Protein AF-0000000080328344 (afdb_homodimer)

Nearest PDB structures (foldseek):
  4dpo-assembly1_B  TM=8.808E-01  e=1.472E-06  Methanosarcina mazei Go1
  1x7v-assembly3_C  TM=8.272E-01  e=5.523E-06  Pseudomonas aeruginosa
  4zos-assembly1_C  TM=8.736E-01  e=1.101E-05  Yersinia enterocolitica subsp. enterocolitica 8081
  4zos-assembly2_B  TM=8.538E-01  e=2.462E-05  Yersinia enterocolitica subsp. enterocolitica 8081
  3mcs-assembly1_A  TM=5.072E-01  e=1.749E-06  Fusobacterium nucleatum subsp. nucleatum ATCC 25586

Organism: NCBI:txid40318

Sequence (770 aa):
MTTTSERVSEPLTQSASRRVSQSVFDGSRLRVVLLVNVYDGAQQQFLEAYEHLCSQVASVPGHVSDQLCQSIENPSQWLITSEWESAPPFLAWVNSEEHVQMVRPLHSCVRDTRSLRFHIVRETKGVASAGSAARRLQSAPRIGDGKIRHALTFTVKPGSEPEVAKILANYAPPEARVDATTRLCRTSLFMHGNRVVRAIEVEGDLLAALRHVAVEPAVRAAEEALNPYLEQERDLNDPEVARVFFTRAAVPAVHHVTSGQECPEAERHALYYPARQGCGMRLARLLAQQDEAAADDPGSPVCGSTIFQRDDIVVRLIDVRGGLDADPVLSLGLPDPAQAAELTTLLDGAAVGADGAALKGGDLAHFLTLARMALITDRRSSPDAMTTTSERVSEPLTQSASRRVSQSVFDGSRLRVVLLVNVYDGAQQQFLEAYEHLCSQVASVPGHVSDQLCQSIENPSQWLITSEWESAPPFLAWVNSEEHVQMVRPLHSCVRDTRSLRFHIVRETKGVASAGSAARRLQSAPRIGDGKIRHALTFTVKPGSEPEVAKILANYAPPEARVDATTRLCRTSLFMHGNRVVRAIEVEGDLLAALRHVAVEPAVRAAEEALNPYLEQERDLNDPEVARVFFTRAAVPAVHHVTSGQECPEAERHALYYPARQGCGMRLARLLAQQDEAAADDPGSPVCGSTIFQRDDIVVRLIDVRGGLDADPVLSLGLPDPAQAAELTTLLDGAAVGADGAALKGGDLAHFLTLARMALITDRRSSPDA

Foldseek 3Di:
DDPPPPPPPDPPPPPQPPWAKDFQPPQFKKKKKKKFFWPVPCLVVLVVLCVVLVVVVCPQPFWDDWDKAADPVDRRMIMIMTMGRTDVSVQQQCLDPVVVVSCVSNVVTTDDMDMDMDGDQWDFDDPVPPDTDIDGPHDYDHDHDQKFKWKFKFFWAQPCVVVLLVLVQDFDDAAQDLDPFKGWFKWWWWAAGRMIMIMTIMHDDPVSVVVRLCPDPRSVVSVVSRQVTGPDHADCVDVVSVVVNCSNRIWGWRIKTFLPDDDPPWDKWKFKFQWDQPCQVVLLVLQRVLQVVLSPDPPAQWGMWIWTTHGRIIMIMTTGDPDCLPDLCRSSSPPDLVSLVVSLVTGDCVVLPPCSVCSVVVPSSVSCVSRTIGTSDMDGDDPVD/DDPPPPPPPDPPPPDQPPWAKDFQPPQFKKKKKKKFFWPVPCLVVLVVLCVVLVVVVCPQPFWDDWDKAADPVDRRMIMIMTMGRTDVSVQQQCLDPNVVVSCVSNVVTTDDMDMDMDGDQWDFDDPVPPDTDIDGPHDYDHDHDQKFKWKFKFFWAQPCVVVLLVLVQDFDDDAQDLDPFKGWFKWWWWDAGRMIMIMTIMHDDPVSVVVRLLPDPRSVVSVVSRQVTGPDHADCVDVVRVVVNCSNRIWGWRIKTFLPDDDPPWDKWKFKFQWDQPCQVVLQVLQRVLQVVLSPDPPAQWGMWIWTTHGRIIMIMTTGDPDCLPDLCRSSSNPDLVSLVVSLVTGDCVVLPPCSVCSVVVPSSVSCVSGTIGTSDMDGDDPVD

Solvent-accessible surface area (backbone atoms only — not comparable to full-atom values): 40072 Å² total; per-residue (Å²): 139,85,79,78,76,78,75,77,74,73,76,78,76,67,74,67,64,92,31,42,34,40,53,47,79,76,63,44,36,21,40,36,41,33,41,33,35,36,38,77,82,25,48,62,61,43,51,55,44,45,63,64,40,51,62,59,53,32,66,38,70,50,39,45,33,38,35,37,25,35,26,50,62,29,34,27,33,32,35,40,36,36,36,26,55,28,40,59,52,46,54,57,42,70,69,30,69,66,38,56,61,63,52,50,75,47,58,84,30,43,70,48,72,48,78,47,51,21,33,46,32,33,36,37,40,7,53,87,45,91,68,60,47,74,43,80,69,47,92,60,69,50,31,30,83,55,42,38,55,38,30,36,43,54,50,37,36,84,87,41,48,68,62,51,47,52,49,67,52,64,49,59,80,71,77,37,63,64,54,98,67,22,32,49,41,35,43,35,33,33,33,49,83,45,32,39,38,39,39,39,32,24,33,62,48,61,68,61,45,52,54,49,47,63,67,33,65,50,45,40,51,42,50,58,68,42,54,86,42,40,63,66,88,78,52,71,84,39,65,67,50,30,50,50,47,53,57,70,22,45,22,46,48,48,29,33,41,35,40,71,58,90,56,89,80,40,45,79,46,42,33,52,47,49,25,24,90,86,27,14,62,60,45,50,51,53,52,46,54,28,50,55,54,36,33,71,35,88,82,40,43,44,39,31,39,35,34,28,47,42,73,34,44,28,38,40,39,34,27,25,42,86,49,68,75,73,44,35,44,55,63,70,43,42,83,44,67,69,54,44,54,52,52,55,73,30,37,25,44,76,74,66,32,86,58,48,51,30,57,75,69,62,34,46,60,60,43,48,61,59,25,45,35,46,78,56,42,77,47,71,49,62,88,88,95,137,83,78,76,76,77,72,77,74,72,78,78,76,70,73,68,63,92,31,42,36,41,54,47,80,76,63,43,35,22,41,34,41,33,42,34,36,37,38,78,81,25,47,60,59,43,53,53,44,44,63,64,39,49,63,59,52,33,66,38,70,50,38,46,32,36,35,37,26,36,28,49,61,30,36,28,33,33,36,41,36,34,36,27,55,29,40,58,53,46,54,57,43,70,68,30,70,65,39,56,60,62,51,50,75,47,58,82,31,43,71,49,73,48,78,47,52,21,33,47,32,34,36,36,40,8,52,87,45,92,68,59,47,76,43,79,70,46,93,59,67,52,32,30,83,54,43,38,56,40,30,37,43,54,49,38,37,85,88,41,47,69,61,50,47,50,50,67,51,64,49,59,80,72,77,37,63,64,54,97,68,22,32,48,41,34,43,34,34,33,33,49,84,44,35,39,39,40,38,40,33,25,32,61,49,60,68,59,46,52,53,49,49,62,67,33,65,51,45,41,52,43,51,58,69,42,54,84,40,39,63,65,88,79,51,71,85,39,64,68,50,30,50,53,48,52,56,70,20,45,22,47,49,49,29,33,40,36,37,71,58,90,57,90,81,38,44,78,48,41,34,52,47,47,25,25,90,87,26,16,62,61,45,49,51,54,51,45,54,28,49,54,54,37,31,72,34,89,83,38,41,44,38,31,39,36,34,26,47,43,72,34,43,28,36,40,38,33,26,26,40,86,48,67,75,73,44,35,44,55,65,70,42,41,84,44,68,66,55,45,53,52,52,55,73,32,37,26,43,75,74,65,34,85,59,49,53,31,60,74,70,63,36,46,60,58,42,48,61,59,25,44,34,47,79,57,42,77,48,71,50,62,87,87,97

Secondary structure (DSSP, 8-state):
------------------SBEEES-S---EEEEEEEEEPTT-HHHHHHHHHHHHHHHHTSTTEEEEEEEEESS-TTEEEEEEEES-HHHHHHHHTSHHHHHHTGGGGGTEEEEEEEEEEEEEEEE-TTSSS--EEE--SSPPB--SEEEEEEEEEB-TT-HHHHHHHHHHSPPPPSB-SSS-EEEEEEEEEETTEEEEEEEEES-HHHHHHHHHH-HHHHHHHHHHGGGBSS---TTSHHHHHHHHHHHEEEEEEEEE-SS--TTPEEEEEEEEBPTT-HHHHHHHHHHHHHHHHH-TT-SEEEEEEEEETTEEEEEEEESS-TTS-HHHHHT--SHHHHHHHHHHB-TTTS-S-HHHHHTT-HHHHHHHHBPEEEEEEE--TT-/------------------SBEEES-S---EEEEEEEEEPTT-HHHHHHHHHHHHHHHHTSTTEEEEEEEEESS-TTEEEEEEEES-HHHHHHHHTSHHHHHHTGGGTTTEEEEEEEEEEEEEEEE-TTSSS--EEE--SSPPB--SEEEEEEEEEB-TT-HHHHHHHHHHSPPPPSB-SSS-EEEEEEEEEETTEEEEEEEEES-HHHHHHHHHH-HHHHHHHHHHGGGBSS---TTSHHHHHHHHHHHEEEEEEEEE-SS--TTPEEEEEEEEBPTT-HHHHHHHHHHHHHHHHH-TT--EEEEEEEEETTEEEEEEEESS-TTS-HHHHHT--SHHHHHHHHHHB-HHHH-S-HHHHHTT-HHHHHHHHBPEEEEEEE--TT-

Radius of gyration: 29.82 Å; Cα contacts (8 Å, |Δi|>4): 1583; chains: 2; bounding box: 63×92×80 Å

Structure (mmCIF, N/CA/C/O backbone):
data_AF-0000000080328344-model_v1
#
loop_
_entity.id
_entity.type
_entity.pdbx_description
1 polymer 'Protein in whiE locus'
#
loop_
_atom_site.group_PDB
_atom_site.id
_atom_site.type_symbol
_atom_site.label_atom_id
_atom_site.label_alt_id
_atom_site.label_comp_id
_atom_site.label_asym_id
_atom_site.label_entity_id
_atom_site.label_seq_id
_atom_site.pdbx_PDB_ins_code
_atom_site.Cartn_x
_atom_site.Cartn_y
_atom_site.Cartn_z
_atom_site.occupancy
_atom_site.B_iso_or_equiv
_atom_site.auth_seq_id
_atom_site.auth_comp_id
_atom_site.auth_asym_id
_atom_site.auth_atom_id
_atom_site.pdbx_PDB_model_num
ATOM 1 N N . MET A 1 1 ? -12.539 41 -37.094 1 23.27 1 MET A N 1
ATOM 2 C CA . MET A 1 1 ? -12.523 39.562 -36.844 1 23.27 1 MET A CA 1
ATOM 3 C C . MET A 1 1 ? -11.281 39.156 -36.094 1 23.27 1 MET A C 1
ATOM 5 O O . MET A 1 1 ? -10.211 38.969 -36.656 1 23.27 1 MET A O 1
ATOM 9 N N . THR A 1 2 ? -10.891 39.562 -34.844 1 24.58 2 THR A N 1
ATOM 10 C CA . THR A 1 2 ? -9.703 39.844 -34.031 1 24.58 2 THR A CA 1
ATOM 11 C C . THR A 1 2 ? -9.133 38.562 -33.438 1 24.58 2 THR A C 1
ATOM 13 O O . THR A 1 2 ? -9.828 37.844 -32.719 1 24.58 2 THR A O 1
ATOM 16 N N . THR A 1 3 ? -8.109 37.875 -34.125 1 26.06 3 THR A N 1
ATOM 17 C CA . THR A 1 3 ? -7.355 36.625 -33.938 1 26.06 3 THR A CA 1
ATOM 18 C C . THR A 1 3 ? -6.605 36.625 -32.625 1 26.06 3 THR A C 1
ATOM 20 O O . THR A 1 3 ? -5.605 37.344 -32.469 1 26.06 3 THR A O 1
ATOM 23 N N . THR A 1 4 ? -7.25 36.719 -31.484 1 30.2 4 THR A N 1
ATOM 24 C CA . THR A 1 4 ? -6.523 36.875 -30.219 1 30.2 4 THR A CA 1
ATOM 25 C C . THR A 1 4 ? -5.559 35.719 -30.016 1 30.2 4 THR A C 1
ATOM 27 O O . THR A 1 4 ? -5.977 34.562 -30 1 30.2 4 THR A O 1
ATOM 30 N N . SER A 1 5 ? -4.293 35.844 -30.406 1 27.5 5 SER A N 1
ATOM 31 C CA . SER A 1 5 ? -3.1 35.031 -30.359 1 27.5 5 SER A CA 1
ATOM 32 C C . SER A 1 5 ? -2.873 34.438 -28.969 1 27.5 5 SER A C 1
ATOM 34 O O . SER A 1 5 ? -2.742 35.188 -28 1 27.5 5 SER A O 1
ATOM 36 N N . GLU A 1 6 ? -3.486 33.375 -28.641 1 29.83 6 GLU A N 1
ATOM 37 C CA . GLU A 1 6 ? -3.41 32.75 -27.328 1 29.83 6 GLU A CA 1
ATOM 38 C C . GLU A 1 6 ? -1.964 32.438 -26.938 1 29.83 6 GLU A C 1
ATOM 40 O O . GLU A 1 6 ? -1.255 31.734 -27.641 1 29.83 6 GLU A O 1
ATOM 45 N N . ARG A 1 7 ? -1.229 33.375 -26.281 1 27.97 7 ARG A N 1
ATOM 46 C CA . ARG A 1 7 ? 0.139 33.375 -25.766 1 27.97 7 ARG A CA 1
ATOM 47 C C . ARG A 1 7 ? 0.466 32.062 -25.094 1 27.97 7 ARG A C 1
ATOM 49 O O . ARG A 1 7 ? -0.224 31.625 -24.156 1 27.97 7 ARG A O 1
ATOM 56 N N . VAL A 1 8 ? 1.104 31.234 -25.75 1 32.94 8 VAL A N 1
ATOM 57 C CA . VAL A 1 8 ? 1.818 30.031 -25.328 1 32.94 8 VAL A CA 1
ATOM 58 C C . VAL A 1 8 ? 2.654 30.328 -24.094 1 32.94 8 VAL A C 1
ATOM 60 O O . VAL A 1 8 ? 3.584 31.125 -24.141 1 32.94 8 VAL A O 1
ATOM 63 N N . SER A 1 9 ? 2.029 30.453 -22.906 1 28.53 9 SER A N 1
ATOM 64 C CA . SER A 1 9 ? 2.74 30.781 -21.688 1 28.53 9 SER A CA 1
ATOM 65 C C . SER A 1 9 ? 4.043 30 -21.562 1 28.53 9 SER A C 1
ATOM 67 O O . SER A 1 9 ? 4.105 28.828 -21.953 1 28.53 9 SER A O 1
ATOM 69 N N . GLU A 1 10 ? 5.176 30.641 -21.578 1 30.27 10 GLU A N 1
ATOM 70 C CA . GLU A 1 10 ? 6.551 30.203 -21.375 1 30.27 10 GLU A CA 1
ATOM 71 C C . GLU A 1 10 ? 6.641 29.172 -20.25 1 30.27 10 GLU A C 1
ATOM 73 O O . GLU A 1 10 ? 5.945 29.297 -19.234 1 30.27 10 GLU A O 1
ATOM 78 N N . PRO A 1 11 ? 7.016 27.938 -20.547 1 33.81 11 PRO A N 1
ATOM 79 C CA . PRO A 1 11 ? 7.184 26.891 -19.547 1 33.81 11 PRO A CA 1
ATOM 80 C C . PRO A 1 11 ? 7.973 27.359 -18.328 1 33.81 11 PRO A C 1
ATOM 82 O O . PRO A 1 11 ? 9.008 28.016 -18.469 1 33.81 11 PRO A O 1
ATOM 85 N N . LEU A 1 12 ? 7.418 27.969 -17.328 1 32.53 12 LEU A N 1
ATOM 86 C CA . LEU A 1 12 ? 8.141 28.359 -16.125 1 32.53 12 LEU A CA 1
ATOM 87 C C . LEU A 1 12 ? 9.234 27.328 -15.797 1 32.53 12 LEU A C 1
ATOM 89 O O . LEU A 1 12 ? 8.945 26.156 -15.562 1 32.53 12 LEU A O 1
ATOM 93 N N . THR A 1 13 ? 10.344 27.375 -16.422 1 34.62 13 THR A N 1
ATOM 94 C CA . THR A 1 13 ? 11.594 26.734 -16.031 1 34.62 13 THR A CA 1
ATOM 95 C C . THR A 1 13 ? 11.797 26.828 -14.516 1 34.62 13 THR A C 1
ATOM 97 O O . THR A 1 13 ? 12.234 27.875 -14.016 1 34.62 13 THR A O 1
ATOM 100 N N . GLN A 1 14 ? 10.875 26.609 -13.68 1 36.06 14 GLN A N 1
ATOM 101 C CA . GLN A 1 14 ? 11.164 26.641 -12.25 1 36.06 14 GLN A CA 1
ATOM 102 C C . GLN A 1 14 ? 12.414 25.844 -11.914 1 36.06 14 GLN A C 1
ATOM 104 O O . GLN A 1 14 ? 12.523 24.672 -12.312 1 36.06 14 GLN A O 1
ATOM 109 N N . SER A 1 15 ? 13.555 26.406 -11.75 1 37.94 15 SER A N 1
ATOM 110 C CA . SER A 1 15 ? 14.789 25.875 -11.18 1 37.94 15 SER A CA 1
ATOM 111 C C . SER A 1 15 ? 14.5 24.812 -10.133 1 37.94 15 SER A C 1
ATOM 113 O O . SER A 1 15 ? 13.68 25.016 -9.234 1 37.94 15 SER A O 1
ATOM 115 N N . ALA A 1 16 ? 14.617 23.562 -10.391 1 47.34 16 ALA A N 1
ATOM 116 C CA . ALA A 1 16 ? 14.406 22.406 -9.523 1 47.34 16 ALA A CA 1
ATOM 117 C C . ALA A 1 16 ? 15.031 22.641 -8.148 1 47.34 16 ALA A C 1
ATOM 119 O O . ALA A 1 16 ? 16.25 22.766 -8.031 1 47.34 16 ALA A O 1
ATOM 120 N N . SER A 1 17 ? 14.469 23.469 -7.312 1 54.62 17 SER A N 1
ATOM 121 C CA . SER A 1 17 ? 14.977 23.734 -5.969 1 54.62 17 SER A CA 1
ATOM 122 C C . SER A 1 17 ? 15.391 22.438 -5.273 1 54.62 17 SER A C 1
ATOM 124 O O . SER A 1 17 ? 14.75 21.406 -5.445 1 54.62 17 SER A O 1
ATOM 126 N N . ARG A 1 18 ? 16.641 22.312 -4.852 1 65 18 ARG A N 1
ATOM 127 C CA . ARG A 1 18 ? 17.344 21.234 -4.191 1 65 18 ARG A CA 1
ATOM 128 C C . ARG A 1 18 ? 16.953 21.125 -2.725 1 65 18 ARG A C 1
ATOM 130 O O . ARG A 1 18 ? 17.578 20.391 -1.956 1 65 18 ARG A O 1
ATOM 137 N N . ARG A 1 19 ? 15.812 21.875 -2.434 1 83.44 19 ARG A N 1
ATOM 138 C CA . ARG A 1 19 ? 15.508 21.828 -1.007 1 83.44 19 ARG A CA 1
ATOM 139 C C . ARG A 1 19 ? 14.336 20.906 -0.721 1 83.44 19 ARG A C 1
ATOM 141 O O . ARG A 1 19 ? 13.492 20.672 -1.593 1 83.44 19 ARG A O 1
ATOM 148 N N . VAL A 1 20 ? 14.328 20.469 0.487 1 83.94 20 VAL A N 1
ATOM 149 C CA . VAL A 1 20 ? 13.234 19.609 0.932 1 83.94 20 VAL A CA 1
ATOM 150 C C . VAL A 1 20 ? 11.938 20.422 0.985 1 83.94 20 VAL A C 1
ATOM 152 O O . VAL A 1 20 ? 11.906 21.516 1.541 1 83.94 20 VAL A O 1
ATOM 155 N N . SER A 1 21 ? 10.945 19.891 0.308 1 88.31 21 SER A N 1
ATOM 156 C CA . SER A 1 21 ? 9.672 20.594 0.307 1 88.31 21 SER A CA 1
ATOM 157 C C . SER A 1 21 ? 8.516 19.641 0.001 1 88.31 21 SER A C 1
ATOM 159 O O . SER A 1 21 ? 8.703 18.609 -0.633 1 88.31 21 SER A O 1
ATOM 161 N N . GLN A 1 22 ? 7.391 20.047 0.582 1 91 22 GLN A N 1
ATOM 162 C CA . GLN A 1 22 ? 6.098 19.422 0.31 1 91 22 GLN A CA 1
ATOM 163 C C . GLN A 1 22 ? 4.973 20.453 0.375 1 91 22 GLN A C 1
ATOM 165 O O . GLN A 1 22 ? 5.008 21.359 1.196 1 91 22 GLN A O 1
ATOM 170 N N . SER A 1 23 ? 4.059 20.328 -0.558 1 93.38 23 SER A N 1
ATOM 171 C CA . SER A 1 23 ? 2.936 21.25 -0.51 1 93.38 23 SER A CA 1
ATOM 172 C C . SER A 1 23 ? 1.72 20.688 -1.238 1 93.38 23 SER A C 1
ATOM 174 O O . SER A 1 23 ? 1.853 20.078 -2.303 1 93.38 23 SER A O 1
ATOM 176 N N . VAL A 1 24 ? 0.585 20.938 -0.645 1 94.81 24 VAL A N 1
ATOM 177 C CA . VAL A 1 24 ? -0.65 20.5 -1.282 1 94.81 24 VAL A CA 1
ATOM 178 C C . VAL A 1 24 ? -1.21 21.609 -2.158 1 94.81 24 VAL A C 1
ATOM 180 O O . VAL A 1 24 ? -2.227 21.438 -2.834 1 94.81 24 VAL A O 1
ATOM 183 N N . PHE A 1 25 ? -0.543 22.75 -2.207 1 93.81 25 PHE A N 1
ATOM 184 C CA . PHE A 1 25 ? -1.119 23.953 -2.793 1 93.81 25 PHE A CA 1
ATOM 185 C C . PHE A 1 25 ? -0.554 24.188 -4.188 1 93.81 25 PHE A C 1
ATOM 187 O O . PHE A 1 25 ? -0.635 25.312 -4.707 1 93.81 25 PHE A O 1
ATOM 194 N N . ASP A 1 26 ? -0.058 23.25 -4.84 1 88.12 26 ASP A N 1
ATOM 195 C CA . ASP A 1 26 ? 0.564 23.5 -6.133 1 88.12 26 ASP A CA 1
ATOM 196 C C . ASP A 1 26 ? -0.442 23.328 -7.27 1 88.12 26 ASP A C 1
ATOM 198 O O . ASP A 1 26 ? -0.081 23.422 -8.445 1 88.12 26 ASP A O 1
ATOM 202 N N . GLY A 1 27 ? -1.619 23.031 -6.961 1 89.5 27 GLY A N 1
ATOM 203 C CA . GLY A 1 27 ? -2.678 22.969 -7.957 1 89.5 27 GLY A CA 1
ATOM 204 C C . GLY A 1 27 ? -2.689 21.672 -8.734 1 89.5 27 GLY A C 1
ATOM 205 O O . GLY A 1 27 ? -3.551 21.453 -9.594 1 89.5 27 GLY A O 1
ATOM 206 N N . SER A 1 28 ? -1.896 20.766 -8.469 1 92.38 28 SER A N 1
ATOM 207 C CA . SER A 1 28 ? -1.806 19.5 -9.188 1 92.38 28 SER A CA 1
ATOM 208 C C . SER A 1 28 ? -3.02 18.609 -8.906 1 92.38 28 SER A C 1
ATOM 210 O O . SER A 1 28 ? -3.59 18.656 -7.812 1 92.38 28 SER A O 1
ATOM 212 N N . ARG A 1 29 ? -3.359 17.844 -9.93 1 96.25 29 ARG A N 1
ATOM 213 C CA . ARG A 1 29 ? -4.383 16.828 -9.703 1 96.25 29 ARG A CA 1
ATOM 214 C C . ARG A 1 29 ? -3.914 15.789 -8.688 1 96.25 29 ARG A C 1
ATOM 216 O O . ARG A 1 29 ? -2.715 15.547 -8.547 1 96.25 29 ARG A O 1
ATOM 223 N N . LEU A 1 30 ? -4.898 15.273 -8.008 1 97.56 30 LEU A N 1
ATOM 224 C CA . LEU A 1 30 ? -4.594 14.367 -6.906 1 97.56 30 LEU A CA 1
ATOM 225 C C . LEU A 1 30 ? -5.07 12.953 -7.219 1 97.56 30 LEU A C 1
ATOM 227 O O . LEU A 1 30 ? -6.199 12.758 -7.68 1 97.56 30 LEU A O 1
ATOM 231 N N . ARG A 1 31 ? -4.199 12.016 -7.07 1 98.12 31 ARG A N 1
ATOM 232 C CA . ARG A 1 31 ? -4.531 10.594 -7.098 1 98.12 31 ARG A CA 1
ATOM 233 C C . ARG A 1 31 ? -4.559 10.008 -5.688 1 98.12 31 ARG A C 1
ATOM 235 O O . ARG A 1 31 ? -3.553 10.039 -4.98 1 98.12 31 ARG A O 1
ATOM 242 N N . VAL A 1 32 ? -5.723 9.492 -5.32 1 98.12 32 VAL A N 1
ATOM 243 C CA . VAL A 1 32 ? -5.879 8.883 -4 1 98.12 32 VAL A CA 1
ATOM 244 C C . VAL A 1 32 ? -6.012 7.371 -4.141 1 98.12 32 VAL A C 1
ATOM 246 O O . VAL A 1 32 ? -6.777 6.883 -4.977 1 98.12 32 VAL A O 1
ATOM 249 N N . VAL A 1 33 ? -5.258 6.719 -3.357 1 97.69 33 VAL A N 1
ATOM 250 C CA . VAL A 1 33 ? -5.266 5.262 -3.295 1 97.69 33 VAL A CA 1
ATOM 251 C C . VAL A 1 33 ? -5.66 4.809 -1.892 1 97.69 33 VAL A C 1
ATOM 253 O O . VAL A 1 33 ? -4.965 5.109 -0.917 1 97.69 33 VAL A O 1
ATOM 256 N N . LEU A 1 34 ? -6.773 4.105 -1.843 1 97 34 LEU A N 1
ATOM 257 C CA . LEU A 1 34 ? -7.219 3.504 -0.592 1 97 34 LEU A CA 1
ATOM 258 C C . LEU A 1 34 ? -7.203 1.981 -0.685 1 97 34 LEU A C 1
ATOM 260 O O . LEU A 1 34 ? -8.023 1.389 -1.385 1 97 34 LEU A O 1
ATOM 264 N N . LEU A 1 35 ? -6.25 1.414 -0.002 1 96.25 35 LEU A N 1
ATOM 265 C CA . LEU A 1 35 ? -6.191 -0.04 0.105 1 96.25 35 LEU A CA 1
ATOM 266 C C . LEU A 1 35 ? -7.082 -0.539 1.238 1 96.25 35 LEU A C 1
ATOM 268 O O . LEU A 1 35 ? -7 -0.041 2.363 1 96.25 35 LEU A O 1
ATOM 272 N N . VAL A 1 36 ? -7.879 -1.526 0.904 1 95.69 36 VAL A N 1
ATOM 273 C CA . VAL A 1 36 ? -8.891 -1.977 1.857 1 95.69 36 VAL A CA 1
ATOM 274 C C . VAL A 1 36 ? -8.789 -3.49 2.035 1 95.69 36 VAL A C 1
ATOM 276 O O . VAL A 1 36 ? -8.805 -4.238 1.056 1 95.69 36 VAL A O 1
ATOM 279 N N . ASN A 1 37 ? -8.664 -3.914 3.24 1 93.5 37 ASN A N 1
ATOM 280 C CA . ASN A 1 37 ? -8.828 -5.324 3.568 1 93.5 37 ASN A CA 1
ATOM 281 C C . ASN A 1 37 ? -10.203 -5.609 4.16 1 93.5 37 ASN A C 1
ATOM 283 O O . ASN A 1 37 ? -10.562 -5.059 5.207 1 93.5 37 ASN A O 1
ATOM 287 N N . VAL A 1 38 ? -10.891 -6.418 3.496 1 94.25 38 VAL A N 1
ATOM 288 C CA . VAL A 1 38 ? -12.25 -6.762 3.895 1 94.25 38 VAL A CA 1
ATOM 289 C C . VAL A 1 38 ? -12.25 -8.086 4.656 1 94.25 38 VAL A C 1
ATOM 291 O O . VAL A 1 38 ? -11.422 -8.961 4.387 1 94.25 38 VAL A O 1
ATOM 294 N N . TYR A 1 39 ? -13.141 -8.141 5.699 1 90.5 39 TYR A N 1
ATOM 295 C CA . TYR A 1 39 ? -13.281 -9.414 6.406 1 90.5 39 TYR A CA 1
ATOM 296 C C . TYR A 1 39 ? -13.648 -10.531 5.445 1 90.5 39 TYR A C 1
ATOM 298 O O . TYR A 1 39 ? -14.414 -10.32 4.5 1 90.5 39 TYR A O 1
ATOM 306 N N . ASP A 1 40 ? -13.062 -11.672 5.816 1 83.25 40 ASP A N 1
ATOM 307 C CA . ASP A 1 40 ? -13.383 -12.812 4.969 1 83.25 40 ASP A CA 1
ATOM 308 C C . ASP A 1 40 ? -14.883 -13.07 4.93 1 83.25 40 ASP A C 1
ATOM 310 O O . ASP A 1 40 ? -15.547 -13.094 5.969 1 83.25 40 ASP A O 1
ATOM 314 N N . GLY A 1 41 ? -15.43 -13.18 3.74 1 85.12 41 GLY A N 1
ATOM 315 C CA . GLY A 1 41 ? -16.844 -13.445 3.578 1 85.12 41 GLY A CA 1
ATOM 316 C C . GLY A 1 41 ? -17.688 -12.188 3.475 1 85.12 41 GLY A C 1
ATOM 317 O O . GLY A 1 41 ? -18.891 -12.25 3.195 1 85.12 41 GLY A O 1
ATOM 318 N N . ALA A 1 42 ? -17.062 -11.047 3.65 1 90.62 42 ALA A N 1
ATOM 319 C CA . ALA A 1 42 ? -17.828 -9.805 3.686 1 90.62 42 ALA A CA 1
ATOM 320 C C . ALA A 1 42 ? -17.703 -9.039 2.371 1 90.62 42 ALA A C 1
ATOM 322 O O . ALA A 1 42 ? -18.031 -7.859 2.297 1 90.62 42 ALA A O 1
ATOM 323 N N . GLN A 1 43 ? -17.203 -9.719 1.347 1 89.56 43 GLN A N 1
ATOM 324 C CA . GLN A 1 43 ? -16.922 -9.039 0.086 1 89.56 43 GLN A CA 1
ATOM 325 C C . GLN A 1 43 ? -18.203 -8.484 -0.532 1 89.56 43 GLN A C 1
ATOM 327 O O . GLN A 1 43 ? -18.219 -7.359 -1.038 1 89.56 43 GLN A O 1
ATOM 332 N N . GLN A 1 44 ? -19.281 -9.242 -0.448 1 89.75 44 GLN A N 1
ATOM 333 C CA . GLN A 1 44 ? -20.547 -8.773 -1.003 1 89.75 44 GLN A CA 1
ATOM 334 C C . GLN A 1 44 ? -21.094 -7.586 -0.216 1 89.75 44 GLN A C 1
ATOM 336 O O . GLN A 1 44 ? -21.578 -6.613 -0.802 1 89.75 44 GLN A O 1
ATOM 341 N N . GLN A 1 45 ? -21.016 -7.695 1.03 1 92.44 45 GLN A N 1
ATOM 342 C CA . GLN A 1 45 ? -21.438 -6.594 1.894 1 92.44 45 GLN A CA 1
ATOM 343 C C . GLN A 1 45 ? -20.656 -5.324 1.585 1 92.44 45 GLN A C 1
ATOM 345 O O . GLN A 1 45 ? -21.219 -4.234 1.513 1 92.44 45 GLN A O 1
ATOM 350 N N . PHE A 1 46 ? -19.422 -5.488 1.403 1 95.25 46 PHE A N 1
ATOM 351 C CA . PHE A 1 46 ? -18.547 -4.359 1.093 1 95.25 46 PHE A CA 1
ATOM 352 C C . PHE A 1 46 ? -18.938 -3.725 -0.236 1 95.25 46 PHE A C 1
ATOM 354 O O . PHE A 1 46 ? -19.031 -2.498 -0.344 1 95.25 46 PHE A O 1
ATOM 361 N N . LEU A 1 47 ? -19.141 -4.578 -1.234 1 93.12 47 LEU A N 1
ATOM 362 C CA . LEU A 1 47 ? -19.531 -4.078 -2.551 1 93.12 47 LEU A CA 1
ATOM 363 C C . LEU A 1 47 ? -20.812 -3.273 -2.471 1 93.12 47 LEU A C 1
ATOM 365 O O . LEU A 1 47 ? -20.906 -2.182 -3.039 1 93.12 47 LEU A O 1
ATOM 369 N N . GLU A 1 48 ? -21.766 -3.684 -1.767 1 91.31 48 GLU A N 1
ATOM 370 C CA . GLU A 1 48 ? -23.047 -3.006 -1.621 1 91.31 48 GLU A CA 1
ATOM 371 C C . GLU A 1 48 ? -22.891 -1.677 -0.887 1 91.31 48 GLU A C 1
ATOM 373 O O . GLU A 1 48 ? -23.484 -0.67 -1.278 1 91.31 48 GLU A O 1
ATOM 378 N N . ALA A 1 49 ? -22.141 -1.761 0.159 1 91.88 49 ALA A N 1
ATOM 379 C CA . ALA A 1 49 ? -21.891 -0.53 0.903 1 91.88 49 ALA A CA 1
ATOM 380 C C . ALA A 1 49 ? -21.219 0.514 0.017 1 91.88 49 ALA A C 1
ATOM 382 O O . ALA A 1 49 ? -21.578 1.692 0.05 1 91.88 49 ALA A O 1
ATOM 383 N N . TYR A 1 50 ? -20.297 0.103 -0.766 1 92.94 50 TYR A N 1
ATOM 384 C CA . TYR A 1 50 ? -19.594 1.004 -1.67 1 92.94 50 TYR A CA 1
ATOM 385 C C . TYR A 1 50 ? -20.547 1.614 -2.688 1 92.94 50 TYR A C 1
ATOM 387 O O . TYR A 1 50 ? -20.469 2.805 -2.996 1 92.94 50 TYR A O 1
ATOM 395 N N . GLU A 1 51 ? -21.328 0.796 -3.232 1 89.5 51 GLU A N 1
ATOM 396 C CA . GLU A 1 51 ? -22.25 1.27 -4.258 1 89.5 51 GLU A CA 1
ATOM 397 C C . GLU A 1 51 ? -23.172 2.359 -3.711 1 89.5 51 GLU A C 1
ATOM 399 O O . GLU A 1 51 ? -23.531 3.295 -4.43 1 89.5 51 GLU A O 1
ATOM 404 N N . HIS A 1 52 ? -23.453 2.25 -2.492 1 86.5 52 HIS A N 1
ATOM 405 C CA . HIS A 1 52 ? -24.25 3.285 -1.851 1 86.5 52 HIS A CA 1
ATOM 406 C C . HIS A 1 52 ? -23.438 4.562 -1.649 1 86.5 52 HIS A C 1
ATOM 408 O O . HIS A 1 52 ? -23.969 5.668 -1.792 1 86.5 52 HIS A O 1
ATOM 414 N N . LEU A 1 53 ? -22.234 4.43 -1.403 1 89.5 53 LEU A N 1
ATOM 415 C CA . LEU A 1 53 ? -21.359 5.539 -1.054 1 89.5 53 LEU A CA 1
ATOM 416 C C . LEU A 1 53 ? -20.859 6.254 -2.307 1 89.5 53 LEU A C 1
ATOM 418 O O . LEU A 1 53 ? -20.625 7.465 -2.285 1 89.5 53 LEU A O 1
ATOM 422 N N . CYS A 1 54 ? -20.734 5.562 -3.387 1 86.75 54 CYS A N 1
ATOM 423 C CA . CYS A 1 54 ? -20.047 6.074 -4.566 1 86.75 54 CYS A CA 1
ATOM 424 C C . CYS A 1 54 ? -20.781 7.273 -5.152 1 86.75 54 CYS A C 1
ATOM 426 O O . CYS A 1 54 ? -20.156 8.227 -5.609 1 86.75 54 CYS A O 1
ATOM 428 N N . SER A 1 55 ? -22.031 7.246 -5.078 1 85.62 55 SER A N 1
ATOM 429 C CA . SER A 1 55 ? -22.797 8.375 -5.598 1 85.62 55 SER A CA 1
ATOM 430 C C . SER A 1 55 ? -22.594 9.625 -4.75 1 85.62 55 SER A C 1
ATOM 432 O O . SER A 1 55 ? -22.531 10.734 -5.281 1 85.62 55 SER A O 1
ATOM 434 N N . GLN A 1 56 ? -22.516 9.43 -3.527 1 89.56 56 GLN A N 1
ATOM 435 C CA . GLN A 1 56 ? -22.281 10.547 -2.613 1 89.56 56 GLN A CA 1
ATOM 436 C C . GLN A 1 56 ? -20.906 11.156 -2.824 1 89.56 56 GLN A C 1
ATOM 438 O O . GLN A 1 56 ? -20.75 12.375 -2.863 1 89.56 56 GLN A O 1
ATOM 443 N N . VAL A 1 57 ? -19.938 10.328 -3.029 1 91.31 57 VAL A N 1
ATOM 444 C CA . VAL A 1 57 ? -18.562 10.797 -3.219 1 91.31 57 VAL A CA 1
ATOM 445 C C . VAL A 1 57 ? -18.453 11.547 -4.543 1 91.31 57 VAL A C 1
ATOM 447 O O . VAL A 1 57 ? -17.75 12.547 -4.637 1 91.31 57 VAL A O 1
ATOM 450 N N . ALA A 1 58 ? -19.172 11.109 -5.5 1 91.12 58 ALA A N 1
ATOM 451 C CA . ALA A 1 58 ? -19.141 11.719 -6.824 1 91.12 58 ALA A CA 1
ATOM 452 C C . ALA A 1 58 ? -19.656 13.156 -6.785 1 91.12 58 ALA A C 1
ATOM 454 O O . ALA A 1 58 ? -19.359 13.945 -7.68 1 91.12 58 ALA A O 1
ATOM 455 N N . SER A 1 59 ? -20.312 13.445 -5.727 1 90.62 59 SER A N 1
ATOM 456 C CA . SER A 1 59 ? -20.891 14.781 -5.605 1 90.62 59 SER A CA 1
ATOM 457 C C . SER A 1 59 ? -19.984 15.703 -4.797 1 90.62 59 SER A C 1
ATOM 459 O O . SER A 1 59 ? -20.25 16.891 -4.672 1 90.62 59 SER A O 1
ATOM 461 N N . VAL A 1 60 ? -18.984 15.156 -4.27 1 93 60 VAL A N 1
ATOM 462 C CA . VAL A 1 60 ? -18.062 15.969 -3.484 1 93 60 VAL A CA 1
ATOM 463 C C . VAL A 1 60 ? -17.297 16.922 -4.406 1 93 60 VAL A C 1
ATOM 465 O O . VAL A 1 60 ? -16.766 16.5 -5.434 1 93 60 VAL A O 1
ATOM 468 N N . PRO A 1 61 ? -17.25 18.156 -4 1 91.94 61 PRO A N 1
ATOM 469 C CA . PRO A 1 61 ? -16.516 19.109 -4.832 1 91.94 61 PRO A CA 1
ATOM 470 C C . PRO A 1 61 ? -15.078 18.672 -5.113 1 91.94 61 PRO A C 1
ATOM 472 O O . PRO A 1 61 ? -14.375 18.234 -4.203 1 91.94 61 PRO A O 1
ATOM 475 N N . GLY A 1 62 ? -14.688 18.766 -6.422 1 95.06 62 GLY A N 1
ATOM 476 C CA . GLY A 1 62 ? -13.328 18.438 -6.824 1 95.06 62 GLY A CA 1
ATOM 477 C C . GLY A 1 62 ? -13.164 17 -7.273 1 95.06 62 GLY A C 1
ATOM 478 O O . GLY A 1 62 ? -12.141 16.641 -7.855 1 95.06 62 GLY A O 1
ATOM 479 N N . HIS A 1 63 ? -14.148 16.188 -7.012 1 95.69 63 HIS A N 1
ATOM 480 C CA . HIS A 1 63 ? -14.07 14.789 -7.414 1 95.69 63 HIS A CA 1
ATOM 481 C C . HIS A 1 63 ? -14.109 14.648 -8.93 1 95.69 63 HIS A C 1
ATOM 483 O O . HIS A 1 63 ? -14.953 15.258 -9.594 1 95.69 63 HIS A O 1
ATOM 489 N N . VAL A 1 64 ? -13.242 13.859 -9.539 1 95.19 64 VAL A N 1
ATOM 490 C CA . VAL A 1 64 ? -13.172 13.664 -10.984 1 95.19 64 VAL A CA 1
ATOM 491 C C . VAL A 1 64 ? -13.672 12.273 -11.344 1 95.19 64 VAL A C 1
ATOM 493 O O . VAL A 1 64 ? -14.57 12.125 -12.18 1 95.19 64 VAL A O 1
ATOM 496 N N . SER A 1 65 ? -13.125 11.266 -10.734 1 94.94 65 SER A N 1
ATOM 497 C CA . SER A 1 65 ? -13.508 9.883 -10.992 1 94.94 65 SER A CA 1
ATOM 498 C C . SER A 1 65 ? -13 8.953 -9.898 1 94.94 65 SER A C 1
ATOM 500 O O . SER A 1 65 ? -12.133 9.328 -9.109 1 94.94 65 SER A O 1
ATOM 502 N N . ASP A 1 66 ? -13.641 7.832 -9.828 1 95 66 ASP A N 1
ATOM 503 C CA . ASP A 1 66 ? -13.117 6.812 -8.914 1 95 66 ASP A CA 1
ATOM 504 C C . ASP A 1 66 ? -13.367 5.41 -9.461 1 95 66 ASP A C 1
ATOM 506 O O . ASP A 1 66 ? -14.18 5.227 -10.375 1 95 66 ASP A O 1
ATOM 510 N N . GLN A 1 67 ? -12.594 4.488 -9.016 1 96.06 67 GLN A N 1
ATOM 511 C CA . GLN A 1 67 ? -12.711 3.074 -9.352 1 96.06 67 GLN A CA 1
ATOM 512 C C . GLN A 1 67 ? -12.672 2.209 -8.094 1 96.06 67 GLN A C 1
ATOM 514 O O . GLN A 1 67 ? -11.914 2.496 -7.16 1 96.06 67 GLN A O 1
ATOM 519 N N . LEU A 1 68 ? -13.562 1.272 -8.07 1 96.75 68 LEU A N 1
ATOM 520 C CA . LEU A 1 68 ? -13.461 0.17 -7.117 1 96.75 68 LEU A CA 1
ATOM 521 C C . LEU A 1 68 ? -12.844 -1.06 -7.773 1 96.75 68 LEU A C 1
ATOM 523 O O . LEU A 1 68 ? -13.297 -1.499 -8.836 1 96.75 68 LEU A O 1
ATOM 527 N N . CYS A 1 69 ? -11.805 -1.616 -7.133 1 97.56 69 CYS A N 1
ATOM 528 C CA . CYS A 1 69 ? -11.07 -2.729 -7.723 1 97.56 69 CYS A CA 1
ATOM 529 C C . CYS A 1 69 ? -10.883 -3.855 -6.715 1 97.56 69 CYS A C 1
ATOM 531 O O . CYS A 1 69 ? -10.875 -3.617 -5.508 1 97.56 69 CYS A O 1
ATOM 533 N N . GLN A 1 70 ? -10.789 -5.043 -7.234 1 96.31 70 GLN A N 1
ATOM 534 C CA . GLN A 1 70 ? -10.562 -6.219 -6.398 1 96.31 70 GLN A CA 1
ATOM 535 C C . GLN A 1 70 ? -9.273 -6.93 -6.789 1 96.31 70 GLN A C 1
ATOM 537 O O . GLN A 1 70 ? -9 -7.129 -7.977 1 96.31 70 GLN A O 1
ATOM 542 N N . SER A 1 71 ? -8.492 -7.309 -5.797 1 96.31 71 SER A N 1
ATOM 543 C CA . SER A 1 71 ? -7.188 -7.926 -6.027 1 96.31 71 SER A CA 1
ATOM 544 C C . SER A 1 71 ? -7.328 -9.234 -6.793 1 96.31 71 SER A C 1
ATOM 546 O O . SER A 1 71 ? -8.227 -10.039 -6.508 1 96.31 71 SER A O 1
ATOM 548 N N . ILE A 1 72 ? -6.391 -9.477 -7.695 1 94.12 72 ILE A N 1
ATOM 549 C CA . ILE A 1 72 ? -6.438 -10.711 -8.469 1 94.12 72 ILE A CA 1
ATOM 550 C C . ILE A 1 72 ? -5.707 -11.82 -7.719 1 94.12 72 ILE A C 1
ATOM 552 O O . ILE A 1 72 ? -5.82 -12.992 -8.07 1 94.12 72 ILE A O 1
ATOM 556 N N . GLU A 1 73 ? -4.996 -11.477 -6.715 1 92.38 73 GLU A N 1
ATOM 557 C CA . GLU A 1 73 ? -4.211 -12.438 -5.949 1 92.38 73 GLU A CA 1
ATOM 558 C C . GLU A 1 73 ? -4.91 -12.805 -4.645 1 92.38 73 GLU A C 1
ATOM 560 O O . GLU A 1 73 ? -4.785 -13.938 -4.168 1 92.38 73 GLU A O 1
ATOM 565 N N . ASN A 1 74 ? -5.535 -11.867 -4.062 1 92.31 74 ASN A N 1
ATOM 566 C CA . ASN A 1 74 ? -6.27 -12.031 -2.811 1 92.31 74 ASN A CA 1
ATOM 567 C C . ASN A 1 74 ? -7.578 -11.25 -2.822 1 92.31 74 ASN A C 1
ATOM 569 O O . ASN A 1 74 ? -7.605 -10.062 -2.48 1 92.31 74 ASN A O 1
ATOM 573 N N . PRO A 1 75 ? -8.633 -11.93 -3.062 1 91.81 75 PRO A N 1
ATOM 574 C CA . PRO A 1 75 ? -9.914 -11.258 -3.252 1 91.81 75 PRO A CA 1
ATOM 575 C C . PRO A 1 75 ? -10.406 -10.547 -1.988 1 91.81 75 PRO A C 1
ATOM 577 O O . PRO A 1 75 ? -11.383 -9.797 -2.033 1 91.81 75 PRO A O 1
ATOM 580 N N . SER A 1 76 ? -9.789 -10.703 -0.91 1 92.5 76 SER A N 1
ATOM 581 C CA . SER A 1 76 ? -10.141 -9.969 0.299 1 92.5 76 SER A CA 1
ATOM 582 C C . SER A 1 76 ? -9.531 -8.57 0.287 1 92.5 76 SER A C 1
ATOM 584 O O . SER A 1 76 ? -9.883 -7.727 1.117 1 92.5 76 SER A O 1
ATOM 586 N N . GLN A 1 77 ? -8.648 -8.344 -0.563 1 94.5 77 GLN A N 1
ATOM 587 C CA . GLN A 1 77 ? -8.008 -7.035 -0.697 1 94.5 77 GLN A CA 1
ATOM 588 C C . GLN A 1 77 ? -8.641 -6.227 -1.823 1 94.5 77 GLN A C 1
ATOM 590 O O . GLN A 1 77 ? -8.844 -6.734 -2.928 1 94.5 77 GLN A O 1
ATOM 595 N N . TRP A 1 78 ? -8.969 -5.023 -1.46 1 96.62 78 TRP A N 1
ATOM 596 C CA . TRP A 1 78 ? -9.633 -4.133 -2.408 1 96.62 78 TRP A CA 1
ATOM 597 C C . TRP A 1 78 ? -8.883 -2.814 -2.535 1 96.62 78 TRP A C 1
ATOM 599 O O . TRP A 1 78 ? -8.047 -2.482 -1.688 1 96.62 78 TRP A O 1
ATOM 609 N N . LEU A 1 79 ? -9.156 -2.186 -3.635 1 97.81 79 LEU A N 1
ATOM 610 C CA . LEU A 1 79 ? -8.609 -0.864 -3.928 1 97.81 79 LEU A CA 1
ATOM 611 C C . LEU A 1 79 ? -9.719 0.107 -4.316 1 97.81 79 LEU A C 1
ATOM 613 O O . LEU A 1 79 ? -10.531 -0.189 -5.195 1 97.81 79 LEU A O 1
ATOM 617 N N . ILE A 1 80 ? -9.805 1.155 -3.633 1 97.31 80 ILE A N 1
ATOM 618 C CA . ILE A 1 80 ? -10.539 2.32 -4.109 1 97.31 80 ILE A CA 1
ATOM 619 C C . ILE A 1 80 ? -9.562 3.4 -4.562 1 97.31 80 ILE A C 1
ATOM 621 O O . ILE A 1 80 ? -8.75 3.885 -3.766 1 97.31 80 ILE A O 1
ATOM 625 N N . THR A 1 81 ? -9.562 3.715 -5.781 1 97.88 81 THR A N 1
ATOM 626 C CA . THR A 1 81 ? -8.711 4.789 -6.281 1 97.88 81 THR A CA 1
ATOM 627 C C . THR A 1 81 ? -9.555 5.895 -6.91 1 97.88 81 THR A C 1
ATOM 629 O O . THR A 1 81 ? -10.562 5.621 -7.566 1 97.88 81 THR A O 1
ATOM 632 N N . SER A 1 82 ? -9.164 7.094 -6.629 1 97.06 82 SER A N 1
ATOM 633 C CA . SER A 1 82 ? -9.914 8.234 -7.141 1 97.06 82 SER A CA 1
ATOM 634 C C . SER A 1 82 ? -8.977 9.352 -7.598 1 97.06 82 SER A C 1
ATOM 636 O O . SER A 1 82 ? -7.824 9.414 -7.168 1 97.06 82 SER A O 1
ATOM 638 N N . GLU A 1 83 ? -9.484 10.102 -8.523 1 97.06 83 GLU A N 1
ATOM 639 C CA . GLU A 1 83 ? -8.812 11.305 -9.008 1 97.06 83 GLU A CA 1
ATOM 640 C C . GLU A 1 83 ? -9.578 12.562 -8.602 1 97.06 83 GLU A C 1
ATOM 642 O O . GLU A 1 83 ? -10.812 12.578 -8.625 1 97.06 83 GLU A O 1
ATOM 647 N N . TRP A 1 84 ? -8.836 13.562 -8.211 1 96.88 84 TRP A N 1
ATOM 648 C CA . TRP A 1 84 ? -9.398 14.836 -7.773 1 96.88 84 TRP A CA 1
ATOM 649 C C . TRP A 1 84 ? -8.734 16 -8.492 1 96.88 84 TRP A C 1
ATOM 651 O O . TRP A 1 84 ? -7.582 15.891 -8.93 1 96.88 84 TRP A O 1
ATOM 661 N N . GLU A 1 85 ? -9.438 17.094 -8.562 1 96.12 85 GLU A N 1
ATOM 662 C CA . GLU A 1 85 ? -8.93 18.266 -9.25 1 96.12 85 GLU A CA 1
ATOM 663 C C . GLU A 1 85 ? -7.68 18.812 -8.562 1 96.12 85 GLU A C 1
ATOM 665 O O . GLU A 1 85 ? -6.785 19.344 -9.227 1 96.12 85 GLU A O 1
ATOM 670 N N . SER A 1 86 ? -7.703 18.766 -7.281 1 95.25 86 SER A N 1
ATOM 671 C CA . SER A 1 86 ? -6.57 19.188 -6.469 1 95.25 86 SER A CA 1
ATOM 672 C C . SER A 1 86 ? -6.652 18.609 -5.062 1 95.25 86 SER A C 1
ATOM 674 O O . SER A 1 86 ? -7.656 17.984 -4.695 1 95.25 86 SER A O 1
ATOM 676 N N . ALA A 1 87 ? -5.621 18.797 -4.309 1 95.88 87 ALA A N 1
ATOM 677 C CA . ALA A 1 87 ? -5.527 18.188 -2.986 1 95.88 87 ALA A CA 1
ATOM 678 C C . ALA A 1 87 ? -6.434 18.891 -1.986 1 95.88 87 ALA A C 1
ATOM 680 O O . ALA A 1 87 ? -7.145 18.25 -1.211 1 95.88 87 ALA A O 1
ATOM 681 N N . PRO A 1 88 ? -6.559 20.219 -1.964 1 94.69 88 PRO A N 1
ATOM 682 C CA . PRO A 1 88 ? -7.258 20.922 -0.884 1 94.69 88 PRO A CA 1
ATOM 683 C C . PRO A 1 88 ? -8.727 20.516 -0.769 1 94.69 88 PRO A C 1
ATOM 685 O O . PRO A 1 88 ? -9.195 20.188 0.323 1 94.69 88 PRO A O 1
ATOM 688 N N . PRO A 1 89 ? -9.484 20.453 -1.862 1 93.88 89 PRO A N 1
ATOM 689 C CA . PRO A 1 89 ? -10.883 20.031 -1.698 1 93.88 89 PRO A CA 1
ATOM 690 C C . PRO A 1 89 ? -11.008 18.625 -1.129 1 93.88 89 PRO A C 1
ATOM 692 O O . PRO A 1 89 ? -11.906 18.359 -0.324 1 93.88 89 PRO A O 1
ATOM 695 N N . PHE A 1 90 ? -10.219 17.797 -1.535 1 95.81 90 PHE A N 1
ATOM 696 C CA . PHE A 1 90 ? -10.242 16.438 -1.006 1 95.81 90 PHE A CA 1
ATOM 697 C C . PHE A 1 90 ? -9.945 16.438 0.488 1 95.81 90 PHE A C 1
ATOM 699 O O . PHE A 1 90 ? -10.641 15.773 1.263 1 95.81 90 PHE A O 1
ATOM 706 N N . LEU A 1 91 ? -8.867 17.094 0.813 1 93.94 91 LEU A N 1
ATOM 707 C CA . LEU A 1 91 ? -8.453 17.125 2.213 1 93.94 91 LEU A CA 1
ATOM 708 C C . LEU A 1 91 ? -9.539 17.75 3.084 1 93.94 91 LEU A C 1
ATOM 710 O O . LEU A 1 91 ? -9.781 17.281 4.203 1 93.94 91 LEU A O 1
ATOM 714 N N . ALA A 1 92 ? -10.188 18.75 2.6 1 92 92 ALA A N 1
ATOM 715 C CA . ALA A 1 92 ? -11.297 19.359 3.334 1 92 92 ALA A CA 1
ATOM 716 C C . ALA A 1 92 ? -12.414 18.344 3.566 1 92 92 ALA A C 1
ATOM 718 O O . ALA A 1 92 ? -12.977 18.266 4.664 1 92 92 ALA A O 1
ATOM 719 N N . TRP A 1 93 ? -12.688 17.547 2.59 1 94 93 TRP A N 1
ATOM 720 C CA . TRP A 1 93 ? -13.766 16.578 2.666 1 94 93 TRP A CA 1
ATOM 721 C C . TRP A 1 93 ? -13.391 15.406 3.568 1 94 93 TRP A C 1
ATOM 723 O O . TRP A 1 93 ? -14.133 15.047 4.484 1 94 93 TRP A O 1
ATOM 733 N N . VAL A 1 94 ? -12.266 14.789 3.332 1 92.75 94 VAL A N 1
ATOM 734 C CA . VAL A 1 94 ? -11.898 13.555 4.008 1 92.75 94 VAL A CA 1
ATOM 735 C C . VAL A 1 94 ? -11.719 13.812 5.504 1 92.75 94 VAL A C 1
ATOM 737 O O . VAL A 1 94 ? -11.875 12.898 6.316 1 92.75 94 VAL A O 1
ATOM 740 N N . ASN A 1 95 ? -11.43 15.055 5.844 1 87.44 95 ASN A N 1
ATOM 741 C CA . ASN A 1 95 ? -11.242 15.414 7.246 1 87.44 95 ASN A CA 1
ATOM 742 C C . ASN A 1 95 ? -12.516 15.984 7.855 1 87.44 95 ASN A C 1
ATOM 744 O O . ASN A 1 95 ? -12.523 16.406 9.016 1 87.44 95 ASN A O 1
ATOM 748 N N . SER A 1 96 ? -13.586 15.922 7.223 1 88.31 96 SER A N 1
ATOM 749 C CA . SER A 1 96 ? -14.852 16.5 7.672 1 88.31 96 SER A CA 1
ATOM 750 C C . SER A 1 96 ? -15.703 15.477 8.414 1 88.31 96 SER A C 1
ATOM 752 O O . SER A 1 96 ? -15.469 14.273 8.289 1 88.31 96 SER A O 1
ATOM 754 N N . GLU A 1 97 ? -16.672 16.016 9.141 1 88.38 97 GLU A N 1
ATOM 755 C CA . GLU A 1 97 ? -17.672 15.156 9.797 1 88.38 97 GLU A CA 1
ATOM 756 C C . GLU A 1 97 ? -18.531 14.438 8.766 1 88.38 97 GLU A C 1
ATOM 758 O O . GLU A 1 97 ? -18.953 13.297 8.984 1 88.38 97 GLU A O 1
ATOM 763 N N . GLU A 1 98 ? -18.734 15.094 7.73 1 89.94 98 GLU A N 1
ATOM 764 C CA . GLU A 1 98 ? -19.516 14.484 6.652 1 89.94 98 GLU A CA 1
ATOM 765 C C . GLU A 1 98 ? -18.859 13.18 6.191 1 89.94 98 GLU A C 1
ATOM 767 O O . GLU A 1 98 ? -19.562 12.172 5.996 1 89.94 98 GLU A O 1
ATOM 772 N N . HIS A 1 99 ? -17.641 13.203 6.012 1 92.25 99 HIS A N 1
ATOM 773 C CA . HIS A 1 99 ? -16.938 12.008 5.578 1 92.25 99 HIS A CA 1
ATOM 774 C C . HIS A 1 99 ? -17.031 10.898 6.621 1 92.25 99 HIS A C 1
ATOM 776 O O . HIS A 1 99 ? -17.25 9.734 6.281 1 92.25 99 HIS A O 1
ATOM 782 N N . VAL A 1 100 ? -16.859 11.266 7.852 1 87.94 100 VAL A N 1
ATOM 783 C CA . VAL A 1 100 ? -16.922 10.305 8.945 1 87.94 100 VAL A CA 1
ATOM 784 C C . VAL A 1 100 ? -18.25 9.562 8.906 1 87.94 100 VAL A C 1
ATOM 786 O O . VAL A 1 100 ? -18.297 8.336 9.008 1 87.94 100 VAL A O 1
ATOM 789 N N . GLN A 1 101 ? -19.266 10.281 8.68 1 89.31 101 GLN A N 1
ATOM 790 C CA . GLN A 1 101 ? -20.594 9.688 8.633 1 89.31 101 GLN A CA 1
ATOM 791 C C . GLN A 1 101 ? -20.797 8.867 7.363 1 89.31 101 GLN A C 1
ATOM 793 O O . GLN A 1 101 ? -21.391 7.785 7.406 1 89.31 101 GLN A O 1
ATOM 798 N N . MET A 1 102 ? -20.297 9.375 6.355 1 90 102 MET A N 1
ATOM 799 C CA . MET A 1 102 ? -20.484 8.758 5.043 1 90 102 MET A CA 1
ATOM 800 C C . MET A 1 102 ? -19.875 7.363 5.004 1 90 102 MET A C 1
ATOM 802 O O . MET A 1 102 ? -20.422 6.461 4.367 1 90 102 MET A O 1
ATOM 806 N N . VAL A 1 103 ? -18.781 7.133 5.691 1 89.75 103 VAL A N 1
ATOM 807 C CA . VAL A 1 103 ? -18.047 5.883 5.516 1 89.75 103 VAL A CA 1
ATOM 808 C C . VAL A 1 103 ? -18.391 4.918 6.645 1 89.75 103 VAL A C 1
ATOM 810 O O . VAL A 1 103 ? -17.891 3.795 6.691 1 89.75 103 VAL A O 1
ATOM 813 N N . ARG A 1 104 ? -19.266 5.27 7.551 1 87.88 104 ARG A N 1
ATOM 814 C CA . ARG A 1 104 ? -19.641 4.457 8.703 1 87.88 104 ARG A CA 1
ATOM 815 C C . ARG A 1 104 ? -20.125 3.082 8.266 1 87.88 104 ARG A C 1
ATOM 817 O O . ARG A 1 104 ? -19.797 2.072 8.883 1 87.88 104 ARG A O 1
ATOM 824 N N . PRO A 1 105 ? -20.891 3.002 7.184 1 89.06 105 PRO A N 1
ATOM 825 C CA . PRO A 1 105 ? -21.406 1.691 6.77 1 89.06 105 PRO A CA 1
ATOM 826 C C . PRO A 1 105 ? -20.281 0.711 6.418 1 89.06 105 PRO A C 1
ATOM 828 O O . PRO A 1 105 ? -20.5 -0.504 6.449 1 89.06 105 PRO A O 1
ATOM 831 N N . LEU A 1 106 ? -19.141 1.164 6.062 1 90.88 106 LEU A N 1
ATOM 832 C CA . LEU A 1 106 ? -18.031 0.311 5.66 1 90.88 106 LEU A CA 1
ATOM 833 C C . LEU A 1 106 ? -17.344 -0.309 6.879 1 90.88 106 LEU A C 1
ATOM 835 O O . LEU A 1 106 ? -16.625 -1.295 6.754 1 90.88 106 LEU A O 1
ATOM 839 N N . HIS A 1 107 ? -17.531 0.235 8.055 1 86.19 107 HIS A N 1
ATOM 840 C CA . HIS A 1 107 ? -16.781 -0.154 9.242 1 86.19 107 HIS A CA 1
ATOM 841 C C . HIS A 1 107 ? -17.078 -1.594 9.641 1 86.19 107 HIS A C 1
ATOM 843 O O . HIS A 1 107 ? -16.234 -2.275 10.227 1 86.19 107 HIS A O 1
ATOM 849 N N . SER A 1 108 ? -18.219 -2.066 9.305 1 87.19 108 SER A N 1
ATOM 850 C CA . SER A 1 108 ? -18.625 -3.404 9.727 1 87.19 108 SER A CA 1
ATOM 851 C C . SER A 1 108 ? -17.969 -4.477 8.859 1 87.19 108 SER A C 1
ATOM 853 O O . SER A 1 108 ? -17.875 -5.637 9.266 1 87.19 108 SER A O 1
ATOM 855 N N . CYS A 1 109 ? -17.516 -4.121 7.699 1 92.44 109 CYS A N 1
ATOM 856 C CA . CYS A 1 109 ? -17.016 -5.152 6.801 1 92.44 109 CYS A CA 1
ATOM 857 C C . CYS A 1 109 ? -15.531 -4.957 6.512 1 92.44 109 CYS A C 1
ATOM 859 O O . CYS A 1 109 ? -14.891 -5.824 5.922 1 92.44 109 CYS A O 1
ATOM 861 N N . VAL A 1 110 ? -14.984 -3.885 6.938 1 92.56 110 VAL A N 1
ATOM 862 C CA . VAL A 1 110 ? -13.594 -3.553 6.629 1 92.56 110 VAL A CA 1
ATOM 863 C C . VAL A 1 110 ? -12.719 -3.816 7.852 1 92.56 110 VAL A C 1
ATOM 865 O O . VAL A 1 110 ? -13 -3.311 8.945 1 92.56 110 VAL A O 1
ATOM 868 N N . ARG A 1 111 ? -11.719 -4.598 7.629 1 87.44 111 ARG A N 1
ATOM 869 C CA . ARG A 1 111 ? -10.773 -4.93 8.695 1 87.44 111 ARG A CA 1
ATOM 870 C C . ARG A 1 111 ? -9.766 -3.809 8.898 1 87.44 111 ARG A C 1
ATOM 872 O O . ARG A 1 111 ? -9.477 -3.426 10.039 1 87.44 111 ARG A O 1
ATOM 879 N N . ASP A 1 112 ? -9.203 -3.344 7.914 1 85.38 112 ASP A N 1
ATOM 880 C CA . ASP A 1 112 ? -8.258 -2.23 7.988 1 85.38 112 ASP A CA 1
ATOM 881 C C . ASP A 1 112 ? -8.133 -1.529 6.637 1 85.38 112 ASP A C 1
ATOM 883 O O . ASP A 1 112 ? -8.547 -2.068 5.609 1 85.38 112 ASP A O 1
ATOM 887 N N . THR A 1 113 ? -7.652 -0.332 6.695 1 90.25 113 THR A N 1
ATOM 888 C CA . THR A 1 113 ? -7.473 0.484 5.5 1 90.25 113 THR A CA 1
ATOM 889 C C . THR A 1 113 ? -6.125 1.201 5.531 1 90.25 113 THR A C 1
ATOM 891 O O . THR A 1 113 ? -5.543 1.385 6.602 1 90.25 113 THR A O 1
ATOM 894 N N . ARG A 1 114 ? -5.621 1.495 4.426 1 90.62 114 ARG A N 1
ATOM 895 C CA . ARG A 1 114 ? -4.465 2.363 4.223 1 90.62 114 ARG A CA 1
ATOM 896 C C . ARG A 1 114 ? -4.723 3.361 3.098 1 90.62 114 ARG A C 1
ATOM 898 O O . ARG A 1 114 ? -5.012 2.969 1.966 1 90.62 114 ARG A O 1
ATOM 905 N N . SER A 1 115 ? -4.637 4.605 3.469 1 93.5 115 SER A N 1
ATOM 906 C CA . SER A 1 115 ? -4.902 5.676 2.514 1 93.5 115 SER A CA 1
ATOM 907 C C . SER A 1 115 ? -3.619 6.406 2.133 1 93.5 115 SER A C 1
ATOM 909 O O . SER A 1 115 ? -2.85 6.816 3.004 1 93.5 115 SER A O 1
ATOM 911 N N . LEU A 1 116 ? -3.375 6.555 0.861 1 95.75 116 LEU A N 1
ATOM 912 C CA . LEU A 1 116 ? -2.23 7.285 0.327 1 95.75 116 LEU A CA 1
ATOM 913 C C . LEU A 1 116 ? -2.678 8.336 -0.683 1 95.75 116 LEU A C 1
ATOM 915 O O . LEU A 1 116 ? -3.619 8.109 -1.447 1 95.75 116 LEU A O 1
ATOM 919 N N . ARG A 1 117 ? -2.023 9.453 -0.678 1 96.81 117 ARG A N 1
ATOM 920 C CA . ARG A 1 117 ? -2.373 10.57 -1.547 1 96.81 117 ARG A CA 1
ATOM 921 C C . ARG A 1 117 ? -1.162 11.047 -2.344 1 96.81 117 ARG A C 1
ATOM 923 O O . ARG A 1 117 ? -0.076 11.227 -1.785 1 96.81 117 ARG A O 1
ATOM 930 N N . PHE A 1 118 ? -1.411 11.242 -3.617 1 97.75 118 PHE A N 1
ATOM 931 C CA . PHE A 1 118 ? -0.314 11.57 -4.52 1 97.75 118 PHE A CA 1
ATOM 932 C C . PHE A 1 118 ? -0.714 12.688 -5.477 1 97.75 118 PHE A C 1
ATOM 934 O O . PHE A 1 118 ? -1.853 12.727 -5.949 1 97.75 118 PHE A O 1
ATOM 941 N N . HIS A 1 119 ? 0.225 13.562 -5.781 1 97 119 HIS A N 1
ATOM 942 C CA . HIS A 1 119 ? 0.066 14.438 -6.938 1 97 119 HIS A CA 1
ATOM 943 C C . HIS A 1 119 ? 0.45 13.727 -8.227 1 97 119 HIS A C 1
ATOM 945 O O . HIS A 1 119 ? 1.447 13 -8.273 1 97 119 HIS A O 1
ATOM 951 N N . ILE A 1 120 ? -0.334 13.93 -9.242 1 96.81 120 ILE A N 1
ATOM 952 C CA . ILE A 1 120 ? -0.017 13.367 -10.547 1 96.81 120 ILE A CA 1
ATOM 953 C C . ILE A 1 120 ? 1.067 14.203 -11.227 1 96.81 120 ILE A C 1
ATOM 955 O O . ILE A 1 120 ? 0.885 15.398 -11.453 1 96.81 120 ILE A O 1
ATOM 959 N N . VAL A 1 121 ? 2.15 13.547 -11.578 1 95.44 121 VAL A N 1
ATOM 960 C CA . VAL A 1 121 ? 3.316 14.242 -12.117 1 95.44 121 VAL A CA 1
ATOM 961 C C . VAL A 1 121 ? 3.389 14.023 -13.625 1 95.44 121 VAL A C 1
ATOM 963 O O . VAL A 1 121 ? 3.744 14.938 -14.375 1 95.44 121 VAL A O 1
ATOM 966 N N . ARG A 1 122 ? 3.125 12.828 -14.023 1 94.19 122 ARG A N 1
ATOM 967 C CA . ARG A 1 122 ? 3.109 12.445 -15.43 1 94.19 122 ARG A CA 1
ATOM 968 C C . ARG A 1 122 ? 1.89 11.594 -15.758 1 94.19 122 ARG A C 1
ATOM 970 O O . ARG A 1 122 ? 1.364 10.891 -14.891 1 94.19 122 ARG A O 1
ATOM 977 N N . GLU A 1 123 ? 1.514 11.695 -16.969 1 92.75 123 GLU A N 1
ATOM 978 C CA . GLU A 1 123 ? 0.431 10.867 -17.5 1 92.75 123 GLU A CA 1
ATOM 979 C C . GLU A 1 123 ? 0.714 10.422 -18.922 1 92.75 123 GLU A C 1
ATOM 981 O O . GLU A 1 123 ? 1.141 11.219 -19.766 1 92.75 123 GLU A O 1
ATOM 986 N N . THR A 1 124 ? 0.583 9.172 -19.109 1 90.5 124 THR A N 1
ATOM 987 C CA . THR A 1 124 ? 0.815 8.602 -20.438 1 90.5 124 THR A CA 1
ATOM 988 C C . THR A 1 124 ? -0.377 7.758 -20.875 1 90.5 124 THR A C 1
ATOM 990 O O . THR A 1 124 ? -0.885 6.938 -20.109 1 90.5 124 THR A O 1
ATOM 993 N N . LYS A 1 125 ? -0.797 7.988 -22.141 1 86 125 LYS A N 1
ATOM 994 C CA . LYS A 1 125 ? -1.865 7.188 -22.734 1 86 125 LYS A CA 1
ATOM 995 C C . LYS A 1 125 ? -1.314 6.23 -23.781 1 86 125 LYS A C 1
ATOM 997 O O . LYS A 1 125 ? -0.333 6.543 -24.453 1 86 125 LYS A O 1
ATOM 1002 N N . GLY A 1 126 ? -1.935 5.082 -23.766 1 75.19 126 GLY A N 1
ATOM 1003 C CA . GLY A 1 126 ? -1.518 4.051 -24.703 1 75.19 126 GLY A CA 1
ATOM 1004 C C . GLY A 1 126 ? -1.683 4.465 -26.156 1 75.19 126 GLY A C 1
ATOM 1005 O O . GLY A 1 126 ? -2.42 5.406 -26.453 1 75.19 126 GLY A O 1
ATOM 1006 N N . VAL A 1 127 ? -0.843 3.795 -26.922 1 66 127 VAL A N 1
ATOM 1007 C CA . VAL A 1 127 ? -0.753 4.07 -28.359 1 66 127 VAL A CA 1
ATOM 1008 C C . VAL A 1 127 ? -2.125 3.889 -29.016 1 66 127 VAL A C 1
ATOM 1010 O O . VAL A 1 127 ? -2.445 4.559 -30 1 66 127 VAL A O 1
ATOM 1013 N N . ALA A 1 128 ? -2.842 2.846 -28.531 1 59.5 128 ALA A N 1
ATOM 1014 C CA . ALA A 1 128 ? -4.137 2.621 -29.172 1 59.5 128 ALA A CA 1
ATOM 1015 C C . ALA A 1 128 ? -5.051 3.83 -29 1 59.5 128 ALA A C 1
ATOM 1017 O O . ALA A 1 128 ? -6.051 3.971 -29.703 1 59.5 128 ALA A O 1
ATOM 1018 N N . SER A 1 129 ? -4.82 4.543 -28 1 53.41 129 SER A N 1
ATOM 1019 C CA . SER A 1 129 ? -5.566 5.789 -27.875 1 53.41 129 SER A CA 1
ATOM 1020 C C . SER A 1 129 ? -5.047 6.855 -28.828 1 53.41 129 SER A C 1
ATOM 1022 O O . SER A 1 129 ? -3.867 6.848 -29.188 1 53.41 129 SER A O 1
ATOM 1024 N N . ALA A 1 130 ? -5.762 7.289 -29.828 1 46.56 130 ALA A N 1
ATOM 1025 C CA . ALA A 1 130 ? -5.406 8.32 -30.797 1 46.56 130 ALA A CA 1
ATOM 1026 C C . ALA A 1 130 ? -4.441 9.336 -30.203 1 46.56 130 ALA A C 1
ATOM 1028 O O . ALA A 1 130 ? -4.801 10.086 -29.297 1 46.56 130 ALA A O 1
ATOM 1029 N N . GLY A 1 131 ? -2.961 9.117 -30.531 1 48.41 131 GLY A N 1
ATOM 1030 C CA . GLY A 1 131 ? -1.774 9.914 -30.266 1 48.41 131 GLY A CA 1
ATOM 1031 C C . GLY A 1 131 ? -1.205 9.695 -28.875 1 48.41 131 GLY A C 1
ATOM 1032 O O . GLY A 1 131 ? -1.846 10.031 -27.875 1 48.41 131 GLY A O 1
ATOM 1033 N N . SER A 1 132 ? -0.281 8.688 -28.781 1 56.25 132 SER A N 1
ATOM 1034 C CA . SER A 1 132 ? 0.492 8.492 -27.547 1 56.25 132 SER A CA 1
ATOM 1035 C C . SER A 1 132 ? 1.059 9.812 -27.047 1 56.25 132 SER A C 1
ATOM 1037 O O . SER A 1 132 ? 1.793 10.5 -27.75 1 56.25 132 SER A O 1
ATOM 1039 N N . ALA A 1 133 ? 0.415 10.492 -26.094 1 65.94 133 ALA A N 1
ATOM 1040 C CA . ALA A 1 133 ? 0.923 11.781 -25.625 1 65.94 133 ALA A CA 1
ATOM 1041 C C . ALA A 1 133 ? 1.246 11.734 -24.141 1 65.94 133 ALA A C 1
ATOM 1043 O O . ALA A 1 133 ? 0.422 11.305 -23.328 1 65.94 133 ALA A O 1
ATOM 1044 N N . ALA A 1 134 ? 2.553 11.648 -23.906 1 70.69 134 ALA A N 1
ATOM 1045 C CA . ALA A 1 134 ? 3.023 11.891 -22.547 1 70.69 134 ALA A CA 1
ATOM 1046 C C . ALA A 1 134 ? 2.809 13.344 -22.141 1 70.69 134 ALA A C 1
ATOM 1048 O O . ALA A 1 134 ? 3.158 14.266 -22.891 1 70.69 134 ALA A O 1
ATOM 1049 N N . ARG A 1 135 ? 1.937 13.461 -21.094 1 77.38 135 ARG A N 1
ATOM 1050 C CA . ARG A 1 135 ? 1.741 14.805 -20.547 1 77.38 135 ARG A CA 1
ATOM 1051 C C . ARG A 1 135 ? 2.582 15.016 -19.297 1 77.38 135 ARG A C 1
ATOM 1053 O O . ARG A 1 135 ? 2.535 14.203 -18.359 1 77.38 135 ARG A O 1
ATOM 1060 N N . ARG A 1 136 ? 3.408 16.094 -19.406 1 77.81 136 ARG A N 1
ATOM 1061 C CA . ARG A 1 136 ? 4.18 16.531 -18.25 1 77.81 136 ARG A CA 1
ATOM 1062 C C . ARG A 1 136 ? 3.387 17.547 -17.422 1 77.81 136 ARG A C 1
ATOM 1064 O O . ARG A 1 136 ? 3.238 18.703 -17.812 1 77.81 136 ARG A O 1
ATOM 1071 N N . LEU A 1 137 ? 2.98 17.109 -16.297 1 79.94 137 LEU A N 1
ATOM 1072 C CA . LEU A 1 137 ? 2.098 17.938 -15.492 1 79.94 137 LEU A CA 1
ATOM 1073 C C . LEU A 1 137 ? 2.895 18.75 -14.469 1 79.94 137 LEU A C 1
ATOM 1075 O O . LEU A 1 137 ? 2.453 19.812 -14.039 1 79.94 137 LEU A O 1
ATOM 1079 N N . GLN A 1 138 ? 4.016 18.156 -13.984 1 81 138 GLN A N 1
ATOM 1080 C CA . GLN A 1 138 ? 4.949 18.859 -13.109 1 81 138 GLN A CA 1
ATOM 1081 C C . GLN A 1 138 ? 6.359 18.844 -13.688 1 81 138 GLN A C 1
ATOM 1083 O O . GLN A 1 138 ? 6.816 17.828 -14.211 1 81 138 GLN A O 1
ATOM 1088 N N . SER A 1 139 ? 6.945 19.938 -13.57 1 74.94 139 SER A N 1
ATOM 1089 C CA . SER A 1 139 ? 8.242 20.078 -14.227 1 74.94 139 SER A CA 1
ATOM 1090 C C . SER A 1 139 ? 9.344 19.406 -13.43 1 74.94 139 SER A C 1
ATOM 1092 O O . SER A 1 139 ? 10.266 18.828 -14 1 74.94 139 SER A O 1
ATOM 1094 N N . ALA A 1 140 ? 9.266 19.562 -12.078 1 83.44 140 ALA A N 1
ATOM 1095 C CA . ALA A 1 140 ? 10.281 18.953 -11.219 1 83.44 140 ALA A CA 1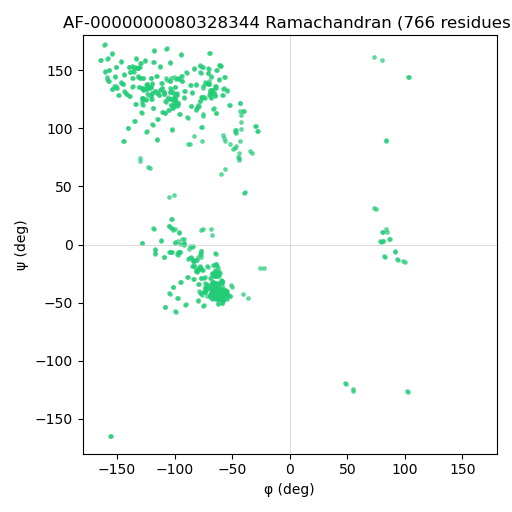
ATOM 1096 C C . ALA A 1 140 ? 9.641 18.281 -10.008 1 83.44 140 ALA A C 1
ATOM 1098 O O . ALA A 1 140 ? 8.586 18.703 -9.539 1 83.44 140 ALA A O 1
ATOM 1099 N N . PRO A 1 141 ? 10.367 17.25 -9.633 1 88.75 141 PRO A N 1
ATOM 1100 C CA . PRO A 1 141 ? 9.852 16.594 -8.43 1 88.75 141 PRO A CA 1
ATOM 1101 C C . PRO A 1 141 ? 10.203 17.359 -7.148 1 88.75 141 PRO A C 1
ATOM 1103 O O . PRO A 1 141 ? 11.148 18.156 -7.137 1 88.75 141 PRO A O 1
ATOM 1106 N N . ARG A 1 142 ? 9.445 17.172 -6.207 1 89.56 142 ARG A N 1
ATOM 1107 C CA . ARG A 1 142 ? 9.789 17.656 -4.875 1 89.56 142 ARG A CA 1
ATOM 1108 C C . ARG A 1 142 ? 10.805 16.75 -4.203 1 89.56 142 ARG A C 1
ATOM 1110 O O . ARG A 1 142 ? 10.781 15.531 -4.406 1 89.56 142 ARG A O 1
ATOM 1117 N N . ILE A 1 143 ? 11.57 17.391 -3.432 1 89.94 143 ILE A N 1
ATOM 1118 C CA . ILE A 1 143 ? 12.586 16.625 -2.705 1 89.94 143 ILE A CA 1
ATOM 1119 C C . ILE A 1 143 ? 12.117 16.375 -1.276 1 89.94 143 ILE A C 1
ATOM 1121 O O . ILE A 1 143 ? 11.688 17.297 -0.581 1 89.94 143 ILE A O 1
ATOM 1125 N N . GLY A 1 144 ? 12.164 15.094 -0.937 1 87.06 144 GLY A N 1
ATOM 1126 C CA . GLY A 1 144 ? 11.758 14.703 0.404 1 87.06 144 GLY A CA 1
ATOM 1127 C C . GLY A 1 144 ? 12.922 14.305 1.29 1 87.06 144 GLY A C 1
ATOM 1128 O O . GLY A 1 144 ? 14.055 14.188 0.817 1 87.06 144 GLY A O 1
ATOM 1129 N N . ASP A 1 145 ? 12.633 14.164 2.619 1 88.62 145 ASP A N 1
ATOM 1130 C CA . ASP A 1 145 ? 13.648 13.727 3.576 1 88.62 145 ASP A CA 1
ATOM 1131 C C . ASP A 1 145 ? 13.242 12.414 4.242 1 88.62 145 ASP A C 1
ATOM 1133 O O . ASP A 1 145 ? 13.703 12.102 5.344 1 88.62 145 ASP A O 1
ATOM 1137 N N . GLY A 1 146 ? 12.266 11.789 3.664 1 88.81 146 GLY A N 1
ATOM 1138 C CA . GLY A 1 146 ? 11.875 10.461 4.109 1 88.81 146 GLY A CA 1
ATOM 1139 C C . GLY A 1 146 ? 10.992 10.477 5.344 1 88.81 146 GLY A C 1
ATOM 1140 O O . GLY A 1 146 ? 10.68 9.43 5.906 1 88.81 146 GLY A O 1
ATOM 1141 N N . LYS A 1 147 ? 10.492 11.633 5.754 1 93.31 147 LYS A N 1
ATOM 1142 C CA . LYS A 1 147 ? 9.695 11.727 6.973 1 93.31 147 LYS A CA 1
ATOM 1143 C C . LYS A 1 147 ? 8.266 12.148 6.66 1 93.31 147 LYS A C 1
ATOM 1145 O O . LYS A 1 147 ? 8.031 12.93 5.738 1 93.31 147 LYS A O 1
ATOM 1150 N N . ILE A 1 148 ? 7.398 11.586 7.449 1 94.88 148 ILE A N 1
ATOM 1151 C CA . ILE A 1 148 ? 6.004 12.008 7.445 1 94.88 148 ILE A CA 1
ATOM 1152 C C . ILE A 1 148 ? 5.723 12.875 8.672 1 94.88 148 ILE A C 1
ATOM 1154 O O . ILE A 1 148 ? 6.133 12.547 9.781 1 94.88 148 ILE A O 1
ATOM 1158 N N . ARG A 1 149 ? 5.098 13.992 8.391 1 97.12 149 ARG A N 1
ATOM 1159 C CA . ARG A 1 149 ? 4.758 14.93 9.453 1 97.12 149 ARG A CA 1
ATOM 1160 C C . ARG A 1 149 ? 3.252 14.977 9.68 1 97.12 149 ARG A C 1
ATOM 1162 O O . ARG A 1 149 ? 2.473 14.992 8.727 1 97.12 149 ARG A O 1
ATOM 1169 N N . HIS A 1 150 ? 2.932 14.938 10.93 1 96.12 150 HIS A N 1
ATOM 1170 C CA . HIS A 1 150 ? 1.531 14.891 11.328 1 96.12 150 HIS A CA 1
ATOM 1171 C C . HIS A 1 150 ? 1.325 15.555 12.688 1 96.12 150 HIS A C 1
ATOM 1173 O O . HIS A 1 150 ? 2.273 15.695 13.461 1 96.12 150 HIS A O 1
ATOM 1179 N N . ALA A 1 151 ? 0.131 16.062 12.875 1 97.56 151 ALA A N 1
ATOM 1180 C CA . ALA A 1 151 ? -0.184 16.625 14.188 1 97.56 151 ALA A CA 1
ATOM 1181 C C . ALA A 1 151 ? -1.535 16.125 14.688 1 97.56 151 ALA A C 1
ATOM 1183 O O . ALA A 1 151 ? -2.379 15.695 13.898 1 97.56 151 ALA A O 1
ATOM 1184 N N . LEU A 1 152 ? -1.665 16.062 15.953 1 94.88 152 LEU A N 1
ATOM 1185 C CA . LEU A 1 152 ? -2.912 15.789 16.656 1 94.88 152 LEU A CA 1
ATOM 1186 C C . LEU A 1 152 ? -3.268 16.938 17.594 1 94.88 152 LEU A C 1
ATOM 1188 O O . LEU A 1 152 ? -2.383 17.547 18.203 1 94.88 152 LEU A O 1
ATOM 1192 N N . THR A 1 153 ? -4.488 17.203 17.688 1 95.62 153 THR A N 1
ATOM 1193 C CA . THR A 1 153 ? -4.883 18.266 18.594 1 95.62 153 THR A CA 1
ATOM 1194 C C . THR A 1 153 ? -6.148 17.875 19.359 1 95.62 153 THR A C 1
ATOM 1196 O O . THR A 1 153 ? -6.949 17.078 18.891 1 95.62 153 THR A O 1
ATOM 1199 N N . PHE A 1 154 ? -6.27 18.344 20.547 1 93.31 154 PHE A N 1
ATOM 1200 C CA . PHE A 1 154 ? -7.461 18.219 21.375 1 93.31 154 PHE A CA 1
ATOM 1201 C C . PHE A 1 154 ? -7.527 19.359 22.406 1 93.31 154 PHE A C 1
ATOM 1203 O O . PHE A 1 154 ? -6.547 20.078 22.609 1 93.31 154 PHE A O 1
ATOM 1210 N N . THR A 1 155 ? -8.648 19.531 22.953 1 94.75 155 THR A N 1
ATOM 1211 C CA . THR A 1 155 ? -8.828 20.578 23.953 1 94.75 155 THR A CA 1
ATOM 1212 C C . THR A 1 155 ? -9.094 19.969 25.328 1 94.75 155 THR A C 1
ATOM 1214 O O . THR A 1 155 ? -9.594 18.844 25.422 1 94.75 155 THR A O 1
ATOM 1217 N N . VAL A 1 156 ? -8.734 20.719 26.297 1 96.5 156 VAL A N 1
ATOM 1218 C CA . VAL A 1 156 ? -8.938 20.297 27.672 1 96.5 156 VAL A CA 1
ATOM 1219 C C . VAL A 1 156 ? -9.883 21.266 28.375 1 96.5 156 VAL A C 1
ATOM 1221 O O . VAL A 1 156 ? -10.172 22.344 27.859 1 96.5 156 VAL A O 1
ATOM 1224 N N . LYS A 1 157 ? -10.359 20.875 29.547 1 96.44 157 LYS A N 1
ATOM 1225 C CA . LYS A 1 157 ? -11.242 21.734 30.312 1 96.44 157 LYS A CA 1
ATOM 1226 C C . LYS A 1 157 ? -10.523 23 30.766 1 96.44 157 LYS A C 1
ATOM 1228 O O . LYS A 1 157 ? -9.398 22.938 31.266 1 96.44 157 LYS A O 1
ATOM 1233 N N . PRO A 1 158 ? -11.234 24.141 30.578 1 94.5 158 PRO A N 1
ATOM 1234 C CA . PRO A 1 158 ? -10.586 25.391 31 1 94.5 158 PRO A CA 1
ATOM 1235 C C . PRO A 1 158 ? -10.195 25.391 32.469 1 94.5 158 PRO A C 1
ATOM 1237 O O . PRO A 1 158 ? -10.969 24.938 33.312 1 94.5 158 PRO A O 1
ATOM 1240 N N . GLY A 1 159 ? -9.031 25.812 32.719 1 95.81 159 GLY A N 1
ATOM 1241 C CA . GLY A 1 159 ? -8.531 25.859 34.094 1 95.81 159 GLY A CA 1
ATOM 1242 C C . GLY A 1 159 ? -7.629 24.672 34.406 1 95.81 159 GLY A C 1
ATOM 1243 O O . GLY A 1 159 ? -6.871 24.734 35.406 1 95.81 159 GLY A O 1
ATOM 1244 N N . SER A 1 160 ? -7.652 23.672 33.594 1 96.88 160 SER A N 1
ATOM 1245 C CA . SER A 1 160 ? -6.883 22.469 33.875 1 96.88 160 SER A CA 1
ATOM 1246 C C . SER A 1 160 ? -5.531 22.484 33.188 1 96.88 160 SER A C 1
ATOM 1248 O O . SER A 1 160 ? -4.77 21.516 33.281 1 96.88 160 SER A O 1
ATOM 1250 N N . GLU A 1 161 ? -5.211 23.531 32.469 1 96.81 161 GLU A N 1
ATOM 1251 C CA . GLU A 1 161 ? -4.035 23.609 31.609 1 96.81 161 GLU A CA 1
ATOM 1252 C C . GLU A 1 161 ? -2.76 23.297 32.375 1 96.81 161 GLU A C 1
ATOM 1254 O O . GLU A 1 161 ? -1.933 22.5 31.938 1 96.81 161 GLU A O 1
ATOM 1259 N N . PRO A 1 162 ? -2.6 23.812 33.625 1 97 162 PRO A N 1
ATOM 1260 C CA . PRO A 1 162 ? -1.354 23.516 34.344 1 97 162 PRO A CA 1
ATOM 1261 C C . PRO A 1 162 ? -1.203 22.031 34.688 1 97 162 PRO A C 1
ATOM 1263 O O . PRO A 1 162 ? -0.109 21.469 34.562 1 97 162 PRO A O 1
ATOM 1266 N N . GLU A 1 163 ? -2.27 21.438 35.062 1 97.12 163 GLU A N 1
ATOM 1267 C CA . GLU A 1 163 ? -2.232 20.031 35.406 1 97.12 163 GLU A CA 1
ATOM 1268 C C . GLU A 1 163 ? -1.936 19.172 34.156 1 97.12 163 GLU A C 1
ATOM 1270 O O . GLU A 1 163 ? -1.152 18.219 34.25 1 97.12 163 GLU A O 1
ATOM 1275 N N . VAL A 1 164 ? -2.549 19.531 33.125 1 97.25 164 VAL A N 1
ATOM 1276 C CA . VAL A 1 164 ? -2.348 18.781 31.891 1 97.25 164 VAL A CA 1
ATOM 1277 C C . VAL A 1 164 ? -0.902 18.953 31.422 1 97.25 164 VAL A C 1
ATOM 1279 O O . VAL A 1 164 ? -0.264 17.984 31.016 1 97.25 164 VAL A O 1
ATOM 1282 N N . ALA A 1 165 ? -0.426 20.141 31.469 1 97.5 165 ALA A N 1
ATOM 1283 C CA . ALA A 1 165 ? 0.958 20.406 31.078 1 97.5 165 ALA A CA 1
ATOM 1284 C C . ALA A 1 165 ? 1.928 19.562 31.891 1 97.5 165 ALA A C 1
ATOM 1286 O O . ALA A 1 165 ? 2.918 19.047 31.359 1 97.5 165 ALA A O 1
ATOM 1287 N N . LYS A 1 166 ? 1.666 19.406 33.156 1 97 166 LYS A N 1
ATOM 1288 C CA . LYS A 1 166 ? 2.51 18.609 34.031 1 97 166 LYS A CA 1
ATOM 1289 C C . LYS A 1 166 ? 2.486 17.141 33.594 1 97 166 LYS A C 1
ATOM 1291 O O . LYS A 1 166 ? 3.531 16.484 33.562 1 97 166 LYS A O 1
ATOM 1296 N N . ILE A 1 167 ? 1.353 16.656 33.312 1 96.38 167 ILE A N 1
ATOM 1297 C CA . ILE A 1 167 ? 1.199 15.273 32.906 1 96.38 167 ILE A CA 1
ATOM 1298 C C . ILE A 1 167 ? 1.979 15.031 31.625 1 96.38 167 ILE A C 1
ATOM 1300 O O . ILE A 1 167 ? 2.727 14.055 31.516 1 96.38 167 ILE A O 1
ATOM 1304 N N . LEU A 1 168 ? 1.86 15.945 30.688 1 95.5 168 LEU A N 1
ATOM 1305 C CA . LEU A 1 168 ? 2.439 15.781 29.359 1 95.5 168 LEU A CA 1
ATOM 1306 C C . LEU A 1 168 ? 3.945 16.031 29.391 1 95.5 168 LEU A C 1
ATOM 1308 O O . LEU A 1 168 ? 4.668 15.555 28.5 1 95.5 168 LEU A O 1
ATOM 1312 N N . ALA A 1 169 ? 4.406 16.719 30.375 1 95.75 169 ALA A N 1
ATOM 1313 C CA . ALA A 1 169 ? 5.832 17.016 30.5 1 95.75 169 ALA A CA 1
ATOM 1314 C C . ALA A 1 169 ? 6.578 15.836 31.125 1 95.75 169 ALA A C 1
ATOM 1316 O O . ALA A 1 169 ? 7.785 15.68 30.922 1 95.75 169 ALA A O 1
ATOM 1317 N N . ASN A 1 170 ? 5.883 14.969 31.781 1 92.69 170 ASN A N 1
ATOM 1318 C CA . ASN A 1 170 ? 6.594 14.047 32.656 1 92.69 170 ASN A CA 1
ATOM 1319 C C . ASN A 1 170 ? 6.43 12.602 32.219 1 92.69 170 ASN A C 1
ATOM 1321 O O . ASN A 1 170 ? 7.082 11.703 32.75 1 92.69 170 ASN A O 1
ATOM 1325 N N . TYR A 1 171 ? 5.668 12.344 31.25 1 89.56 171 TYR A N 1
ATOM 1326 C CA . TYR A 1 171 ? 5.531 10.945 30.875 1 89.56 171 TYR A CA 1
ATOM 1327 C C . TYR A 1 171 ? 6.77 10.453 30.125 1 89.56 171 TYR A C 1
ATOM 1329 O O . TYR A 1 171 ? 7.465 11.242 29.484 1 89.56 171 TYR A O 1
ATOM 1337 N N . ALA A 1 172 ? 7.043 9.148 30.219 1 90.88 172 ALA A N 1
ATOM 1338 C CA . ALA A 1 172 ? 8.203 8.547 29.562 1 90.88 172 ALA A CA 1
ATOM 1339 C C . ALA A 1 172 ? 8 8.484 28.047 1 90.88 172 ALA A C 1
ATOM 1341 O O . ALA A 1 172 ? 6.906 8.164 27.578 1 90.88 172 ALA A O 1
ATOM 1342 N N . PRO A 1 173 ? 9.07 8.789 27.359 1 88.94 173 PRO A N 1
ATOM 1343 C CA . PRO A 1 173 ? 8.945 8.703 25.906 1 88.94 173 PRO A CA 1
ATOM 1344 C C . PRO A 1 173 ? 8.773 7.266 25.406 1 88.94 173 PRO A C 1
ATOM 1346 O O . PRO A 1 173 ? 9.352 6.34 25.984 1 88.94 173 PRO A O 1
ATOM 1349 N N . PRO A 1 174 ? 7.984 7.156 24.375 1 90.12 174 PRO A N 1
ATOM 1350 C CA . PRO A 1 174 ? 7.852 5.824 23.781 1 90.12 174 PRO A CA 1
ATOM 1351 C C . PRO A 1 174 ? 9.125 5.363 23.078 1 90.12 174 PRO A C 1
ATOM 1353 O O . PRO A 1 174 ? 10.008 6.18 22.781 1 90.12 174 PRO A O 1
ATOM 1356 N N . GLU A 1 175 ? 9.102 4.07 22.828 1 91.94 175 GLU A N 1
ATOM 1357 C CA . GLU A 1 175 ? 10.203 3.531 22.047 1 91.94 175 GLU A CA 1
ATOM 1358 C C . GLU A 1 175 ? 10.203 4.105 20.625 1 91.94 175 GLU A C 1
ATOM 1360 O O . GLU A 1 175 ? 9.172 4.137 19.969 1 91.94 175 GLU A O 1
ATOM 1365 N N . ALA A 1 176 ? 11.398 4.453 20.219 1 93.12 176 ALA A N 1
ATOM 1366 C CA . ALA A 1 176 ? 11.523 5.109 18.922 1 93.12 176 ALA A CA 1
ATOM 1367 C C . ALA A 1 176 ? 11.32 4.109 17.781 1 93.12 176 ALA A C 1
ATOM 1369 O O . ALA A 1 176 ? 10.711 4.438 16.766 1 93.12 176 ALA A O 1
ATOM 1370 N N . ARG A 1 177 ? 11.859 2.959 17.953 1 93.12 177 ARG A N 1
ATOM 1371 C CA . ARG A 1 177 ? 11.742 1.949 16.906 1 93.12 177 ARG A CA 1
ATOM 1372 C C . ARG A 1 177 ? 10.383 1.256 16.953 1 93.12 177 ARG A C 1
ATOM 1374 O O . ARG A 1 177 ? 10.047 0.612 17.953 1 93.12 177 ARG A O 1
ATOM 1381 N N . VAL A 1 178 ? 9.656 1.39 15.938 1 90.12 178 VAL A N 1
ATOM 1382 C CA . VAL A 1 178 ? 8.328 0.793 15.844 1 90.12 178 VAL A CA 1
ATOM 1383 C C . VAL A 1 178 ? 8.438 -0.602 15.227 1 90.12 178 VAL A C 1
ATOM 1385 O O . VAL A 1 178 ? 7.902 -1.568 15.773 1 90.12 178 VAL A O 1
ATOM 1388 N N . ASP A 1 179 ? 9.086 -0.721 14.102 1 86.75 179 ASP A N 1
ATOM 1389 C CA . ASP A 1 179 ? 9.398 -1.961 13.398 1 86.75 179 ASP A CA 1
ATOM 1390 C C . ASP A 1 179 ? 10.625 -1.789 12.508 1 86.75 179 ASP A C 1
ATOM 1392 O O . ASP A 1 179 ? 11.414 -0.858 12.695 1 86.75 179 ASP A O 1
ATOM 1396 N N . ALA A 1 180 ? 10.82 -2.729 11.602 1 79.75 180 ALA A N 1
ATOM 1397 C CA . ALA A 1 180 ? 12.055 -2.764 10.82 1 79.75 180 ALA A CA 1
ATOM 1398 C C . ALA A 1 180 ? 12.164 -1.536 9.922 1 79.75 180 ALA A C 1
ATOM 1400 O O . ALA A 1 180 ? 13.273 -1.098 9.594 1 79.75 180 ALA A O 1
ATOM 1401 N N . THR A 1 181 ? 11.047 -0.89 9.594 1 84.31 181 THR A N 1
ATOM 1402 C CA . THR A 1 181 ? 11.109 0.174 8.602 1 84.31 181 THR A CA 1
ATOM 1403 C C . THR A 1 181 ? 10.461 1.449 9.133 1 84.31 181 THR A C 1
ATOM 1405 O O . THR A 1 181 ? 10.383 2.455 8.422 1 84.31 181 THR A O 1
ATOM 1408 N N . THR A 1 182 ? 9.984 1.416 10.375 1 91.38 182 THR A N 1
ATOM 1409 C CA . THR A 1 182 ? 9.242 2.547 10.922 1 91.38 182 THR A CA 1
ATOM 1410 C C . THR A 1 182 ? 9.883 3.027 12.227 1 91.38 182 THR A C 1
ATOM 1412 O O . THR A 1 182 ? 10.188 2.221 13.109 1 91.38 182 THR A O 1
ATOM 1415 N N . ARG A 1 183 ? 10.031 4.324 12.297 1 95.31 183 ARG A N 1
ATOM 1416 C CA . ARG A 1 183 ? 10.656 4.91 13.477 1 95.31 183 ARG A CA 1
ATOM 1417 C C . ARG A 1 183 ? 10.023 6.254 13.812 1 95.31 183 ARG A C 1
ATOM 1419 O O . ARG A 1 183 ? 9.742 7.059 12.922 1 95.31 183 ARG A O 1
ATOM 1426 N N . LEU A 1 184 ? 9.797 6.469 15.109 1 94.69 184 LEU A N 1
ATOM 1427 C CA . LEU A 1 184 ? 9.406 7.785 15.602 1 94.69 184 LEU A CA 1
ATOM 1428 C C . LEU A 1 184 ? 10.617 8.703 15.719 1 94.69 184 LEU A C 1
ATOM 1430 O O . LEU A 1 184 ? 11.516 8.461 16.531 1 94.69 184 LEU A O 1
ATOM 1434 N N . CYS A 1 185 ? 10.625 9.805 15.016 1 95.69 185 CYS A N 1
ATOM 1435 C CA . CYS A 1 185 ? 11.82 10.633 14.914 1 95.69 185 CYS A CA 1
ATOM 1436 C C . CYS A 1 185 ? 11.773 11.789 15.898 1 95.69 185 CYS A C 1
ATOM 1438 O O . CYS A 1 185 ? 12.773 12.109 16.531 1 95.69 185 CYS A O 1
ATOM 1440 N N . ARG A 1 186 ? 10.703 12.438 15.969 1 96.12 186 ARG A N 1
ATOM 1441 C CA . ARG A 1 186 ? 10.578 13.633 16.812 1 96.12 186 ARG A CA 1
ATOM 1442 C C . ARG A 1 186 ? 9.125 13.852 17.219 1 96.12 186 ARG A C 1
ATOM 1444 O O . ARG A 1 186 ? 8.211 13.672 16.422 1 96.12 186 ARG A O 1
ATOM 1451 N N . THR A 1 187 ? 8.867 14.117 18.422 1 95.38 187 THR A N 1
ATOM 1452 C CA . THR A 1 187 ? 7.555 14.469 18.969 1 95.38 187 THR A CA 1
ATOM 1453 C C . THR A 1 187 ? 7.633 15.773 19.766 1 95.38 187 THR A C 1
ATOM 1455 O O . THR A 1 187 ? 8.469 15.914 20.656 1 95.38 187 THR A O 1
ATOM 1458 N N . SER A 1 188 ? 6.82 16.703 19.422 1 97.31 188 SER A N 1
ATOM 1459 C CA . SER A 1 188 ? 6.742 17.984 20.125 1 97.31 188 SER A CA 1
ATOM 1460 C C . SER A 1 188 ? 5.332 18.25 20.625 1 97.31 188 SER A C 1
ATOM 1462 O O . SER A 1 188 ? 4.355 18.016 19.906 1 97.31 188 SER A O 1
ATOM 1464 N N . LEU A 1 189 ? 5.242 18.688 21.828 1 97.38 189 LEU A N 1
ATOM 1465 C CA . LEU A 1 189 ? 3.959 19.016 22.438 1 97.38 189 LEU A CA 1
ATOM 1466 C C . LEU A 1 189 ? 3.883 20.5 22.797 1 97.38 189 LEU A C 1
ATOM 1468 O O . LEU A 1 189 ? 4.805 21.047 23.391 1 97.38 189 LEU A O 1
ATOM 1472 N N . PHE A 1 190 ? 2.811 21.094 22.422 1 98.12 190 PHE A N 1
ATOM 1473 C CA . PHE A 1 190 ? 2.572 22.516 22.672 1 98.12 190 PHE A CA 1
ATOM 1474 C C . PHE A 1 190 ? 1.167 22.734 23.219 1 98.12 190 PHE A C 1
ATOM 1476 O O . PHE A 1 190 ? 0.29 21.875 23.062 1 98.12 190 PHE A O 1
ATOM 1483 N N . MET A 1 191 ? 1.037 23.859 23.844 1 97.38 191 MET A N 1
ATOM 1484 C CA . MET A 1 191 ? -0.284 24.25 24.328 1 97.38 191 MET A CA 1
ATOM 1485 C C . MET A 1 191 ? -0.562 25.719 24.031 1 97.38 191 MET A C 1
ATOM 1487 O O . MET A 1 191 ? 0.325 26.562 24.172 1 97.38 191 MET A O 1
ATOM 1491 N N . HIS A 1 192 ? -1.644 26.062 23.609 1 95.44 192 HIS A N 1
ATOM 1492 C CA . HIS A 1 192 ? -2.191 27.406 23.469 1 95.44 192 HIS A CA 1
ATOM 1493 C C . HIS A 1 192 ? -3.578 27.5 24.094 1 95.44 192 HIS A C 1
ATOM 1495 O O . HIS A 1 192 ? -4.551 26.969 23.547 1 95.44 192 HIS A O 1
ATOM 1501 N N . GLY A 1 193 ? -3.635 28.297 25.141 1 92 193 GLY A N 1
ATOM 1502 C CA . GLY A 1 193 ? -4.867 28.203 25.906 1 92 193 GLY A CA 1
ATOM 1503 C C . GLY A 1 193 ? -5.172 26.781 26.359 1 92 193 GLY A C 1
ATOM 1504 O O . GLY A 1 193 ? -4.328 26.125 26.984 1 92 193 GLY A O 1
ATOM 1505 N N . ASN A 1 194 ? -6.367 26.312 26.031 1 94.81 194 ASN A N 1
ATOM 1506 C CA . ASN A 1 194 ? -6.734 24.969 26.453 1 94.81 194 ASN A CA 1
ATOM 1507 C C . ASN A 1 194 ? -6.566 23.953 25.328 1 94.81 194 ASN A C 1
ATOM 1509 O O . ASN A 1 194 ? -7.082 22.844 25.406 1 94.81 194 ASN A O 1
ATOM 1513 N N . ARG A 1 195 ? -5.895 24.359 24.312 1 95.06 195 ARG A N 1
ATOM 1514 C CA . ARG A 1 195 ? -5.676 23.453 23.188 1 95.06 195 ARG A CA 1
ATOM 1515 C C . ARG A 1 195 ? -4.273 22.859 23.234 1 95.06 195 ARG A C 1
ATOM 1517 O O . ARG A 1 195 ? -3.285 23.594 23.344 1 95.06 195 ARG A O 1
ATOM 1524 N N . VAL A 1 196 ? -4.246 21.578 23.094 1 96.56 196 VAL A N 1
ATOM 1525 C CA . VAL A 1 196 ? -2.988 20.844 23.031 1 96.56 196 VAL A CA 1
ATOM 1526 C C . VAL A 1 196 ? -2.707 20.438 21.594 1 96.56 196 VAL A C 1
ATOM 1528 O O . VAL A 1 196 ? -3.615 20 20.875 1 96.56 196 VAL A O 1
ATOM 1531 N N . VAL A 1 197 ? -1.508 20.625 21.141 1 97.44 197 VAL A N 1
ATOM 1532 C CA . VAL A 1 197 ? -1.078 20.172 19.828 1 97.44 197 VAL A CA 1
ATOM 1533 C C . VAL A 1 197 ? 0.156 19.281 19.953 1 97.44 197 VAL A C 1
ATOM 1535 O O . VAL A 1 197 ? 1.154 19.688 20.562 1 97.44 197 VAL A O 1
ATOM 1538 N N . ARG A 1 198 ? 0.055 18.156 19.438 1 96.19 198 ARG A N 1
ATOM 1539 C CA . ARG A 1 198 ? 1.171 17.219 19.375 1 96.19 198 ARG A CA 1
ATOM 1540 C C . ARG A 1 198 ? 1.642 17.031 17.938 1 96.19 198 ARG A C 1
ATOM 1542 O O . ARG A 1 198 ? 0.909 16.5 17.094 1 96.19 198 ARG A O 1
ATOM 1549 N N . ALA A 1 199 ? 2.828 17.453 17.656 1 97.81 199 ALA A N 1
ATOM 1550 C CA . ALA A 1 199 ? 3.424 17.25 16.328 1 97.81 199 ALA A CA 1
ATOM 1551 C C . ALA A 1 199 ? 4.375 16.062 16.328 1 97.81 199 ALA A C 1
ATOM 1553 O O . ALA A 1 199 ? 5.188 15.906 17.25 1 97.81 199 ALA A O 1
ATOM 1554 N N . ILE A 1 200 ? 4.25 15.25 15.289 1 96.19 200 ILE A N 1
ATOM 1555 C CA . ILE A 1 200 ? 5.062 14.039 15.211 1 96.19 200 ILE A CA 1
ATOM 1556 C C . ILE A 1 200 ? 5.742 13.961 13.852 1 96.19 200 ILE A C 1
ATOM 1558 O O . ILE A 1 200 ? 5.18 14.391 12.844 1 96.19 200 ILE A O 1
ATOM 1562 N N . GLU A 1 201 ? 6.914 13.484 13.844 1 96.56 201 GLU A N 1
ATOM 1563 C CA . GLU A 1 201 ? 7.672 13.133 12.648 1 96.56 201 GLU A CA 1
ATOM 1564 C C . GLU A 1 201 ? 8.055 11.648 12.648 1 96.56 201 GLU A C 1
ATOM 1566 O O . GLU A 1 201 ? 8.641 11.156 13.617 1 96.56 201 GLU A O 1
ATOM 1571 N N . VAL A 1 202 ? 7.66 11.008 11.547 1 95.75 202 VAL A N 1
ATOM 1572 C CA . VAL A 1 202 ? 7.828 9.555 11.484 1 95.75 202 VAL A CA 1
ATOM 1573 C C . VAL A 1 202 ? 8.547 9.172 10.195 1 95.75 202 VAL A C 1
ATOM 1575 O O . VAL A 1 202 ? 8.258 9.727 9.133 1 95.75 202 VAL A O 1
ATOM 1578 N N . GLU A 1 203 ? 9.508 8.312 10.328 1 93.88 203 GLU A N 1
ATOM 1579 C CA . GLU A 1 203 ? 10.047 7.598 9.172 1 93.88 203 GLU A CA 1
ATOM 1580 C C . GLU A 1 203 ? 9.328 6.266 8.961 1 93.88 203 GLU A C 1
ATOM 1582 O O . GLU A 1 203 ? 9.203 5.469 9.891 1 93.88 203 GLU A O 1
ATOM 1587 N N . GLY A 1 204 ? 8.828 6.066 7.734 1 90.44 204 GLY A N 1
ATOM 1588 C CA . GLY A 1 204 ? 8.125 4.82 7.477 1 90.44 204 GLY A CA 1
ATOM 1589 C C . GLY A 1 204 ? 6.617 4.973 7.48 1 90.44 204 GLY A C 1
ATOM 1590 O O . GLY A 1 204 ? 6.07 5.844 6.801 1 90.44 204 GLY A O 1
ATOM 1591 N N . ASP A 1 205 ? 5.957 4.172 8.281 1 88.69 205 ASP A N 1
ATOM 1592 C CA . ASP A 1 205 ? 4.5 4.094 8.289 1 88.69 205 ASP A CA 1
ATOM 1593 C C . ASP A 1 205 ? 3.916 4.867 9.469 1 88.69 205 ASP A C 1
ATOM 1595 O O . ASP A 1 205 ? 4 4.418 10.609 1 88.69 205 ASP A O 1
ATOM 1599 N N . LEU A 1 206 ? 3.15 5.875 9.117 1 91.06 206 LEU A N 1
ATOM 1600 C CA . LEU A 1 206 ? 2.596 6.746 10.148 1 91.06 206 LEU A CA 1
ATOM 1601 C C . LEU A 1 206 ? 1.582 5.996 11.008 1 91.06 206 LEU A C 1
ATOM 1603 O O . LEU A 1 206 ? 1.61 6.094 12.234 1 91.06 206 LEU A O 1
ATOM 1607 N N . LEU A 1 207 ? 0.685 5.281 10.383 1 87.19 207 LEU A N 1
ATOM 1608 C CA . LEU A 1 207 ? -0.355 4.582 11.133 1 87.19 207 LEU A CA 1
ATOM 1609 C C . LEU A 1 207 ? 0.252 3.531 12.055 1 87.19 207 LEU A C 1
ATOM 1611 O O . LEU A 1 207 ? -0.212 3.348 13.188 1 87.19 207 LEU A O 1
ATOM 1615 N N . ALA A 1 208 ? 1.256 2.842 11.562 1 86.06 208 ALA A N 1
ATOM 1616 C CA . ALA A 1 208 ? 1.959 1.891 12.422 1 86.06 208 ALA A CA 1
ATOM 1617 C C . ALA A 1 208 ? 2.574 2.59 13.625 1 86.06 208 ALA A C 1
ATOM 1619 O O . ALA A 1 208 ? 2.506 2.082 14.75 1 86.06 208 ALA A O 1
ATOM 1620 N N . ALA A 1 209 ? 3.133 3.734 13.406 1 90.31 209 ALA A N 1
ATOM 1621 C CA . ALA A 1 209 ? 3.746 4.504 14.484 1 90.31 209 ALA A CA 1
ATOM 1622 C C . ALA A 1 209 ? 2.705 4.934 15.516 1 90.31 209 ALA A C 1
ATOM 1624 O O . ALA A 1 209 ? 2.928 4.812 16.719 1 90.31 209 ALA A O 1
ATOM 1625 N N . LEU A 1 210 ? 1.582 5.395 15.031 1 87.75 210 LEU A N 1
ATOM 1626 C CA . LEU A 1 210 ? 0.533 5.855 15.93 1 87.75 210 LEU A CA 1
ATOM 1627 C C . LEU A 1 210 ? -0.038 4.695 16.734 1 87.75 210 LEU A C 1
ATOM 1629 O O . LEU A 1 210 ? -0.284 4.832 17.938 1 87.75 210 LEU A O 1
ATOM 1633 N N . ARG A 1 211 ? -0.225 3.584 16.109 1 84 211 ARG A N 1
ATOM 1634 C CA . ARG A 1 211 ? -0.697 2.396 16.812 1 84 211 ARG A CA 1
ATOM 1635 C C . ARG A 1 211 ? 0.307 1.953 17.875 1 84 211 ARG A C 1
ATOM 1637 O O . ARG A 1 211 ? -0.078 1.58 18.984 1 84 211 ARG A O 1
ATOM 1644 N N . HIS A 1 212 ? 1.549 1.978 17.5 1 86.31 212 HIS A N 1
ATOM 1645 C CA . HIS A 1 212 ? 2.625 1.621 18.406 1 86.31 212 HIS A CA 1
ATOM 1646 C C . HIS A 1 212 ? 2.609 2.508 19.656 1 86.31 212 HIS A C 1
ATOM 1648 O O . HIS A 1 212 ? 2.68 2.012 20.781 1 86.31 212 HIS A O 1
ATOM 1654 N N . VAL A 1 213 ? 2.502 3.771 19.469 1 87.12 213 VAL A N 1
ATOM 1655 C CA . VAL A 1 213 ? 2.506 4.738 20.562 1 87.12 213 VAL A CA 1
ATOM 1656 C C . VAL A 1 213 ? 1.27 4.535 21.438 1 87.12 213 VAL A C 1
ATOM 1658 O O . VAL A 1 213 ? 1.347 4.633 22.656 1 87.12 213 VAL A O 1
ATOM 1661 N N . ALA A 1 214 ? 0.186 4.199 20.875 1 83.12 214 ALA A N 1
ATOM 1662 C CA . ALA A 1 214 ? -1.082 4.051 21.578 1 83.12 214 ALA A CA 1
ATOM 1663 C C . ALA A 1 214 ? -1.038 2.865 22.531 1 83.12 214 ALA A C 1
ATOM 1665 O O . ALA A 1 214 ? -1.748 2.848 23.547 1 83.12 214 ALA A O 1
ATOM 1666 N N . VAL A 1 215 ? -0.182 1.91 22.266 1 85 215 VAL A N 1
ATOM 1667 C CA . VAL A 1 215 ? -0.199 0.702 23.078 1 85 215 VAL A CA 1
ATOM 1668 C C . VAL A 1 215 ? 0.965 0.731 24.078 1 85 215 VAL A C 1
ATOM 1670 O O . VAL A 1 215 ? 1.076 -0.142 24.938 1 85 215 VAL A O 1
ATOM 1673 N N . GLU A 1 216 ? 1.795 1.669 23.969 1 88.19 216 GLU A N 1
ATOM 1674 C CA . GLU A 1 216 ? 2.904 1.795 24.906 1 88.19 216 GLU A CA 1
ATOM 1675 C C . GLU A 1 216 ? 2.402 2.102 26.328 1 88.19 216 GLU A C 1
ATOM 1677 O O . GLU A 1 216 ? 1.636 3.047 26.516 1 88.19 216 GLU A O 1
ATOM 1682 N N . PRO A 1 217 ? 2.855 1.374 27.312 1 89.5 217 PRO A N 1
ATOM 1683 C CA . PRO A 1 217 ? 2.322 1.507 28.672 1 89.5 217 PRO A CA 1
ATOM 1684 C C . PRO A 1 217 ? 2.473 2.922 29.219 1 89.5 217 PRO A C 1
ATOM 1686 O O . PRO A 1 217 ? 1.541 3.449 29.844 1 89.5 217 PRO A O 1
ATOM 1689 N N . ALA A 1 218 ? 3.609 3.492 29.062 1 90.75 218 ALA A N 1
ATOM 1690 C CA . ALA A 1 218 ? 3.822 4.84 29.594 1 90.75 218 ALA A CA 1
ATOM 1691 C C . ALA A 1 218 ? 2.859 5.836 28.938 1 90.75 218 ALA A C 1
ATOM 1693 O O . ALA A 1 218 ? 2.363 6.746 29.609 1 90.75 218 ALA A O 1
ATOM 1694 N N . VAL A 1 219 ? 2.648 5.762 27.719 1 88.25 219 VAL A N 1
ATOM 1695 C CA . VAL A 1 219 ? 1.737 6.641 27 1 88.25 219 VAL A CA 1
ATOM 1696 C C . VAL A 1 219 ? 0.303 6.395 27.469 1 88.25 219 VAL A C 1
ATOM 1698 O O . VAL A 1 219 ? -0.46 7.34 27.672 1 88.25 219 VAL A O 1
ATOM 1701 N N . ARG A 1 220 ? -0.049 5.191 27.641 1 88.06 220 ARG A N 1
ATOM 1702 C CA . ARG A 1 220 ? -1.383 4.848 28.125 1 88.06 220 ARG A CA 1
ATOM 1703 C C . ARG A 1 220 ? -1.639 5.449 29.5 1 88.06 220 ARG A C 1
ATOM 1705 O O . ARG A 1 220 ? -2.736 5.938 29.781 1 88.06 220 ARG A O 1
ATOM 1712 N N . ALA A 1 221 ? -0.67 5.297 30.297 1 91.88 221 ALA A N 1
ATOM 1713 C CA . ALA A 1 221 ? -0.792 5.863 31.641 1 91.88 221 ALA A CA 1
ATOM 1714 C C . ALA A 1 221 ? -1.014 7.371 31.578 1 91.88 221 ALA A C 1
ATOM 1716 O O . ALA A 1 221 ? -1.838 7.914 32.312 1 91.88 221 ALA A O 1
ATOM 1717 N N . ALA A 1 222 ? -0.262 8.031 30.797 1 91.5 222 ALA A N 1
ATOM 1718 C CA . ALA A 1 222 ? -0.413 9.469 30.625 1 91.5 222 ALA A CA 1
ATOM 1719 C C . ALA A 1 222 ? -1.797 9.82 30.094 1 91.5 222 ALA A C 1
ATOM 1721 O O . ALA A 1 222 ? -2.418 10.789 30.531 1 91.5 222 ALA A O 1
ATOM 1722 N N . GLU A 1 223 ? -2.199 9.086 29.125 1 88.25 223 GLU A N 1
ATOM 1723 C CA . GLU A 1 223 ? -3.512 9.32 28.531 1 88.25 223 GLU A CA 1
ATOM 1724 C C . GLU A 1 223 ? -4.625 9.117 29.562 1 88.25 223 GLU A C 1
ATOM 1726 O O . GLU A 1 223 ? -5.609 9.859 29.578 1 88.25 223 GLU A O 1
ATOM 1731 N N . GLU A 1 224 ? -4.516 8.102 30.328 1 89.31 224 GLU A N 1
ATOM 1732 C CA . GLU A 1 224 ? -5.484 7.875 31.406 1 89.31 224 GLU A CA 1
ATOM 1733 C C . GLU A 1 224 ? -5.5 9.039 32.406 1 89.31 224 GLU A C 1
ATOM 1735 O O . GLU A 1 224 ? -6.562 9.438 32.875 1 89.31 224 GLU A O 1
ATOM 1740 N N . ALA A 1 225 ? -4.395 9.445 32.688 1 93.69 225 ALA A N 1
ATOM 1741 C CA . ALA A 1 225 ? -4.277 10.57 33.625 1 93.69 225 ALA A CA 1
ATOM 1742 C C . ALA A 1 225 ? -4.926 11.828 33.031 1 93.69 225 ALA A C 1
ATOM 1744 O O . ALA A 1 225 ? -5.359 12.711 33.781 1 93.69 225 ALA A O 1
ATOM 1745 N N . LEU A 1 226 ? -4.977 11.938 31.719 1 93.19 226 LEU A N 1
ATOM 1746 C CA . LEU A 1 226 ? -5.527 13.102 31.047 1 93.19 226 LEU A CA 1
ATOM 1747 C C . LEU A 1 226 ? -7.051 13.039 31 1 93.19 226 LEU A C 1
ATOM 1749 O O . LEU A 1 226 ? -7.711 14.062 30.828 1 93.19 226 LEU A O 1
ATOM 1753 N N . ASN A 1 227 ? -7.621 11.922 31.109 1 91.25 227 ASN A N 1
ATOM 1754 C CA . ASN A 1 227 ? -9.039 11.672 30.859 1 91.25 227 ASN A CA 1
ATOM 1755 C C . ASN A 1 227 ? -9.922 12.641 31.641 1 91.25 227 ASN A C 1
ATOM 1757 O O . ASN A 1 227 ? -10.867 13.203 31.094 1 91.25 227 ASN A O 1
ATOM 1761 N N . PRO A 1 228 ? -9.609 12.875 32.906 1 93.19 228 PRO A N 1
ATOM 1762 C CA . PRO A 1 228 ? -10.492 13.75 33.656 1 93.19 228 PRO A CA 1
ATOM 1763 C C . PRO A 1 228 ? -10.492 15.188 33.156 1 93.19 228 PRO A C 1
ATOM 1765 O O . PRO A 1 228 ? -11.398 15.953 33.469 1 93.19 228 PRO A O 1
ATOM 1768 N N . TYR A 1 229 ? -9.547 15.531 32.438 1 95.5 229 TYR A N 1
ATOM 1769 C CA . TYR A 1 229 ? -9.359 16.938 32.062 1 95.5 229 TYR A CA 1
ATOM 1770 C C . TYR A 1 229 ? -9.797 17.188 30.625 1 95.5 229 TYR A C 1
ATOM 1772 O O . TYR A 1 229 ? -9.797 18.328 30.172 1 95.5 229 TYR A O 1
ATOM 1780 N N . LEU A 1 230 ? -10.125 16.172 29.922 1 92.75 230 LEU A N 1
ATOM 1781 C CA . LEU A 1 230 ? -10.492 16.328 28.516 1 92.75 230 LEU A CA 1
ATOM 1782 C C . LEU A 1 230 ? -11.875 16.953 28.375 1 92.75 230 LEU A C 1
ATOM 1784 O O . LEU A 1 230 ? -12.789 16.625 29.141 1 92.75 230 LEU A O 1
ATOM 1788 N N . GLU A 1 231 ? -12.008 17.812 27.453 1 90.81 231 GLU A N 1
ATOM 1789 C CA . GLU A 1 231 ? -13.32 18.391 27.156 1 90.81 231 GLU A CA 1
ATOM 1790 C C . GLU A 1 231 ? -14.227 17.359 26.484 1 90.81 231 GLU A C 1
ATOM 1792 O O . GLU A 1 231 ? -15.422 17.297 26.781 1 90.81 231 GLU A O 1
ATOM 1797 N N . GLN A 1 232 ? -13.672 16.672 25.562 1 83.88 232 GLN A N 1
ATOM 1798 C CA . GLN A 1 232 ? -14.391 15.609 24.875 1 83.88 232 GLN A CA 1
ATOM 1799 C C . GLN A 1 232 ? -13.898 14.234 25.328 1 83.88 232 GLN A C 1
ATOM 1801 O O . GLN A 1 232 ? -12.711 13.922 25.203 1 83.88 232 GLN A O 1
ATOM 1806 N N . GLU A 1 233 ? -14.875 13.461 25.766 1 78 233 GLU A N 1
ATOM 1807 C CA . GLU A 1 233 ? -14.531 12.133 26.266 1 78 233 GLU A CA 1
ATOM 1808 C C . GLU A 1 233 ? -14.086 11.219 25.125 1 78 233 GLU A C 1
ATOM 1810 O O . GLU A 1 233 ? -14.57 11.336 24 1 78 233 GLU A O 1
ATOM 1815 N N . ARG A 1 234 ? -12.977 10.477 25.531 1 77.69 234 ARG A N 1
ATOM 1816 C CA . ARG A 1 234 ? -12.516 9.477 24.578 1 77.69 234 ARG A CA 1
ATOM 1817 C C . ARG A 1 234 ? -12.117 8.18 25.297 1 77.69 234 ARG A C 1
ATOM 1819 O O . ARG A 1 234 ? -11.656 8.211 26.438 1 77.69 234 ARG A O 1
ATOM 1826 N N . ASP A 1 235 ? -12.648 7.094 24.859 1 77.06 235 ASP A N 1
ATOM 1827 C CA . ASP A 1 235 ? -12.203 5.777 25.312 1 77.06 235 ASP A CA 1
ATOM 1828 C C . ASP A 1 235 ? -11.305 5.117 24.266 1 77.06 235 ASP A C 1
ATOM 1830 O O . ASP A 1 235 ? -11.797 4.477 23.328 1 77.06 235 ASP A O 1
ATOM 1834 N N . LEU A 1 236 ? -9.977 5.199 24.469 1 75.69 236 LEU A N 1
ATOM 1835 C CA . LEU A 1 236 ? -9.031 4.703 23.469 1 75.69 236 LEU A CA 1
ATOM 1836 C C . LEU A 1 236 ? -8.938 3.184 23.516 1 75.69 236 LEU A C 1
ATOM 1838 O O . LEU A 1 236 ? -8.297 2.568 22.656 1 75.69 236 LEU A O 1
ATOM 1842 N N . ASN A 1 237 ? -9.602 2.576 24.484 1 75.62 237 ASN A N 1
ATOM 1843 C CA . ASN A 1 237 ? -9.594 1.12 24.578 1 75.62 237 ASN A CA 1
ATOM 1844 C C . ASN A 1 237 ? -10.594 0.496 23.609 1 75.62 237 ASN A C 1
ATOM 1846 O O . ASN A 1 237 ? -10.516 -0.695 23.312 1 75.62 237 ASN A O 1
ATOM 1850 N N . ASP A 1 238 ? -11.5 1.275 23.312 1 77.06 238 ASP A N 1
ATOM 1851 C CA . ASP A 1 238 ? -12.414 0.859 22.25 1 77.06 238 ASP A CA 1
ATOM 1852 C C . ASP A 1 238 ? -11.859 1.22 20.875 1 77.06 238 ASP A C 1
ATOM 1854 O O . ASP A 1 238 ? -11.688 2.398 20.562 1 77.06 238 ASP A O 1
ATOM 1858 N N . PRO A 1 239 ? -11.664 0.225 20.094 1 73.75 239 PRO A N 1
ATOM 1859 C CA . PRO A 1 239 ? -11.008 0.481 18.812 1 73.75 239 PRO A CA 1
ATOM 1860 C C . PRO A 1 239 ? -11.797 1.45 17.938 1 73.75 239 PRO A C 1
ATOM 1862 O O . PRO A 1 239 ? -11.203 2.271 17.234 1 73.75 239 PRO A O 1
ATOM 1865 N N . GLU A 1 240 ? -13.047 1.314 17.984 1 75 240 GLU A N 1
ATOM 1866 C CA . GLU A 1 240 ? -13.852 2.205 17.156 1 75 240 GLU A CA 1
ATOM 1867 C C . GLU A 1 240 ? -13.797 3.641 17.672 1 75 240 GLU A C 1
ATOM 1869 O O . GLU A 1 240 ? -13.703 4.586 16.875 1 75 240 GLU A O 1
ATOM 1874 N N . VAL A 1 241 ? -13.898 3.777 18.938 1 75 241 VAL A N 1
ATOM 1875 C CA . VAL A 1 241 ? -13.836 5.102 19.547 1 75 241 VAL A CA 1
ATOM 1876 C C . VAL A 1 241 ? -12.461 5.711 19.312 1 75 241 VAL A C 1
ATOM 1878 O O . VAL A 1 241 ? -12.344 6.898 19 1 75 241 VAL A O 1
ATOM 1881 N N . ALA A 1 242 ? -11.523 4.945 19.422 1 76 242 ALA A N 1
ATOM 1882 C CA . ALA A 1 242 ? -10.156 5.402 19.188 1 76 242 ALA A CA 1
ATOM 1883 C C . ALA A 1 242 ? -9.977 5.879 17.75 1 76 242 ALA A C 1
ATOM 1885 O O . ALA A 1 242 ? -9.375 6.93 17.516 1 76 242 ALA A O 1
ATOM 1886 N N . ARG A 1 243 ? -10.484 5.156 16.891 1 75.62 243 ARG A N 1
ATOM 1887 C CA . ARG A 1 243 ? -10.383 5.504 15.477 1 75.62 243 ARG A CA 1
ATOM 1888 C C . ARG A 1 243 ? -11.031 6.855 15.195 1 75.62 243 ARG A C 1
ATOM 1890 O O . ARG A 1 243 ? -10.438 7.703 14.523 1 75.62 243 ARG A O 1
ATOM 1897 N N . VAL A 1 244 ? -12.156 7.02 15.734 1 77.19 244 VAL A N 1
ATOM 1898 C CA . VAL A 1 244 ? -12.891 8.266 15.516 1 77.19 244 VAL A CA 1
ATOM 1899 C C . VAL A 1 244 ? -12.141 9.43 16.172 1 77.19 244 VAL A C 1
ATOM 1901 O O . VAL A 1 244 ? -12.039 10.508 15.586 1 77.19 244 VAL A O 1
ATOM 1904 N N . PHE A 1 245 ? -11.688 9.195 17.297 1 78.56 245 PHE A N 1
ATOM 1905 C CA . PHE A 1 245 ? -10.93 10.242 17.984 1 78.56 245 PHE A CA 1
ATOM 1906 C C . PHE A 1 245 ? -9.719 10.664 17.156 1 78.56 245 PHE A C 1
ATOM 1908 O O . PHE A 1 245 ? -9.492 11.852 16.938 1 78.56 245 PHE A O 1
ATOM 1915 N N . PHE A 1 246 ? -8.953 9.672 16.734 1 79.44 246 PHE A N 1
ATOM 1916 C CA . PHE A 1 246 ? -7.738 9.977 15.984 1 79.44 246 PHE A CA 1
ATOM 1917 C C . PHE A 1 246 ? -8.078 10.68 14.68 1 79.44 246 PHE A C 1
ATOM 1919 O O . PHE A 1 246 ? -7.332 11.555 14.227 1 79.44 246 PHE A O 1
ATOM 1926 N N . THR A 1 247 ? -9.133 10.344 14.164 1 81.56 247 THR A N 1
ATOM 1927 C CA . THR A 1 247 ? -9.57 11.016 12.945 1 81.56 247 THR A CA 1
ATOM 1928 C C . THR A 1 247 ? -9.914 12.477 13.234 1 81.56 247 THR A C 1
ATOM 1930 O O . THR A 1 247 ? -9.477 13.375 12.508 1 81.56 247 THR A O 1
ATOM 1933 N N . ARG A 1 248 ? -10.562 12.695 14.305 1 85.31 248 ARG A N 1
ATOM 1934 C CA . ARG A 1 248 ? -11 14.039 14.641 1 85.31 248 ARG A CA 1
ATOM 1935 C C . ARG A 1 248 ? -9.852 14.883 15.172 1 85.31 248 ARG A C 1
ATOM 1937 O O . ARG A 1 248 ? -9.828 16.109 15 1 85.31 248 ARG A O 1
ATOM 1944 N N . ALA A 1 249 ? -8.961 14.219 15.75 1 91.5 249 ALA A N 1
ATOM 1945 C CA . ALA A 1 249 ? -7.828 14.922 16.344 1 91.5 249 ALA A CA 1
ATOM 1946 C C . ALA A 1 249 ? -6.746 15.203 15.312 1 91.5 249 ALA A C 1
ATOM 1948 O O . ALA A 1 249 ? -5.844 1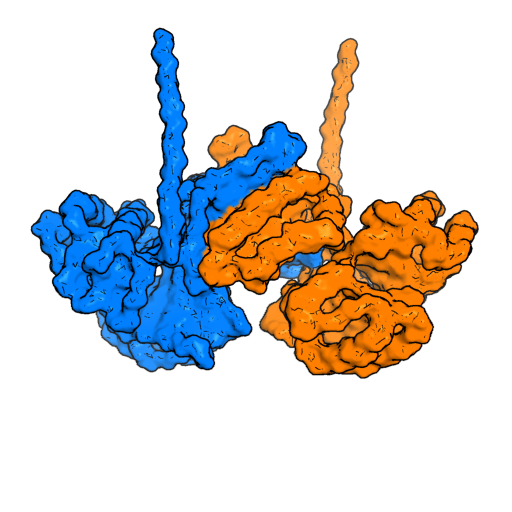6.016 15.555 1 91.5 249 ALA A O 1
ATOM 1949 N N . ALA A 1 250 ? -6.848 14.555 14.18 1 92.75 250 ALA A N 1
ATOM 1950 C CA . ALA A 1 250 ? -5.797 14.633 13.172 1 92.75 250 ALA A CA 1
ATOM 1951 C C . ALA A 1 250 ? -5.73 16.016 12.555 1 92.75 250 ALA A C 1
ATOM 1953 O O . ALA A 1 250 ? -6.762 16.609 12.211 1 92.75 250 ALA A O 1
ATOM 1954 N N . VAL A 1 251 ? -4.551 16.562 12.5 1 95.81 251 VAL A N 1
ATOM 1955 C CA . VAL A 1 251 ? -4.254 17.781 11.766 1 95.81 251 VAL A CA 1
ATOM 1956 C C . VAL A 1 251 ? -3.123 17.516 10.766 1 95.81 251 VAL A C 1
ATOM 1958 O O . VAL A 1 251 ? -1.946 17.656 11.102 1 95.81 251 VAL A O 1
ATOM 1961 N N . PRO A 1 252 ? -3.461 17.266 9.555 1 95.25 252 PRO A N 1
ATOM 1962 C CA . PRO A 1 252 ? -2.447 16.875 8.57 1 95.25 252 PRO A CA 1
ATOM 1963 C C . PRO A 1 252 ? -1.527 18.047 8.195 1 95.25 252 PRO A C 1
ATOM 1965 O O . PRO A 1 252 ? -1.919 19.203 8.305 1 95.25 252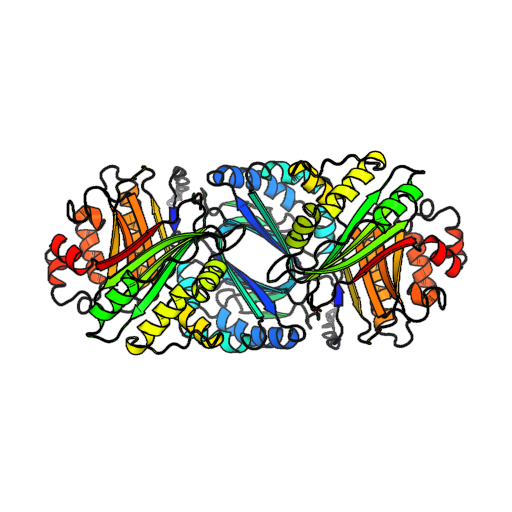 PRO A O 1
ATOM 1968 N N . ALA A 1 253 ? -0.348 17.656 7.824 1 97.44 253 ALA A N 1
ATOM 1969 C CA . ALA A 1 253 ? 0.577 18.625 7.262 1 97.44 253 ALA A CA 1
ATOM 1970 C C . ALA A 1 253 ? 0.211 18.969 5.816 1 97.44 253 ALA A C 1
ATOM 1972 O O . ALA A 1 253 ? 0.129 18.078 4.969 1 97.44 253 ALA A O 1
ATOM 1973 N N . VAL A 1 254 ? 0.071 20.234 5.574 1 97.38 254 VAL A N 1
ATOM 1974 C CA . VAL A 1 254 ? -0.337 20.625 4.227 1 97.38 254 VAL A CA 1
ATOM 1975 C C . VAL A 1 254 ? 0.833 21.297 3.504 1 97.38 254 VAL A C 1
ATOM 1977 O O . VAL A 1 254 ? 0.771 21.531 2.295 1 97.38 254 VAL A O 1
ATOM 1980 N N . HIS A 1 255 ? 1.848 21.578 4.273 1 97 255 HIS A N 1
ATOM 1981 C CA . HIS A 1 255 ? 3.027 22.234 3.709 1 97 255 HIS A CA 1
ATOM 1982 C C . HIS A 1 255 ? 4.254 22 4.59 1 97 255 HIS A C 1
ATOM 1984 O O . HIS A 1 255 ? 4.141 21.953 5.816 1 97 255 HIS A O 1
ATOM 1990 N N . HIS A 1 256 ? 5.387 21.828 3.979 1 97.06 256 HIS A N 1
ATOM 1991 C CA . HIS A 1 256 ? 6.676 21.766 4.656 1 97.06 256 HIS A CA 1
ATOM 1992 C C . HIS A 1 256 ? 7.801 22.266 3.748 1 97.06 256 HIS A C 1
ATOM 1994 O O . HIS A 1 256 ? 7.824 21.938 2.557 1 97.06 256 HIS A O 1
ATOM 2000 N N . VAL A 1 257 ? 8.664 23.047 4.309 1 96.12 257 VAL A N 1
ATOM 2001 C CA . VAL A 1 257 ? 9.797 23.531 3.525 1 96.12 257 VAL A CA 1
ATOM 2002 C C . VAL A 1 257 ? 10.984 23.797 4.445 1 96.12 257 VAL A C 1
ATOM 2004 O O . VAL A 1 257 ? 10.812 24.172 5.605 1 96.12 257 VAL A O 1
ATOM 2007 N N . THR A 1 258 ? 12.141 23.516 3.928 1 94.62 258 THR A N 1
ATOM 2008 C CA . THR A 1 258 ? 13.375 23.844 4.641 1 94.62 258 THR A CA 1
ATOM 2009 C C . THR A 1 258 ? 14.219 24.844 3.854 1 94.62 258 THR A C 1
ATOM 2011 O O . THR A 1 258 ? 14.062 24.969 2.637 1 94.62 258 THR A O 1
ATOM 2014 N N . SER A 1 259 ? 15.102 25.594 4.52 1 90.88 259 SER A N 1
ATOM 2015 C CA . SER A 1 259 ? 15.953 26.594 3.883 1 90.88 259 SER A CA 1
ATOM 2016 C C . SER A 1 259 ? 17.125 25.938 3.16 1 90.88 259 SER A C 1
ATOM 2018 O O . SER A 1 259 ? 17.797 26.578 2.346 1 90.88 259 SER A O 1
ATOM 2020 N N . GLY A 1 260 ? 17.359 24.703 3.2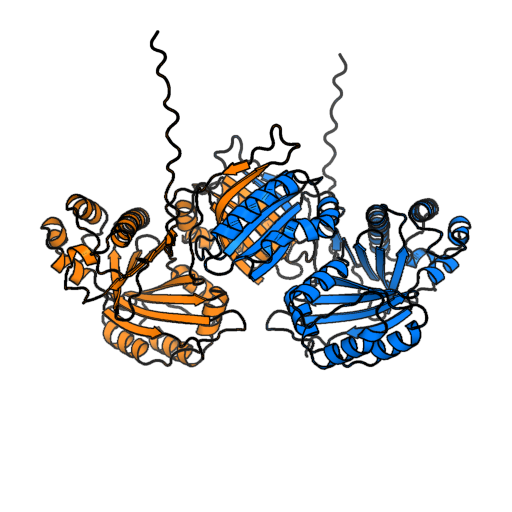93 1 83.44 260 GLY A N 1
ATOM 2021 C CA . GLY A 1 260 ? 18.5 24.047 2.693 1 83.44 260 GLY A CA 1
ATOM 2022 C C . GLY A 1 260 ? 19.781 24.188 3.512 1 83.44 260 GLY A C 1
ATOM 2023 O O . GLY A 1 260 ? 20.797 23.562 3.203 1 83.44 260 GLY A O 1
ATOM 2024 N N . GLN A 1 261 ? 19.734 25.031 4.488 1 80.62 261 GLN A N 1
ATOM 2025 C CA . GLN A 1 261 ? 20.906 25.25 5.344 1 80.62 261 GLN A CA 1
ATOM 2026 C C . GLN A 1 261 ? 20.812 24.406 6.613 1 80.62 261 GLN A C 1
ATOM 2028 O O . GLN A 1 261 ? 19.719 24.141 7.117 1 80.62 261 GLN A O 1
ATOM 2033 N N . GLU A 1 262 ? 21.938 23.922 7.016 1 78.56 262 GLU A N 1
ATOM 2034 C CA . GLU A 1 262 ? 22 23.203 8.289 1 78.56 262 GLU A CA 1
ATOM 2035 C C . GLU A 1 262 ? 21.797 24.172 9.461 1 78.56 262 GLU A C 1
ATOM 2037 O O . GLU A 1 262 ? 22.375 25.25 9.484 1 78.56 262 GLU A O 1
ATOM 2042 N N . CYS A 1 263 ? 20.891 23.781 10.266 1 87 263 CYS A N 1
ATOM 2043 C CA . CYS A 1 263 ? 20.609 24.609 11.43 1 87 263 CYS A CA 1
ATOM 2044 C C . CYS A 1 263 ? 20.609 23.781 12.711 1 87 263 CYS A C 1
ATOM 2046 O O . CYS A 1 263 ? 19.562 23.656 13.367 1 87 263 CYS A O 1
ATOM 2048 N N . PRO A 1 264 ? 21.719 23.344 13.156 1 84.94 264 PRO A N 1
ATOM 2049 C CA . PRO A 1 264 ? 21.719 22.469 14.336 1 84.94 264 PRO A CA 1
ATOM 2050 C C . PRO A 1 264 ? 21.266 23.188 15.609 1 84.94 264 PRO A C 1
ATOM 2052 O O . PRO A 1 264 ? 20.766 22.547 16.531 1 84.94 264 PRO A O 1
ATOM 2055 N N . GLU A 1 265 ? 21.422 24.5 15.695 1 89.38 265 GLU A N 1
ATOM 2056 C CA . GLU A 1 265 ? 21.109 25.25 16.906 1 89.38 265 GLU A CA 1
ATOM 2057 C C . GLU A 1 265 ? 19.672 25.766 16.891 1 89.38 265 GLU A C 1
ATOM 2059 O O . GLU A 1 265 ? 19.25 26.484 17.781 1 89.38 265 GLU A O 1
ATOM 2064 N N . ALA A 1 266 ? 18.953 25.391 15.891 1 93.81 266 ALA A N 1
ATOM 2065 C CA . ALA A 1 266 ? 17.594 25.922 15.758 1 93.81 266 ALA A CA 1
ATOM 2066 C C . ALA A 1 266 ? 16.672 25.359 16.828 1 93.81 266 ALA A C 1
ATOM 2068 O O . ALA A 1 266 ? 16.781 24.188 17.203 1 93.81 266 ALA A O 1
ATOM 2069 N N . GLU A 1 267 ? 15.859 26.234 17.359 1 95.62 267 GLU A N 1
ATOM 2070 C CA . GLU A 1 267 ? 14.836 25.844 18.312 1 95.62 267 GLU A CA 1
ATOM 2071 C C . GLU A 1 267 ? 13.469 25.75 17.656 1 95.62 267 GLU A C 1
ATOM 2073 O O . GL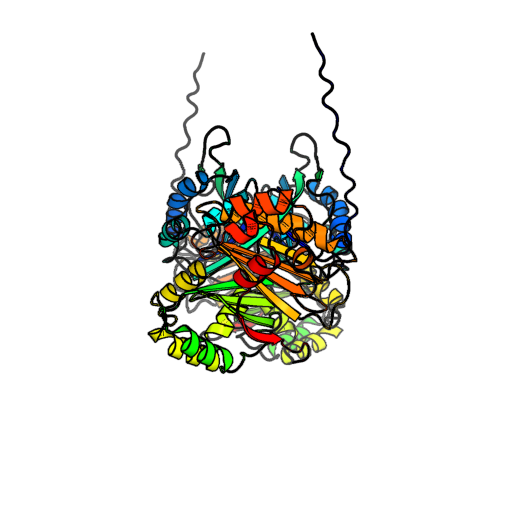U A 1 267 ? 13.117 26.578 16.812 1 95.62 267 GLU A O 1
ATOM 2078 N N . ARG A 1 268 ? 12.711 24.797 18.125 1 96.88 268 ARG A N 1
ATOM 2079 C CA . ARG A 1 268 ? 11.391 24.562 17.547 1 96.88 268 ARG A CA 1
ATOM 2080 C C . ARG A 1 268 ? 10.32 25.359 18.281 1 96.88 268 ARG A C 1
ATOM 2082 O O . ARG A 1 268 ? 10.281 25.359 19.516 1 96.88 268 ARG A O 1
ATOM 2089 N N . HIS A 1 269 ? 9.492 26.031 17.516 1 97.56 269 HIS A N 1
ATOM 2090 C CA . HIS A 1 269 ? 8.352 26.797 18.031 1 97.56 269 HIS A CA 1
ATOM 2091 C C . HIS A 1 269 ? 7.078 26.453 17.266 1 97.56 269 HIS A C 1
ATOM 2093 O O . HIS A 1 269 ? 7.137 25.984 16.125 1 97.56 269 HIS A O 1
ATOM 2099 N N . ALA A 1 270 ? 5.973 26.609 17.938 1 98.06 270 ALA A N 1
ATOM 2100 C CA . ALA A 1 270 ? 4.676 26.453 17.281 1 98.06 270 ALA A CA 1
ATOM 2101 C C . ALA A 1 270 ? 3.848 27.734 17.406 1 98.06 270 ALA A C 1
ATOM 2103 O O . ALA A 1 270 ? 3.848 28.375 18.469 1 98.06 270 ALA A O 1
ATOM 2104 N N . LEU A 1 271 ? 3.281 28.109 16.312 1 96.44 271 LEU A N 1
ATOM 2105 C CA . LEU A 1 271 ? 2.373 29.25 16.266 1 96.44 271 LEU A CA 1
ATOM 2106 C C . LEU A 1 271 ? 0.96 28.797 15.906 1 96.44 271 LEU A C 1
ATOM 2108 O O . LEU A 1 271 ? 0.769 28.047 14.945 1 96.44 271 LEU A O 1
ATOM 2112 N N . TYR A 1 272 ? 0.005 29.219 16.672 1 95.88 272 TYR A N 1
ATOM 2113 C CA . TYR A 1 272 ? -1.398 28.906 16.422 1 95.88 272 TYR A CA 1
ATOM 2114 C C . TYR A 1 272 ? -2.111 30.094 15.781 1 95.88 272 TYR A C 1
ATOM 2116 O O . TYR A 1 272 ? -2.045 31.219 16.281 1 95.88 272 TYR A O 1
ATOM 2124 N N . TYR A 1 273 ? -2.736 29.859 14.617 1 92.88 273 TYR A N 1
ATOM 2125 C CA . TYR A 1 273 ? -3.49 30.859 13.875 1 92.88 273 TYR A CA 1
ATOM 2126 C C . TYR A 1 273 ? -4.969 30.5 13.805 1 92.88 273 TYR A C 1
ATOM 2128 O O . TYR A 1 273 ? -5.395 29.797 12.883 1 92.88 273 TYR A O 1
ATOM 2136 N N . PRO A 1 274 ? -5.773 30.938 14.734 1 90.88 274 PRO A N 1
ATOM 2137 C CA . PRO A 1 274 ? -7.207 30.672 14.594 1 90.88 274 PRO A CA 1
ATOM 2138 C C . PRO A 1 274 ? -7.82 31.359 13.375 1 90.88 274 PRO A C 1
ATOM 2140 O O . PRO A 1 274 ? -7.922 32.594 13.344 1 90.88 274 PRO A O 1
ATOM 2143 N N . ALA A 1 275 ? -8.203 30.594 12.508 1 94.31 275 ALA A N 1
ATOM 2144 C CA . ALA A 1 275 ? -8.773 31.141 11.281 1 94.31 275 ALA A CA 1
ATOM 2145 C C . ALA A 1 275 ? -10.25 31.484 11.461 1 94.31 275 ALA A C 1
ATOM 2147 O O . ALA A 1 275 ? -10.938 30.875 12.289 1 94.31 275 ALA A O 1
ATOM 2148 N N . ARG A 1 276 ? -10.688 32.5 10.672 1 93.56 276 ARG A N 1
ATOM 2149 C CA . ARG A 1 276 ? -12.117 32.75 10.547 1 93.56 276 ARG A CA 1
ATOM 2150 C C . ARG A 1 276 ? -12.836 31.516 9.977 1 93.56 276 ARG A C 1
ATOM 2152 O O . ARG A 1 276 ? -12.234 30.734 9.234 1 93.56 276 ARG A O 1
ATOM 2159 N N . GLN A 1 277 ? -14.086 31.438 10.328 1 93.19 277 GLN A N 1
ATOM 2160 C CA . GLN A 1 277 ? -14.859 30.281 9.883 1 93.19 277 GLN A CA 1
ATOM 2161 C C . GLN A 1 277 ? -14.75 30.094 8.375 1 93.19 277 GLN A C 1
ATOM 2163 O O . GLN A 1 277 ? -15.039 31.016 7.605 1 93.19 277 GLN A O 1
ATOM 2168 N N . GLY A 1 278 ? -14.242 28.953 8.008 1 92.56 278 GLY A N 1
ATOM 2169 C CA . GLY A 1 278 ? -14.172 28.594 6.605 1 92.56 278 GLY A CA 1
ATOM 2170 C C . GLY A 1 278 ? -12.914 29.094 5.922 1 92.56 278 GLY A C 1
ATOM 2171 O O . GLY A 1 278 ? -12.703 28.844 4.734 1 92.56 278 GLY A O 1
ATOM 2172 N N . CYS A 1 279 ? -11.992 29.688 6.637 1 94.88 279 CYS A N 1
ATOM 2173 C CA . CYS A 1 279 ? -10.844 30.328 6.008 1 94.88 279 CYS A CA 1
ATOM 2174 C C . CYS A 1 279 ? -9.555 29.562 6.328 1 94.88 279 CYS A C 1
ATOM 2176 O O . CYS A 1 279 ? -8.461 30.016 5.988 1 94.88 279 CYS A O 1
ATOM 2178 N N . GLY A 1 280 ? -9.711 28.484 7 1 95.5 280 GLY A N 1
ATOM 2179 C CA . GLY A 1 280 ? -8.531 27.75 7.43 1 95.5 280 GLY A CA 1
ATOM 2180 C C . GLY A 1 280 ? -7.602 27.391 6.289 1 95.5 280 GLY A C 1
ATOM 2181 O O . GLY A 1 280 ? -6.395 27.625 6.367 1 95.5 280 GLY A O 1
ATOM 2182 N N . MET A 1 281 ? -8.141 26.906 5.246 1 94.81 281 MET A N 1
ATOM 2183 C CA . MET A 1 281 ? -7.344 26.469 4.105 1 94.81 281 MET A CA 1
ATOM 2184 C C . MET A 1 281 ? -6.695 27.656 3.404 1 94.81 281 MET A C 1
ATOM 2186 O O . MET A 1 281 ? -5.531 27.594 3.004 1 94.81 281 MET A O 1
ATOM 2190 N N . ARG A 1 282 ? -7.391 28.703 3.236 1 95.19 282 ARG A N 1
ATOM 2191 C CA . ARG A 1 282 ? -6.844 29.922 2.623 1 95.19 282 ARG A CA 1
ATOM 2192 C C . ARG A 1 282 ? -5.703 30.484 3.457 1 95.19 282 ARG A C 1
ATOM 2194 O O . ARG A 1 282 ? -4.695 30.938 2.912 1 95.19 282 ARG A O 1
ATOM 2201 N N . LEU A 1 283 ? -5.926 30.469 4.719 1 95.81 283 LEU A N 1
ATOM 2202 C CA . LEU A 1 283 ? -4.887 30.938 5.633 1 95.81 283 LEU A CA 1
ATOM 2203 C C . LEU A 1 283 ? -3.631 30.078 5.512 1 95.81 283 LEU A C 1
ATOM 2205 O O . LEU A 1 283 ? -2.521 30.609 5.41 1 95.81 283 LEU A O 1
ATOM 2209 N N . ALA A 1 284 ? -3.826 28.797 5.516 1 97.12 284 ALA A N 1
ATOM 2210 C CA . ALA A 1 284 ? -2.699 27.891 5.375 1 97.12 284 ALA A CA 1
ATOM 2211 C C . ALA A 1 284 ? -1.953 28.125 4.066 1 97.12 284 ALA A C 1
ATOM 2213 O O . ALA A 1 284 ? -0.72 28.109 4.035 1 97.12 284 ALA A O 1
ATOM 2214 N N . ARG A 1 285 ? -2.652 28.375 3.039 1 96.06 285 ARG A N 1
ATOM 2215 C CA . ARG A 1 285 ? -2.051 28.641 1.736 1 96.06 285 ARG A CA 1
ATOM 2216 C C . ARG A 1 285 ? -1.213 29.906 1.771 1 96.06 285 ARG A C 1
ATOM 2218 O O . ARG A 1 285 ? -0.099 29.938 1.242 1 96.06 285 ARG A O 1
ATOM 2225 N N . LEU A 1 286 ? -1.77 30.906 2.344 1 94.81 286 LEU A N 1
ATOM 2226 C CA . LEU A 1 286 ? -1.045 32.156 2.471 1 94.81 286 LEU A CA 1
ATOM 2227 C C . LEU A 1 286 ? 0.259 31.969 3.236 1 94.81 286 LEU A C 1
ATOM 2229 O O . LEU A 1 286 ? 1.313 32.438 2.809 1 94.81 286 LEU A O 1
ATOM 2233 N N . LEU A 1 287 ? 0.145 31.281 4.332 1 95.56 287 LEU A N 1
ATOM 2234 C CA . LEU A 1 287 ? 1.328 31.016 5.145 1 95.56 287 LEU A CA 1
ATOM 2235 C C . LEU A 1 287 ? 2.348 30.188 4.375 1 95.56 287 LEU A C 1
ATOM 2237 O O . LEU A 1 287 ? 3.555 30.406 4.504 1 95.56 287 LEU A O 1
ATOM 2241 N N . ALA A 1 288 ? 1.855 29.281 3.602 1 95.69 288 ALA A N 1
ATOM 2242 C CA . ALA A 1 288 ? 2.734 28.438 2.795 1 95.69 288 ALA A CA 1
ATOM 2243 C C . ALA A 1 288 ? 3.531 29.266 1.796 1 95.69 288 ALA A C 1
ATOM 2245 O O . ALA A 1 288 ? 4.727 29.031 1.604 1 95.69 288 ALA A O 1
ATOM 2246 N N . GLN A 1 289 ? 2.9 30.156 1.199 1 93.88 289 GLN A N 1
ATOM 2247 C CA . GLN A 1 289 ? 3.57 31.047 0.259 1 93.88 289 GLN A CA 1
ATOM 2248 C C . GLN A 1 289 ? 4.668 31.859 0.95 1 93.88 289 GLN A C 1
ATOM 2250 O O . GLN A 1 289 ? 5.762 32.031 0.406 1 93.88 289 GLN A O 1
ATOM 2255 N N . GLN A 1 290 ? 4.34 32.312 2.068 1 92.75 290 GLN A N 1
ATOM 2256 C CA . GLN A 1 290 ? 5.309 33.062 2.848 1 92.75 290 GLN A CA 1
ATOM 2257 C C . GLN A 1 290 ? 6.492 32.188 3.262 1 92.75 290 GLN A C 1
ATOM 2259 O O . GLN A 1 290 ? 7.633 32.656 3.264 1 92.75 290 GLN A O 1
ATOM 2264 N N . ASP A 1 291 ? 6.188 31 3.635 1 94.56 291 ASP A N 1
ATOM 2265 C CA . ASP A 1 291 ? 7.238 30.078 4.031 1 94.56 291 ASP A CA 1
ATOM 2266 C C . ASP A 1 291 ? 8.188 29.797 2.873 1 94.56 291 ASP A C 1
ATOM 2268 O O . ASP A 1 291 ? 9.398 29.656 3.074 1 94.56 291 ASP A O 1
ATOM 2272 N N . GLU A 1 292 ? 7.664 29.672 1.713 1 92.75 292 GLU A N 1
ATOM 2273 C CA . GLU A 1 292 ? 8.508 29.469 0.536 1 92.75 292 GLU A CA 1
ATOM 2274 C C . GLU A 1 292 ? 9.414 30.672 0.3 1 92.75 292 GLU A C 1
ATOM 2276 O O . GLU A 1 292 ? 10.602 30.516 -0.001 1 92.75 292 GLU A O 1
ATOM 2281 N N . ALA A 1 293 ? 8.828 31.797 0.434 1 91.31 293 ALA A N 1
ATOM 2282 C CA . ALA A 1 293 ? 9.617 33.031 0.276 1 91.31 293 ALA A CA 1
ATOM 2283 C C . ALA A 1 293 ? 10.711 33.125 1.331 1 91.31 293 ALA A C 1
ATOM 2285 O O . ALA A 1 293 ? 11.844 33.5 1.031 1 91.31 293 ALA A O 1
ATOM 2286 N N . ALA A 1 294 ? 10.367 32.75 2.51 1 91.44 294 ALA A N 1
ATOM 2287 C CA . ALA A 1 294 ? 11.344 32.781 3.6 1 91.44 294 ALA A CA 1
ATOM 2288 C C . ALA A 1 294 ? 12.469 31.797 3.355 1 91.44 294 ALA A C 1
ATOM 2290 O O . ALA A 1 294 ? 13.625 32.062 3.682 1 91.44 294 ALA A O 1
ATOM 2291 N N . ALA A 1 295 ? 12.133 30.688 2.85 1 91.88 295 ALA A N 1
ATOM 2292 C CA . ALA A 1 295 ? 13.125 29.641 2.576 1 91.88 295 ALA A CA 1
ATOM 2293 C C . ALA A 1 295 ? 14.117 30.109 1.513 1 91.88 295 ALA A C 1
ATOM 2295 O O . ALA A 1 295 ? 15.273 29.672 1.505 1 91.88 295 ALA A O 1
ATOM 2296 N N . ASP A 1 296 ? 13.719 30.969 0.685 1 90.38 296 ASP A N 1
ATOM 2297 C CA . ASP A 1 296 ? 14.57 31.484 -0.387 1 90.38 296 ASP A CA 1
ATOM 2298 C C . ASP A 1 296 ? 15.43 32.656 0.106 1 90.38 296 ASP A C 1
ATOM 2300 O O . ASP A 1 296 ? 16.359 33.062 -0.583 1 90.38 296 ASP A O 1
ATOM 2304 N N . ASP A 1 297 ? 15.133 33.125 1.253 1 90.56 297 ASP A N 1
ATOM 2305 C CA . ASP A 1 297 ? 15.844 34.281 1.821 1 90.56 297 ASP A CA 1
ATOM 2306 C C . ASP A 1 297 ? 16.953 33.812 2.762 1 90.56 297 ASP A C 1
ATOM 2308 O O . ASP A 1 297 ? 16.688 33.344 3.867 1 90.56 297 ASP A O 1
ATOM 2312 N N . PRO A 1 298 ? 18.125 34.031 2.389 1 88.19 298 PRO A N 1
ATOM 2313 C CA . PRO A 1 298 ? 19.234 33.625 3.254 1 88.19 298 PRO A CA 1
ATOM 2314 C C . PRO A 1 298 ? 19.234 34.344 4.594 1 88.19 298 PRO A C 1
ATOM 2316 O O . PRO A 1 298 ? 19.859 33.875 5.555 1 88.19 298 PRO A O 1
ATOM 2319 N N . GLY A 1 299 ? 18.562 35.469 4.652 1 88.31 299 GLY A N 1
ATOM 2320 C CA . GLY A 1 299 ? 18.531 36.219 5.887 1 88.31 299 GLY A CA 1
ATOM 2321 C C . GLY A 1 299 ? 17.438 35.781 6.84 1 88.31 299 GLY A C 1
ATOM 2322 O O . GLY A 1 299 ? 17.359 36.25 7.977 1 88.31 299 GLY A O 1
ATOM 2323 N N . SER A 1 300 ? 16.703 34.875 6.434 1 91.88 300 SER A N 1
ATOM 2324 C CA . SER A 1 300 ? 15.609 34.406 7.273 1 91.88 300 SER A CA 1
ATOM 2325 C C . SER A 1 300 ? 16.125 33.531 8.406 1 91.88 300 SER A C 1
ATOM 2327 O O . SER A 1 300 ? 16.969 32.656 8.18 1 91.88 300 SER A O 1
ATOM 2329 N N . PRO A 1 301 ? 15.609 33.75 9.594 1 93.44 301 PRO A N 1
ATOM 2330 C CA . PRO A 1 301 ? 16.016 32.906 10.703 1 93.44 301 PRO A CA 1
ATOM 2331 C C . PRO A 1 301 ? 15.297 31.547 10.703 1 93.44 301 PRO A C 1
ATOM 2333 O O . PRO A 1 301 ? 15.656 30.656 11.469 1 93.44 301 PRO A O 1
ATOM 2336 N N . VAL A 1 302 ? 14.305 31.359 9.922 1 94.75 302 VAL A N 1
ATOM 2337 C CA . VAL A 1 302 ? 13.508 30.141 9.883 1 94.75 302 VAL A CA 1
ATOM 2338 C C . VAL A 1 302 ? 14.219 29.078 9.039 1 94.75 302 VAL A C 1
ATOM 2340 O O . VAL A 1 302 ? 14.383 29.25 7.832 1 94.75 302 VAL A O 1
ATOM 2343 N N . CYS A 1 303 ? 14.594 27.969 9.695 1 94.62 303 CYS A N 1
ATOM 2344 C CA . CYS A 1 303 ? 15.32 26.891 9.039 1 94.62 303 CYS A CA 1
ATOM 2345 C C . CYS A 1 303 ? 14.359 25.875 8.422 1 94.62 303 CYS A C 1
ATOM 2347 O O . CYS A 1 303 ? 14.711 25.188 7.461 1 94.62 303 CYS A O 1
ATOM 2349 N N . GLY A 1 304 ? 13.227 25.766 8.977 1 95.38 304 GLY A N 1
ATOM 2350 C CA . GLY A 1 304 ? 12.18 24.859 8.523 1 95.38 304 GLY A CA 1
ATOM 2351 C C . GLY A 1 304 ? 10.805 25.234 9.023 1 95.38 304 GLY A C 1
ATOM 2352 O O . GLY A 1 304 ? 10.664 25.812 10.102 1 95.38 304 GLY A O 1
ATOM 2353 N N . SER A 1 305 ? 9.844 24.922 8.203 1 97.06 305 SER A N 1
ATOM 2354 C CA . SER A 1 305 ? 8.469 25.266 8.547 1 97.06 305 SER A CA 1
ATOM 2355 C C . SER A 1 305 ? 7.5 24.172 8.086 1 97.06 305 SER A C 1
ATOM 2357 O O . SER A 1 305 ? 7.625 23.672 6.969 1 97.06 305 SER A O 1
ATOM 2359 N N . THR A 1 306 ? 6.664 23.781 8.953 1 98 306 THR A N 1
ATOM 2360 C CA . THR A 1 306 ? 5.566 22.875 8.648 1 98 306 THR A CA 1
ATOM 2361 C C . THR A 1 306 ? 4.223 23.5 9.016 1 98 306 THR A C 1
ATOM 2363 O O . THR A 1 306 ? 4.059 24.016 10.125 1 98 306 THR A O 1
ATOM 2366 N N . ILE A 1 307 ? 3.32 23.484 8.086 1 98.19 307 ILE A N 1
ATOM 2367 C CA . ILE A 1 307 ? 1.985 24 8.352 1 98.19 307 ILE A CA 1
ATOM 2368 C C . ILE A 1 307 ? 0.988 22.859 8.453 1 98.19 307 ILE A C 1
ATOM 2370 O O . ILE A 1 307 ? 0.87 22.047 7.535 1 98.19 307 ILE A O 1
ATOM 2374 N N . PHE A 1 308 ? 0.317 22.781 9.562 1 98.19 308 PHE A N 1
ATOM 2375 C CA . PHE A 1 308 ? -0.769 21.844 9.789 1 98.19 308 PHE A CA 1
ATOM 2376 C C . PHE A 1 308 ? -2.121 22.547 9.711 1 98.19 308 PHE A C 1
ATOM 2378 O O . PHE A 1 308 ? -2.275 23.656 10.195 1 98.19 308 PHE A O 1
ATOM 2385 N N . GLN A 1 309 ? -3.061 21.859 9.117 1 97.06 309 GLN A N 1
ATOM 2386 C CA . GLN A 1 309 ? -4.344 22.547 8.969 1 97.06 309 GLN A CA 1
ATOM 2387 C C . GLN A 1 309 ? -5.496 21.547 8.969 1 97.06 309 GLN A C 1
ATOM 2389 O O . GLN A 1 309 ? -5.406 20.484 8.344 1 97.06 309 GLN A O 1
ATOM 2394 N N . ARG A 1 310 ? -6.473 21.844 9.664 1 94.12 310 ARG A N 1
ATOM 2395 C CA . ARG A 1 310 ? -7.773 21.172 9.656 1 94.12 310 ARG A CA 1
ATOM 2396 C C . ARG A 1 310 ? -8.891 22.156 9.984 1 94.12 310 ARG A C 1
ATOM 2398 O O . ARG A 1 310 ? -8.852 22.828 11.016 1 94.12 310 ARG A O 1
ATOM 2405 N N . ASP A 1 311 ? -9.883 22.156 9.125 1 92.94 311 ASP A N 1
ATOM 2406 C CA . ASP A 1 311 ? -10.961 23.125 9.32 1 92.94 311 ASP A CA 1
ATOM 2407 C C . ASP A 1 311 ? -10.398 24.531 9.539 1 92.94 311 ASP A C 1
ATOM 2409 O O . ASP A 1 311 ? -9.641 25.047 8.719 1 92.94 311 ASP A O 1
ATOM 2413 N N . ASP A 1 312 ? -10.703 25.125 10.719 1 94 312 ASP A N 1
ATOM 2414 C CA . ASP A 1 312 ? -10.258 26.484 10.961 1 94 312 ASP A CA 1
ATOM 2415 C C . ASP A 1 312 ? -9.07 26.516 11.922 1 94 312 ASP A C 1
ATOM 2417 O O . ASP A 1 312 ? -8.727 27.562 12.469 1 94 312 ASP A O 1
ATOM 2421 N N . ILE A 1 313 ? -8.453 25.359 12.102 1 94.62 313 ILE A N 1
ATOM 2422 C CA . ILE A 1 313 ? -7.246 25.25 12.914 1 94.62 313 ILE A CA 1
ATOM 2423 C C . ILE A 1 313 ? -6.016 25.266 12.016 1 94.62 313 ILE A C 1
ATOM 2425 O O . ILE A 1 313 ? -5.879 24.422 11.117 1 94.62 313 ILE A O 1
ATOM 2429 N N . VAL A 1 314 ? -5.188 26.234 12.227 1 97.12 314 VAL A N 1
ATOM 2430 C CA . VAL A 1 314 ? -3.928 26.328 11.492 1 97.12 314 VAL A CA 1
ATOM 2431 C C . VAL A 1 314 ? -2.768 26.484 12.469 1 97.12 314 VAL A C 1
ATOM 2433 O O . VAL A 1 314 ? -2.758 27.406 13.289 1 97.12 314 VAL A O 1
ATOM 2436 N N . VAL A 1 315 ? -1.884 25.562 12.406 1 97.94 315 VAL A N 1
ATOM 2437 C CA . VAL A 1 315 ? -0.692 25.578 13.25 1 97.94 315 VAL A CA 1
ATOM 2438 C C . VAL A 1 315 ? 0.559 25.609 12.367 1 97.94 315 VAL A C 1
ATOM 2440 O O . VAL A 1 315 ? 0.679 24.844 11.422 1 97.94 315 VAL A O 1
ATOM 2443 N N . ARG A 1 316 ? 1.374 26.5 12.625 1 98.12 316 ARG A N 1
ATOM 2444 C CA . ARG A 1 316 ? 2.662 26.609 11.953 1 98.12 316 ARG A CA 1
ATOM 2445 C C . ARG A 1 316 ? 3.805 26.219 12.883 1 98.12 316 ARG A C 1
ATOM 2447 O O . ARG A 1 316 ? 4.016 26.859 13.914 1 98.12 316 ARG A O 1
ATOM 2454 N N . LEU A 1 317 ? 4.457 25.141 12.586 1 98.25 317 LEU A N 1
ATOM 2455 C CA . LEU A 1 317 ? 5.617 24.656 13.328 1 98.25 317 LEU A CA 1
ATOM 2456 C C . LEU A 1 317 ? 6.914 25.094 12.648 1 98.25 317 LEU A C 1
ATOM 2458 O O . LEU A 1 317 ? 7.168 24.734 11.5 1 98.25 317 LEU A O 1
ATOM 2462 N N . ILE A 1 318 ? 7.738 25.828 13.414 1 97.25 318 ILE A N 1
ATOM 2463 C CA . ILE A 1 318 ? 8.93 26.375 12.781 1 97.25 318 ILE A CA 1
ATOM 2464 C C . ILE A 1 318 ? 10.156 26.094 13.648 1 97.25 318 ILE A C 1
ATOM 2466 O O . ILE A 1 318 ? 10.062 26.047 14.875 1 97.25 318 ILE A O 1
ATOM 2470 N N . ASP A 1 319 ? 11.25 25.859 13.016 1 96.19 319 ASP A N 1
ATOM 2471 C CA . ASP A 1 319 ? 12.578 25.844 13.625 1 96.19 319 ASP A CA 1
ATOM 2472 C C . ASP A 1 319 ? 13.336 27.141 13.352 1 96.19 319 ASP A C 1
ATOM 2474 O O . ASP A 1 319 ? 13.602 27.469 12.195 1 96.19 319 ASP A O 1
ATOM 2478 N N . VAL A 1 320 ? 13.727 27.797 14.414 1 96 320 VAL A N 1
ATOM 2479 C CA . VAL A 1 320 ? 14.25 29.156 14.25 1 96 320 VAL A CA 1
ATOM 2480 C C . VAL A 1 320 ? 15.641 29.234 14.867 1 96 320 VAL A C 1
ATOM 2482 O O . VAL A 1 320 ? 15.875 28.734 15.969 1 96 320 VAL A O 1
ATOM 2485 N N . ARG A 1 321 ? 16.484 29.906 14.109 1 93.88 321 ARG A N 1
ATOM 2486 C CA . ARG A 1 321 ? 17.812 30.203 14.609 1 93.88 321 ARG A CA 1
ATOM 2487 C C . ARG A 1 321 ? 17.859 31.578 15.273 1 93.88 321 ARG A C 1
ATOM 2489 O O . ARG A 1 321 ? 17.25 32.531 14.766 1 93.88 321 ARG A O 1
ATOM 2496 N N . GLY A 1 322 ? 18.609 31.75 16.422 1 90.56 322 GLY A N 1
ATOM 2497 C CA . GLY A 1 322 ? 18.828 33.031 17.047 1 90.56 322 GLY A CA 1
ATOM 2498 C C . GLY A 1 322 ? 17.641 33.5 17.875 1 90.56 322 GLY A C 1
ATOM 2499 O O . GLY A 1 322 ? 17.641 34.625 18.375 1 90.56 322 GLY A O 1
ATOM 2500 N N . GLY A 1 323 ? 16.609 32.781 18.016 1 91.81 323 GLY A N 1
ATOM 2501 C CA . GLY A 1 323 ? 15.477 33.125 18.859 1 91.81 323 GLY A CA 1
ATOM 2502 C C . GLY A 1 323 ? 14.281 33.625 18.078 1 91.81 323 GLY A C 1
ATOM 2503 O O . GLY A 1 323 ? 14.438 34.344 17.094 1 91.81 323 GLY A O 1
ATOM 2504 N N . LEU A 1 324 ? 13.102 33.312 18.5 1 92.31 324 LEU A N 1
ATOM 2505 C CA . LEU A 1 324 ? 11.844 33.625 17.828 1 92.31 324 LEU A CA 1
ATOM 2506 C C . LEU A 1 324 ? 11.562 35.125 17.875 1 92.31 324 LEU A C 1
ATOM 2508 O O . LEU A 1 324 ? 11.023 35.688 16.906 1 92.31 324 LEU A O 1
ATOM 2512 N N . ASP A 1 325 ? 12.062 35.844 18.922 1 92.62 325 ASP A N 1
ATOM 2513 C CA . ASP A 1 325 ? 11.711 37.219 19.172 1 92.62 325 ASP A CA 1
ATOM 2514 C C . ASP A 1 325 ? 12.742 38.188 18.562 1 92.62 325 ASP A C 1
ATOM 2516 O O . ASP A 1 325 ? 12.547 39.406 18.562 1 92.62 325 ASP A O 1
ATOM 2520 N N . ALA A 1 326 ? 13.781 37.625 18.062 1 91.06 326 ALA A N 1
ATOM 2521 C CA . ALA A 1 326 ? 14.844 38.469 17.547 1 91.06 326 ALA A CA 1
ATOM 2522 C C . ALA A 1 326 ? 14.344 39.312 16.375 1 91.06 326 ALA A C 1
ATOM 2524 O O . ALA A 1 326 ? 14.695 40.5 16.25 1 91.06 326 ALA A O 1
ATOM 2525 N N . ASP A 1 327 ? 13.562 38.719 15.523 1 90.62 327 ASP A N 1
ATOM 2526 C CA . ASP A 1 327 ? 12.922 39.406 14.406 1 90.62 327 ASP A CA 1
ATOM 2527 C C . ASP A 1 327 ? 11.523 38.844 14.148 1 90.62 327 ASP A C 1
ATOM 2529 O O . ASP A 1 327 ? 11.344 37.969 13.305 1 90.62 327 ASP A O 1
ATOM 2533 N N . PRO A 1 328 ? 10.57 39.406 14.805 1 90.44 328 PRO A N 1
ATOM 2534 C CA . PRO A 1 328 ? 9.195 38.906 14.688 1 90.44 328 PRO A CA 1
ATOM 2535 C C . PRO A 1 328 ? 8.68 38.969 13.25 1 90.44 328 PRO A C 1
ATOM 2537 O O . PRO A 1 328 ? 7.914 38.094 12.844 1 90.44 328 PRO A O 1
ATOM 2540 N N . VAL A 1 329 ? 9.117 39.938 12.492 1 88.06 329 VAL A N 1
ATOM 2541 C CA . VAL A 1 329 ? 8.672 40.062 11.109 1 88.06 329 VAL A CA 1
ATOM 2542 C C . VAL A 1 329 ? 9.133 38.875 10.281 1 88.06 329 VAL A C 1
ATOM 2544 O O . VAL A 1 329 ? 8.336 38.25 9.57 1 88.06 329 VAL A O 1
ATOM 2547 N N . LEU A 1 330 ? 10.328 38.469 10.477 1 88.75 330 LEU A N 1
ATOM 2548 C CA . LEU A 1 330 ? 10.898 37.375 9.703 1 88.75 330 LEU A CA 1
ATOM 2549 C C . LEU A 1 330 ? 10.422 36.031 10.242 1 88.75 330 LEU A C 1
ATOM 2551 O O . LEU A 1 330 ? 10.211 35.094 9.469 1 88.75 330 LEU A O 1
ATOM 2555 N N . SER A 1 331 ? 10.25 36 11.523 1 90.12 331 SER A N 1
ATOM 2556 C CA . SER A 1 331 ? 9.789 34.75 12.125 1 90.12 331 SER A CA 1
ATOM 2557 C C . SER A 1 331 ? 8.359 34.438 11.695 1 90.12 331 SER A C 1
ATOM 2559 O O . SER A 1 331 ? 8.008 33.281 11.492 1 90.12 331 SER A O 1
ATOM 2561 N N . LEU A 1 332 ? 7.59 35.5 11.5 1 89.12 332 LEU A N 1
ATOM 2562 C CA . LEU A 1 332 ? 6.207 35.344 11.07 1 89.12 332 LEU A CA 1
ATOM 2563 C C . LEU A 1 332 ? 6.121 35.188 9.555 1 89.12 332 LEU A C 1
ATOM 2565 O O . LEU A 1 332 ? 5.102 34.75 9.023 1 89.12 332 LEU A O 1
ATOM 2569 N N . GLY A 1 333 ? 7.191 35.594 8.898 1 84.38 333 GLY A N 1
ATOM 2570 C CA . GLY A 1 333 ? 7.207 35.562 7.441 1 84.38 333 GLY A CA 1
ATOM 2571 C C . GLY A 1 333 ? 6.344 36.656 6.816 1 84.38 333 GLY A C 1
ATOM 2572 O O . GLY A 1 333 ? 5.672 36.406 5.812 1 84.38 333 GLY A O 1
ATOM 2573 N N . LEU A 1 334 ? 6.258 37.75 7.48 1 86.44 334 LEU A N 1
ATOM 2574 C CA . LEU A 1 334 ? 5.398 38.812 7.012 1 86.44 334 LEU A CA 1
ATOM 2575 C C . LEU A 1 334 ? 6.199 40.094 6.816 1 86.44 334 LEU A C 1
ATOM 2577 O O . LEU A 1 334 ? 5.902 41.125 7.441 1 86.44 334 LEU A O 1
ATOM 2581 N N . PRO A 1 335 ? 7.102 40.062 5.84 1 81.56 335 PRO A N 1
ATOM 2582 C CA . PRO A 1 335 ? 7.883 41.281 5.641 1 81.56 335 PRO A CA 1
ATOM 2583 C C . PRO A 1 335 ? 7.086 42.375 4.934 1 81.56 335 PRO A C 1
ATOM 2585 O O . PRO A 1 335 ? 7.414 43.562 5.062 1 81.56 335 PRO A O 1
ATOM 2588 N N . ASP A 1 336 ? 6.086 42 4.246 1 83.88 336 ASP A N 1
ATOM 2589 C CA . ASP A 1 336 ? 5.258 42.938 3.488 1 83.88 336 ASP A CA 1
ATOM 2590 C C . ASP A 1 336 ? 3.975 43.281 4.25 1 83.88 336 ASP A C 1
ATOM 2592 O O . ASP A 1 336 ? 3.188 42.375 4.574 1 83.88 336 ASP A O 1
ATOM 2596 N N . PRO A 1 337 ? 3.744 44.562 4.453 1 83.69 337 PRO A N 1
ATOM 2597 C CA . PRO A 1 337 ? 2.539 44.969 5.184 1 83.69 337 PRO A CA 1
ATOM 2598 C C . PRO A 1 337 ? 1.254 44.5 4.504 1 83.69 337 PRO A C 1
ATOM 2600 O O . PRO A 1 337 ? 0.254 44.25 5.18 1 83.69 337 PRO A O 1
ATOM 2603 N N . ALA A 1 338 ? 1.333 44.406 3.246 1 85 338 ALA A N 1
ATOM 2604 C CA . ALA A 1 338 ? 0.149 43.938 2.533 1 85 338 ALA A CA 1
ATOM 2605 C C . ALA A 1 338 ? -0.174 42.469 2.902 1 85 338 ALA A C 1
ATOM 2607 O O . ALA A 1 338 ? -1.344 42.094 3.027 1 85 338 ALA A O 1
ATOM 2608 N N . GLN A 1 339 ? 0.817 41.75 3.08 1 84.75 339 GLN A N 1
ATOM 2609 C CA . GLN A 1 339 ? 0.632 40.375 3.473 1 84.75 339 GLN A CA 1
ATOM 2610 C C . GLN A 1 339 ? 0.093 40.25 4.895 1 84.75 339 GLN A C 1
ATOM 2612 O O . GLN A 1 339 ? -0.744 39.406 5.188 1 84.75 339 GLN A O 1
ATOM 2617 N N . ALA A 1 340 ? 0.578 41.125 5.711 1 85 340 ALA A N 1
ATOM 2618 C CA . ALA A 1 340 ? 0.092 41.156 7.09 1 85 340 ALA A CA 1
ATOM 2619 C C . ALA A 1 340 ? -1.386 41.531 7.137 1 85 340 ALA A C 1
ATOM 2621 O O . ALA A 1 340 ? -2.15 40.969 7.926 1 85 340 ALA A O 1
ATOM 2622 N N . ALA A 1 341 ? -1.754 42.469 6.297 1 86.38 341 ALA A N 1
ATOM 2623 C CA . ALA A 1 341 ? -3.15 42.875 6.227 1 86.38 341 ALA A CA 1
ATOM 2624 C C . ALA A 1 341 ? -4.043 41.75 5.758 1 86.38 341 ALA A C 1
ATOM 2626 O O . ALA A 1 341 ? -5.137 41.531 6.293 1 86.38 341 ALA A O 1
ATOM 2627 N N . GLU A 1 342 ? -3.533 41.062 4.828 1 89.5 342 GLU A N 1
ATOM 2628 C CA . GLU A 1 342 ? -4.293 39.938 4.328 1 89.5 342 GLU A CA 1
ATOM 2629 C C . GLU A 1 342 ? -4.457 38.875 5.406 1 89.5 342 GLU A C 1
ATOM 2631 O O . GLU A 1 342 ? -5.547 38.312 5.578 1 89.5 342 GLU A O 1
ATOM 2636 N N . LEU A 1 343 ? -3.412 38.562 6.059 1 89.38 343 LEU A N 1
ATOM 2637 C CA . LEU A 1 343 ? -3.449 37.594 7.141 1 89.38 343 LEU A CA 1
ATOM 2638 C C . LEU A 1 343 ? -4.488 37.969 8.188 1 89.38 343 LEU A C 1
ATOM 2640 O O . LEU A 1 343 ? -5.223 37.094 8.68 1 89.38 343 LEU A O 1
ATOM 2644 N N . THR A 1 344 ? -4.594 39.219 8.484 1 84.75 344 THR A N 1
ATOM 2645 C CA . THR A 1 344 ? -5.512 39.719 9.5 1 84.75 344 THR A CA 1
ATOM 2646 C C . THR A 1 344 ? -6.961 39.469 9.094 1 84.75 344 THR A C 1
ATOM 2648 O O . THR A 1 344 ? -7.816 39.188 9.945 1 84.75 344 THR A O 1
ATOM 2651 N N . THR A 1 345 ? -7.207 39.531 7.859 1 89 345 THR A N 1
ATOM 2652 C CA . THR A 1 345 ? -8.57 39.312 7.379 1 89 345 THR A CA 1
ATOM 2653 C C . THR A 1 345 ? -8.977 37.875 7.504 1 89 345 THR A C 1
ATOM 2655 O O . THR A 1 345 ? -10.172 37.531 7.496 1 89 345 THR A O 1
ATOM 2658 N N . LEU A 1 346 ? -8.008 37.031 7.621 1 93.19 346 LEU A N 1
ATOM 2659 C CA . LEU A 1 346 ? -8.297 35.594 7.637 1 93.19 346 LEU A CA 1
ATOM 2660 C C . LEU A 1 346 ? -8.352 35.094 9.062 1 93.19 346 LEU A C 1
ATOM 2662 O O . LEU A 1 346 ? -8.789 33.938 9.297 1 93.19 346 LEU A O 1
ATOM 2666 N N . LEU A 1 347 ? -7.992 35.844 10.008 1 91.25 347 LEU A N 1
ATOM 2667 C CA . LEU A 1 347 ? -7.906 35.406 11.398 1 91.25 347 LEU A CA 1
ATOM 2668 C C . LEU A 1 347 ? -9.203 35.719 12.141 1 91.25 347 LEU A C 1
ATOM 2670 O O . LEU A 1 347 ? -9.883 36.688 11.828 1 91.25 347 LEU A O 1
ATOM 2674 N N . ASP A 1 348 ? -9.477 34.812 13 1 87.81 348 ASP A N 1
ATOM 2675 C CA . ASP A 1 348 ? -10.562 35.094 13.938 1 87.81 348 ASP A CA 1
ATOM 2676 C C . ASP A 1 348 ? -10.125 36.031 15.039 1 87.81 348 ASP A C 1
ATOM 2678 O O . ASP A 1 348 ? -9.453 35.625 15.992 1 87.81 348 ASP A O 1
ATOM 2682 N N . GLY A 1 349 ? -10.477 37.25 14.922 1 74.38 349 GLY A N 1
ATOM 2683 C CA . GLY A 1 349 ? -10.055 38.281 15.836 1 74.38 349 GLY A CA 1
ATOM 2684 C C . GLY A 1 349 ? -10.453 38.031 17.281 1 74.38 349 GLY A C 1
ATOM 2685 O O . GLY A 1 349 ? -9.695 38.344 18.203 1 74.38 349 GLY A O 1
ATOM 2686 N N . ALA A 1 350 ? -11.602 37.406 17.469 1 71.12 350 ALA A N 1
ATOM 2687 C CA . ALA A 1 350 ? -12.086 37.125 18.812 1 71.12 350 ALA A CA 1
ATOM 2688 C C . ALA A 1 350 ? -11.258 36.031 19.484 1 71.12 350 ALA A C 1
ATOM 2690 O O . ALA A 1 350 ? -10.984 36.094 20.688 1 71.12 350 ALA A O 1
ATOM 2691 N N . ALA A 1 351 ? -10.836 35.094 18.734 1 65.94 351 ALA A N 1
ATOM 2692 C CA . ALA A 1 351 ? -10.094 33.969 19.266 1 65.94 351 ALA A CA 1
ATOM 2693 C C . ALA A 1 351 ? -8.656 34.344 19.594 1 65.94 351 ALA A C 1
ATOM 2695 O O . ALA A 1 351 ? -8.047 33.781 20.516 1 65.94 351 ALA A O 1
ATOM 2696 N N . VAL A 1 352 ? -8.047 35.094 18.688 1 63.25 352 VAL A N 1
ATOM 2697 C CA . VAL A 1 352 ? -6.656 35.469 18.906 1 63.25 352 VAL A CA 1
ATOM 2698 C C . VAL A 1 352 ? -6.562 36.438 20.078 1 63.25 352 VAL A C 1
ATOM 2700 O O . VAL A 1 352 ? -5.484 36.656 20.641 1 63.25 352 VAL A O 1
ATOM 2703 N N . GLY A 1 353 ? -7.719 36.469 20.797 1 55.66 353 GLY A N 1
ATOM 2704 C CA . GLY A 1 353 ? -7.805 37.5 21.844 1 55.66 353 GLY A CA 1
ATOM 2705 C C . GLY A 1 353 ? -8 38.906 21.281 1 55.66 353 GLY A C 1
ATOM 2706 O O . GLY A 1 353 ? -7.922 39.125 20.078 1 55.66 353 GLY A O 1
ATOM 2707 N N . ALA A 1 354 ? -8.445 39.719 22.172 1 48.56 354 ALA A N 1
ATOM 2708 C CA . ALA A 1 354 ? -8.961 41.062 22.016 1 48.56 354 ALA A CA 1
ATOM 2709 C C . ALA A 1 354 ? -8.203 41.812 20.922 1 48.56 354 ALA A C 1
ATOM 2711 O O . ALA A 1 354 ? -8.773 42.656 20.219 1 48.56 354 ALA A O 1
ATOM 2712 N N . ASP A 1 355 ? -6.719 41.875 20.719 1 46.91 355 ASP A N 1
ATOM 2713 C CA . ASP A 1 355 ? -6.238 43.094 20.047 1 46.91 355 ASP A CA 1
ATOM 2714 C C . ASP A 1 355 ? -5.863 42.781 18.594 1 46.91 355 ASP A C 1
ATOM 2716 O O . ASP A 1 355 ? -4.684 42.656 18.266 1 46.91 355 ASP A O 1
ATOM 2720 N N . GLY A 1 356 ? -6.719 41.906 17.844 1 53.78 356 GLY A N 1
ATOM 2721 C CA . GLY A 1 356 ? -6.613 42.094 16.406 1 53.78 356 GLY A CA 1
ATOM 2722 C C . GLY A 1 356 ? -6.082 43.469 16.016 1 53.78 356 GLY A C 1
ATOM 2723 O O . GLY A 1 356 ? -5.68 43.656 14.875 1 53.78 356 GLY A O 1
ATOM 2724 N N . ALA A 1 357 ? -6.25 44.219 16.953 1 56.16 357 ALA A N 1
ATOM 2725 C CA . ALA A 1 357 ? -5.773 45.594 16.797 1 56.16 357 ALA A CA 1
ATOM 2726 C C . ALA A 1 357 ? -4.258 45.625 16.656 1 56.16 357 ALA A C 1
ATOM 2728 O O . ALA A 1 357 ? -3.713 46.5 15.977 1 56.16 357 ALA A O 1
ATOM 2729 N N . ALA A 1 358 ? -3.691 44.562 17.281 1 57.66 358 ALA A N 1
ATOM 2730 C CA . ALA A 1 358 ? -2.234 44.562 17.188 1 57.66 358 ALA A CA 1
ATOM 2731 C C . ALA A 1 358 ? -1.78 44.375 15.734 1 57.66 358 ALA A C 1
ATOM 2733 O O . ALA A 1 358 ? -0.862 45.062 15.273 1 57.66 358 ALA A O 1
ATOM 2734 N N . LEU A 1 359 ? -2.463 43.5 15.016 1 60.81 359 LEU A N 1
ATOM 2735 C CA . LEU A 1 359 ? -2.059 43.25 13.641 1 60.81 359 LEU A CA 1
ATOM 2736 C C . LEU A 1 359 ? -2.43 44.438 12.75 1 60.81 359 LEU A C 1
ATOM 2738 O O . LEU A 1 359 ? -1.64 44.844 11.898 1 60.81 359 LEU A O 1
ATOM 2742 N N . LYS A 1 360 ? -3.564 44.906 13.094 1 62 360 LYS A N 1
ATOM 2743 C CA . LYS A 1 360 ? -3.99 46.062 12.312 1 62 360 LYS A CA 1
ATOM 2744 C C . LYS A 1 360 ? -3.078 47.281 12.562 1 62 360 LYS A C 1
ATOM 2746 O O . LYS A 1 360 ? -2.801 48.062 11.648 1 62 360 LYS A O 1
ATOM 2751 N N . GLY A 1 361 ? -2.637 47.25 13.805 1 64.06 361 GLY A N 1
ATOM 2752 C CA . GLY A 1 361 ? -1.775 48.375 14.156 1 64.06 361 GLY A CA 1
ATOM 2753 C C . GLY A 1 361 ? -0.325 48.156 13.766 1 64.06 361 GLY A C 1
ATOM 2754 O O . GLY A 1 361 ? 0.504 49.062 13.906 1 64.06 361 GLY A O 1
ATOM 2755 N N . GLY A 1 362 ? -0.095 46.969 13.219 1 67.75 362 GLY A N 1
ATOM 2756 C CA . GLY A 1 362 ? 1.243 46.688 12.727 1 67.75 362 GLY A CA 1
ATOM 2757 C C . GLY A 1 362 ? 2.184 46.188 13.805 1 67.75 362 GLY A C 1
ATOM 2758 O O . GLY A 1 362 ? 3.4 46.156 13.609 1 67.75 362 GLY A O 1
ATOM 2759 N N . ASP A 1 363 ? 1.653 45.875 14.922 1 81.69 363 ASP A N 1
ATOM 2760 C CA . ASP A 1 363 ? 2.518 45.375 16 1 81.69 363 ASP A CA 1
ATOM 2761 C C . ASP A 1 363 ? 2.73 43.875 15.898 1 81.69 363 ASP A C 1
ATOM 2763 O O . ASP A 1 363 ? 2.084 43.094 16.609 1 81.69 363 ASP A O 1
ATOM 2767 N N . LEU A 1 364 ? 3.633 43.5 15.188 1 85.75 364 LEU A N 1
ATOM 2768 C CA . LEU A 1 364 ? 3.896 42.094 14.875 1 85.75 364 LEU A CA 1
ATOM 2769 C C . LEU A 1 364 ? 4.523 41.375 16.078 1 85.75 364 LEU A C 1
ATOM 2771 O O . LEU A 1 364 ? 4.363 40.156 16.234 1 85.75 364 LEU A O 1
ATOM 2775 N N . ALA A 1 365 ? 5.223 42.125 16.859 1 88.31 365 ALA A N 1
ATOM 2776 C CA . ALA A 1 365 ? 5.797 41.5 18.062 1 88.31 365 ALA A CA 1
ATOM 2777 C C . ALA A 1 365 ? 4.703 41.031 19.016 1 88.31 365 ALA A C 1
ATOM 2779 O O . ALA A 1 365 ? 4.809 39.938 19.594 1 88.31 365 ALA A O 1
ATOM 2780 N N . HIS A 1 366 ? 3.744 41.875 19.141 1 87.62 366 HIS A N 1
ATOM 2781 C CA . HIS A 1 366 ? 2.619 41.531 19.984 1 87.62 366 HIS A CA 1
ATOM 2782 C C . HIS A 1 366 ? 1.845 40.344 19.406 1 87.62 366 HIS A C 1
ATOM 2784 O O . HIS A 1 366 ? 1.438 39.438 20.141 1 87.62 366 HIS A O 1
ATOM 2790 N N . PHE A 1 367 ? 1.642 40.344 18.172 1 87.19 367 PHE A N 1
ATOM 2791 C CA . PHE A 1 367 ? 0.943 39.25 17.516 1 87.19 367 PHE A CA 1
ATOM 2792 C C . PHE A 1 367 ? 1.699 37.938 17.703 1 87.19 367 PHE A C 1
ATOM 2794 O O . PHE A 1 367 ? 1.091 36.906 17.953 1 87.19 367 PHE A O 1
ATOM 2801 N N . LEU A 1 368 ? 2.973 38.031 17.531 1 91 368 LEU A N 1
ATOM 2802 C CA . LEU A 1 368 ? 3.807 36.844 17.719 1 91 368 LEU A CA 1
ATOM 2803 C C . LEU A 1 368 ? 3.617 36.25 19.109 1 91 368 LEU A C 1
ATOM 2805 O O . LEU A 1 368 ? 3.529 35.031 19.281 1 91 368 LEU A O 1
ATOM 2809 N N . THR A 1 369 ? 3.559 37.094 20.078 1 89.69 369 THR A N 1
ATOM 2810 C CA . THR A 1 369 ? 3.361 36.688 21.453 1 89.69 369 THR A CA 1
ATOM 2811 C C . THR A 1 369 ? 2.004 36 21.625 1 89.69 369 THR A C 1
ATOM 2813 O O . THR A 1 369 ? 1.886 35 22.344 1 89.69 369 THR A O 1
ATOM 2816 N N . LEU A 1 370 ? 1.061 36.5 20.953 1 87.44 370 LEU A N 1
ATOM 2817 C CA . LEU A 1 370 ? -0.29 35.969 21.047 1 87.44 370 LEU A CA 1
ATOM 2818 C C . LEU A 1 370 ? -0.39 34.625 20.328 1 87.44 370 LEU A C 1
ATOM 2820 O O . LEU A 1 370 ? -1.104 33.719 20.781 1 87.44 370 LEU A O 1
ATOM 2824 N N . ALA A 1 371 ? 0.272 34.531 19.266 1 91.75 371 ALA A N 1
ATOM 2825 C CA . ALA A 1 371 ? 0.185 33.344 18.438 1 91.75 371 ALA A CA 1
ATOM 2826 C C . ALA A 1 371 ? 1.068 32.219 18.984 1 91.75 371 ALA A C 1
ATOM 2828 O O . ALA A 1 371 ? 0.835 31.047 18.703 1 91.75 371 ALA A O 1
ATOM 2829 N N . ARG A 1 372 ? 2.051 32.562 19.734 1 94.81 372 ARG A N 1
ATOM 2830 C CA . ARG A 1 372 ? 3.043 31.609 20.219 1 94.81 372 ARG A CA 1
ATOM 2831 C C . ARG A 1 372 ? 2.406 30.594 21.156 1 94.81 372 ARG A C 1
ATOM 2833 O O . ARG A 1 372 ? 1.683 30.953 22.094 1 94.81 372 ARG A O 1
ATOM 2840 N N . MET A 1 373 ? 2.654 29.359 20.844 1 96.81 373 MET A N 1
ATOM 2841 C CA . MET A 1 373 ? 2.223 28.297 21.75 1 96.81 373 MET A CA 1
ATOM 2842 C C . MET A 1 373 ? 3.299 27.984 22.781 1 96.81 373 MET A C 1
ATOM 2844 O O . MET A 1 373 ? 4.492 28.125 22.516 1 96.81 373 MET A O 1
ATOM 2848 N N . ALA A 1 374 ? 2.861 27.594 23.969 1 97.19 374 ALA A N 1
ATOM 2849 C CA . ALA A 1 374 ? 3.801 27.203 25.016 1 97.19 374 ALA A CA 1
ATOM 2850 C C . ALA A 1 374 ? 4.363 25.812 24.75 1 97.19 374 ALA A C 1
ATOM 2852 O O . ALA A 1 374 ? 3.605 24.859 24.562 1 97.19 374 ALA A O 1
ATOM 2853 N N . LEU A 1 375 ? 5.664 25.703 24.75 1 97.62 375 LEU A N 1
ATOM 2854 C CA . LEU A 1 375 ? 6.32 24.406 24.578 1 97.62 375 LEU A CA 1
ATOM 2855 C C . LEU A 1 375 ? 6.203 23.562 25.844 1 97.62 375 LEU A C 1
ATOM 2857 O O . LEU A 1 375 ? 6.527 24.031 26.938 1 97.62 375 LEU A O 1
ATOM 2861 N N . ILE A 1 376 ? 5.73 22.391 25.734 1 97.25 376 ILE A N 1
ATOM 2862 C CA . ILE A 1 376 ? 5.668 21.469 26.859 1 97.25 376 ILE A CA 1
ATOM 2863 C C . ILE A 1 376 ? 6.84 20.484 26.781 1 97.25 376 ILE A C 1
ATOM 2865 O O . ILE A 1 376 ? 7.621 20.375 27.734 1 97.25 376 ILE A O 1
ATOM 2869 N N . THR A 1 377 ? 6.93 19.766 25.672 1 95.56 377 THR A N 1
ATOM 2870 C CA . THR A 1 377 ? 8.055 18.859 25.453 1 95.56 377 THR A CA 1
ATOM 2871 C C . THR A 1 377 ? 8.453 18.844 23.984 1 95.56 377 THR A C 1
ATOM 2873 O O . THR A 1 377 ? 7.629 19.109 23.109 1 95.56 377 THR A O 1
ATOM 2876 N N . ASP A 1 378 ? 9.711 18.688 23.688 1 95.56 378 ASP A N 1
ATOM 2877 C CA . ASP A 1 378 ? 10.305 18.438 22.375 1 95.56 378 ASP A CA 1
ATOM 2878 C C . ASP A 1 378 ? 11.352 17.328 22.438 1 95.56 378 ASP A C 1
ATOM 2880 O O . ASP A 1 378 ? 12.469 17.547 22.906 1 95.56 378 ASP A O 1
ATOM 2884 N N . ARG A 1 379 ? 11 16.203 21.922 1 93.31 379 ARG A N 1
ATOM 2885 C CA . ARG A 1 379 ? 11.859 15.023 22.078 1 93.31 379 ARG A CA 1
ATOM 2886 C C . ARG A 1 379 ? 12.312 14.5 20.719 1 93.31 379 ARG A C 1
ATOM 2888 O O . ARG A 1 379 ? 11.5 14.336 19.797 1 93.31 379 ARG A O 1
ATOM 2895 N N . ARG A 1 380 ? 13.594 14.289 20.609 1 91.25 380 ARG A N 1
ATOM 2896 C CA . ARG A 1 380 ? 14.188 13.711 19.422 1 91.25 380 ARG A CA 1
ATOM 2897 C C . ARG A 1 380 ? 14.758 12.32 19.703 1 91.25 380 ARG A C 1
ATOM 2899 O O . ARG A 1 380 ? 15.359 12.102 20.75 1 91.25 380 ARG A O 1
ATOM 2906 N N . SER A 1 381 ? 14.391 11.477 18.781 1 84.88 381 SER A N 1
ATOM 2907 C CA . SER A 1 381 ? 14.961 10.148 18.953 1 84.88 381 SER A CA 1
ATOM 2908 C C . SER A 1 381 ? 16.328 10.055 18.297 1 84.88 381 SER A C 1
ATOM 2910 O O . SER A 1 381 ? 16.562 10.664 17.25 1 84.88 381 SER A O 1
ATOM 2912 N N . SER A 1 382 ? 17.281 9.43 18.969 1 70.75 382 SER A N 1
ATOM 2913 C CA . SER A 1 382 ? 18.609 9.219 18.391 1 70.75 382 SER A CA 1
ATOM 2914 C C . SER A 1 382 ? 18.562 8.219 17.25 1 70.75 382 SER A C 1
ATOM 2916 O O . SER A 1 382 ? 17.781 7.262 17.281 1 70.75 382 SER A O 1
ATOM 2918 N N . PRO A 1 383 ? 19.172 8.594 16.141 1 63.09 383 PRO A N 1
ATOM 2919 C CA . PRO A 1 383 ? 19.188 7.688 14.992 1 63.09 383 PRO A CA 1
ATOM 2920 C C . PRO A 1 383 ? 19.656 6.277 15.359 1 63.09 383 PRO A C 1
ATOM 2922 O O . PRO A 1 383 ? 19.234 5.301 14.734 1 63.09 383 PRO A O 1
ATOM 2925 N N . ASP A 1 384 ? 20.594 6.051 16.281 1 57.47 384 ASP A N 1
ATOM 2926 C CA . ASP A 1 384 ? 21.203 4.762 16.578 1 57.47 384 ASP A CA 1
ATOM 2927 C C . ASP A 1 384 ? 20.344 3.949 17.531 1 57.47 384 ASP A C 1
ATOM 2929 O O . ASP A 1 384 ? 20.625 2.777 17.797 1 57.47 384 ASP A O 1
ATOM 2933 N N . ALA A 1 385 ? 19.516 4.508 18.062 1 47.69 385 ALA A N 1
ATOM 2934 C CA . ALA A 1 385 ? 18.781 3.693 19.016 1 47.69 385 ALA A CA 1
ATOM 2935 C C . ALA A 1 385 ? 17.594 2.998 18.359 1 47.69 385 ALA A C 1
ATOM 2937 O O . ALA A 1 385 ? 16.922 3.582 17.516 1 47.69 385 ALA A O 1
ATOM 2938 N N . MET B 1 1 ? -37.938 -3.367 -45.094 1 23.66 1 MET B N 1
ATOM 2939 C CA . MET B 1 1 ? -36.938 -2.613 -44.312 1 23.66 1 MET B CA 1
ATOM 2940 C C . MET B 1 1 ? -36.844 -3.166 -42.906 1 23.66 1 MET B C 1
ATOM 2942 O O . MET B 1 1 ? -37.719 -2.914 -42.062 1 23.66 1 MET B O 1
ATOM 2946 N N . THR B 1 2 ? -36.312 -4.363 -42.562 1 26.84 2 THR B N 1
ATOM 2947 C CA . THR B 1 2 ? -36.438 -5.363 -41.5 1 26.84 2 THR B CA 1
ATOM 2948 C C . THR B 1 2 ? -35.75 -4.926 -40.219 1 26.84 2 THR B C 1
ATOM 2950 O O . THR B 1 2 ? -34.531 -4.691 -40.25 1 26.84 2 THR B O 1
ATOM 2953 N N . THR B 1 3 ? -36.438 -4.195 -39.281 1 26.72 3 THR B N 1
ATOM 2954 C CA . THR B 1 3 ? -36.062 -3.596 -38 1 26.72 3 THR B CA 1
ATOM 2955 C C . THR B 1 3 ? -35.5 -4.645 -37.062 1 26.72 3 THR B C 1
ATOM 2957 O O . THR B 1 3 ? -36.219 -5.484 -36.531 1 26.72 3 THR B O 1
ATOM 2960 N N . THR B 1 4 ? -34.375 -5.23 -37.375 1 30.05 4 THR B N 1
ATOM 2961 C CA . THR B 1 4 ? -33.844 -6.309 -36.562 1 30.05 4 THR B CA 1
ATOM 2962 C C . THR B 1 4 ? -33.656 -5.836 -35.125 1 30.05 4 THR B C 1
ATOM 2964 O O . THR B 1 4 ? -32.906 -4.887 -34.875 1 30.05 4 THR B O 1
ATOM 2967 N N . SER B 1 5 ? -34.688 -6.023 -34.25 1 28.58 5 SER B N 1
ATOM 2968 C CA . SER B 1 5 ? -34.844 -5.746 -32.844 1 28.58 5 SER B CA 1
ATOM 2969 C C . SER B 1 5 ? -33.656 -6.293 -32.031 1 28.58 5 SER B C 1
ATOM 2971 O O . SER B 1 5 ? -33.375 -7.492 -32.062 1 28.58 5 SER B O 1
ATOM 2973 N N . GLU B 1 6 ? -32.562 -5.586 -31.969 1 27.25 6 GLU B N 1
ATOM 2974 C CA . GLU B 1 6 ? -31.359 -5.984 -31.25 1 27.25 6 GLU B CA 1
ATOM 2975 C C . GLU B 1 6 ? -31.688 -6.355 -29.812 1 27.25 6 GLU B C 1
ATOM 2977 O O . GLU B 1 6 ? -32.188 -5.527 -29.047 1 27.25 6 GLU B O 1
ATOM 2982 N N . ARG B 1 7 ? -32.062 -7.566 -29.562 1 28 7 ARG B N 1
ATOM 2983 C CA . ARG B 1 7 ? -32.375 -8.172 -28.266 1 28 7 ARG B CA 1
ATOM 2984 C C . ARG B 1 7 ? -31.375 -7.762 -27.203 1 28 7 ARG B C 1
ATOM 2986 O O . ARG B 1 7 ? -30.172 -7.922 -27.391 1 28 7 ARG B O 1
ATOM 2993 N N . VAL B 1 8 ? -31.734 -6.906 -26.328 1 32.66 8 VAL B N 1
ATOM 2994 C CA . VAL B 1 8 ? -31.156 -6.512 -25.062 1 32.66 8 VAL B CA 1
ATOM 2995 C C . VAL B 1 8 ? -30.719 -7.75 -24.281 1 32.66 8 VAL B C 1
ATOM 2997 O O . VAL B 1 8 ? -31.547 -8.602 -23.938 1 32.66 8 VAL B O 1
ATOM 3000 N N . SER B 1 9 ? -29.578 -8.359 -24.609 1 28.88 9 SER B N 1
ATOM 3001 C CA . SER B 1 9 ? -29.094 -9.562 -23.938 1 28.88 9 SER B CA 1
ATOM 3002 C C . SER B 1 9 ? -29.328 -9.484 -22.438 1 28.88 9 SER B C 1
ATOM 3004 O O . SER B 1 9 ? -29.188 -8.422 -21.828 1 28.88 9 SER B O 1
ATOM 3006 N N . GLU B 1 10 ? -30.156 -10.328 -21.891 1 30.27 10 GLU B N 1
ATOM 3007 C CA . GLU B 1 10 ? -30.516 -10.57 -20.484 1 30.27 10 GLU B CA 1
ATOM 3008 C C . GLU B 1 10 ? -29.266 -10.539 -19.594 1 30.27 10 GLU B C 1
ATOM 3010 O O . GLU B 1 10 ? -28.219 -11.055 -19.969 1 30.27 10 GLU B O 1
ATOM 3015 N N . PRO B 1 11 ? -29.125 -9.539 -18.734 1 34.09 11 PRO B N 1
ATOM 3016 C CA . PRO B 1 11 ? -28 -9.43 -17.797 1 34.09 11 PRO B CA 1
ATOM 3017 C C . PRO B 1 11 ? -27.672 -10.758 -17.125 1 34.09 11 PRO B C 1
ATOM 3019 O O . PRO B 1 11 ? -28.578 -11.492 -16.719 1 34.09 11 PRO B O 1
ATOM 3022 N N . LEU B 1 12 ? -26.844 -11.594 -17.625 1 32.75 12 LEU B N 1
ATOM 3023 C CA . LEU B 1 12 ? -26.438 -12.836 -16.969 1 32.75 12 LEU B CA 1
ATOM 3024 C C . LEU B 1 12 ? -26.406 -12.664 -15.453 1 32.75 12 LEU B C 1
ATOM 3026 O O . LEU B 1 12 ? -25.641 -11.852 -14.922 1 32.75 12 LEU B O 1
ATOM 3030 N N . THR B 1 13 ? -27.484 -12.703 -14.781 1 35 13 THR B N 1
ATOM 3031 C CA . THR B 1 13 ? -27.641 -12.906 -13.344 1 35 13 THR B CA 1
ATOM 3032 C C . THR B 1 13 ? -26.641 -13.953 -12.844 1 35 13 THR B C 1
ATOM 3034 O O . THR B 1 13 ? -26.891 -15.156 -12.977 1 35 13 THR B O 1
ATOM 3037 N N . GLN B 1 14 ? -25.406 -13.969 -13.18 1 36.16 14 GLN B N 1
ATOM 3038 C CA . GLN B 1 14 ? -24.5 -14.961 -12.594 1 36.16 14 GLN B CA 1
ATOM 3039 C C . GLN B 1 14 ? -24.672 -15.047 -11.078 1 36.16 14 GLN B C 1
ATOM 3041 O O . GLN B 1 14 ? -24.641 -14.023 -10.391 1 36.16 14 GLN B O 1
ATOM 3046 N N . SER B 1 15 ? -25.391 -15.961 -10.547 1 38.06 15 SER B N 1
ATOM 3047 C CA . SER B 1 15 ? -25.5 -16.391 -9.156 1 38.06 15 SER B CA 1
ATOM 3048 C C . SER B 1 15 ? -24.188 -16.172 -8.414 1 38.06 15 SER B C 1
ATOM 3050 O O . SER B 1 15 ? -23.125 -16.578 -8.891 1 38.06 15 SER B O 1
ATOM 3052 N N . ALA B 1 16 ? -24 -15.195 -7.629 1 47.59 16 ALA B N 1
ATOM 3053 C CA . ALA B 1 16 ? -22.844 -14.852 -6.82 1 47.59 16 ALA B CA 1
ATOM 3054 C C . ALA B 1 16 ? -22.281 -16.094 -6.117 1 47.59 16 ALA B C 1
ATOM 3056 O O . ALA B 1 16 ? -22.953 -16.703 -5.289 1 47.59 16 ALA B O 1
ATOM 3057 N N . SER B 1 17 ? -21.609 -16.984 -6.812 1 55.09 17 SER B N 1
ATOM 3058 C CA . SER B 1 17 ? -21.016 -18.188 -6.242 1 55.09 17 SER B CA 1
ATOM 3059 C C . SER B 1 17 ? -20.328 -17.891 -4.91 1 55.09 17 SER B C 1
ATOM 3061 O O . SER B 1 17 ? -19.719 -16.828 -4.742 1 55.09 17 SER B O 1
ATOM 3063 N N . ARG B 1 18 ? -20.719 -18.531 -3.82 1 65.06 18 ARG B N 1
ATOM 3064 C CA . ARG B 1 18 ? -20.312 -18.453 -2.426 1 65.06 18 ARG B CA 1
ATOM 3065 C C . ARG B 1 18 ? -18.969 -19.172 -2.213 1 65.06 18 ARG B C 1
ATOM 3067 O O . ARG B 1 18 ? -18.531 -19.344 -1.075 1 65.06 18 ARG B O 1
ATOM 3074 N N . ARG B 1 19 ? -18.328 -19.484 -3.418 1 83.69 19 ARG B N 1
ATOM 3075 C CA . ARG B 1 19 ? -17.109 -20.25 -3.197 1 83.69 19 ARG B CA 1
ATOM 3076 C C . ARG B 1 19 ? -15.875 -19.375 -3.373 1 83.69 19 ARG B C 1
ATOM 3078 O O . ARG B 1 19 ? -15.914 -18.375 -4.094 1 83.69 19 ARG B O 1
ATOM 3085 N N . VAL B 1 20 ? -14.836 -19.828 -2.734 1 84.44 20 VAL B N 1
ATOM 3086 C CA . VAL B 1 20 ? -13.562 -19.125 -2.857 1 84.44 20 VAL B CA 1
ATOM 3087 C C . VAL B 1 20 ? -13.031 -19.281 -4.281 1 84.44 20 VAL B C 1
ATOM 3089 O O . VAL B 1 20 ? -12.984 -20.391 -4.82 1 84.44 20 VAL B O 1
ATOM 3092 N N . SER B 1 21 ? -12.742 -18.141 -4.863 1 88.56 21 SER B N 1
ATOM 3093 C CA . SER B 1 21 ? -12.227 -18.188 -6.227 1 88.56 21 SER B CA 1
ATOM 3094 C C . SER B 1 21 ? -11.43 -16.938 -6.562 1 88.56 21 SER B C 1
ATOM 3096 O O . SER B 1 21 ? -11.633 -15.883 -5.965 1 88.56 21 SER B O 1
ATOM 3098 N N . GLN B 1 22 ? -10.477 -17.188 -7.453 1 91.06 22 GLN B N 1
ATOM 3099 C CA . GLN B 1 22 ? -9.68 -16.125 -8.078 1 91.06 22 GLN B CA 1
ATOM 3100 C C . GLN B 1 22 ? -9.312 -16.5 -9.516 1 91.06 22 GLN B C 1
ATOM 3102 O O . GLN B 1 22 ? -9.055 -17.672 -9.812 1 91.06 22 GLN B O 1
ATOM 3107 N N . SER B 1 23 ? -9.383 -15.516 -10.375 1 93.38 23 SER B N 1
ATOM 3108 C CA . SER B 1 23 ? -8.992 -15.812 -11.75 1 93.38 23 SER B CA 1
ATOM 3109 C C . SER B 1 23 ? -8.586 -14.539 -12.5 1 93.38 23 SER B C 1
ATOM 3111 O O . SER B 1 23 ? -9.219 -13.5 -12.344 1 93.38 23 SER B O 1
ATOM 3113 N N . VAL B 1 24 ? -7.566 -14.703 -13.281 1 94.81 24 VAL B N 1
ATOM 3114 C CA . VAL B 1 24 ? -7.125 -13.562 -14.086 1 94.81 24 VAL B CA 1
ATOM 3115 C C . VAL B 1 24 ? -7.801 -13.602 -15.453 1 94.81 24 VAL B C 1
ATOM 3117 O O . VAL B 1 24 ? -7.609 -12.703 -16.266 1 94.81 24 VAL B O 1
ATOM 3120 N N . PHE B 1 25 ? -8.625 -14.578 -15.695 1 93.81 25 PHE B N 1
ATOM 3121 C CA . PHE B 1 25 ? -9.117 -14.852 -17.031 1 93.81 25 PHE B CA 1
ATOM 3122 C C . PHE B 1 25 ? -10.539 -14.352 -17.203 1 93.81 25 PHE B C 1
ATOM 3124 O O . PHE B 1 25 ? -11.25 -14.773 -18.125 1 93.81 25 PHE B O 1
ATOM 3131 N N . ASP B 1 26 ? -10.977 -13.453 -16.453 1 88 26 ASP B N 1
ATOM 3132 C CA . ASP B 1 26 ? -12.375 -13.039 -16.547 1 88 26 ASP B CA 1
ATOM 3133 C C . ASP B 1 26 ? -12.523 -11.859 -17.516 1 88 26 ASP B C 1
ATOM 3135 O O . ASP B 1 26 ? -13.617 -11.312 -17.656 1 88 26 ASP B O 1
ATOM 3139 N N . GLY B 1 27 ? -11.5 -11.43 -18.078 1 89.38 27 GLY B N 1
ATOM 3140 C CA . GLY B 1 27 ? -11.555 -10.398 -19.094 1 89.38 27 GLY B CA 1
ATOM 3141 C C . GLY B 1 27 ? -11.656 -9 -18.531 1 89.38 27 GLY B C 1
ATOM 3142 O O . GLY B 1 27 ? -11.688 -8.016 -19.281 1 89.38 27 GLY B O 1
ATOM 3143 N N . SER B 1 28 ? -11.633 -8.805 -17.312 1 92.31 28 SER B N 1
ATOM 3144 C CA . SER B 1 28 ? -11.766 -7.504 -16.672 1 92.31 28 SER B CA 1
ATOM 3145 C C . SER B 1 28 ? -10.523 -6.645 -16.906 1 92.31 28 SER B C 1
ATOM 3147 O O . SER B 1 28 ? -9.414 -7.168 -17.031 1 92.31 28 SER B O 1
ATOM 3149 N N . ARG B 1 29 ? -10.789 -5.344 -16.984 1 96.25 29 ARG B N 1
ATOM 3150 C CA . ARG B 1 29 ? -9.656 -4.422 -17.016 1 96.25 29 ARG B CA 1
ATOM 3151 C C . ARG B 1 29 ? -8.852 -4.496 -15.727 1 96.25 29 ARG B C 1
ATOM 3153 O O . ARG B 1 29 ? -9.391 -4.828 -14.672 1 96.25 29 ARG B O 1
ATOM 3160 N N . LEU B 1 30 ? -7.59 -4.219 -15.898 1 97.56 30 LEU B N 1
ATOM 3161 C CA . LEU B 1 30 ? -6.664 -4.375 -14.781 1 97.56 30 LEU B CA 1
ATOM 3162 C C . LEU B 1 30 ? -6.117 -3.025 -14.336 1 97.56 30 LEU B C 1
ATOM 3164 O O . LEU B 1 30 ? -5.703 -2.211 -15.164 1 97.56 30 LEU B O 1
ATOM 3168 N N . ARG B 1 31 ? -6.203 -2.764 -13.07 1 98.12 31 ARG B N 1
ATOM 3169 C CA . ARG B 1 31 ? -5.531 -1.638 -12.43 1 98.12 31 ARG B CA 1
ATOM 3170 C C . ARG B 1 31 ? -4.301 -2.102 -11.664 1 98.12 31 ARG B C 1
ATOM 3172 O O . ARG B 1 31 ? -4.41 -2.91 -10.742 1 98.12 31 ARG B O 1
ATOM 3179 N N . VAL B 1 32 ? -3.15 -1.576 -12.062 1 98.12 32 VAL B N 1
ATOM 3180 C CA . VAL B 1 32 ? -1.898 -1.924 -11.398 1 98.12 32 VAL B CA 1
ATOM 3181 C C . VAL B 1 32 ? -1.394 -0.732 -10.586 1 98.12 32 VAL B C 1
ATOM 3183 O O . VAL B 1 32 ? -1.367 0.396 -11.086 1 98.12 32 VAL B O 1
ATOM 3186 N N . VAL B 1 33 ? -1.066 -1.028 -9.398 1 97.75 33 VAL B N 1
ATOM 3187 C CA . VAL B 1 33 ? -0.515 -0.044 -8.477 1 97.75 33 VAL B CA 1
ATOM 3188 C C . VAL B 1 33 ? 0.89 -0.466 -8.047 1 97.75 33 VAL B C 1
ATOM 3190 O O . VAL B 1 33 ? 1.069 -1.525 -7.441 1 97.75 33 VAL B O 1
ATOM 3193 N N . LEU B 1 34 ? 1.839 0.379 -8.398 1 97.06 34 LEU B N 1
ATOM 3194 C CA . LEU B 1 34 ? 3.217 0.173 -7.965 1 97.06 34 LEU B CA 1
ATOM 3195 C C . LEU B 1 34 ? 3.662 1.288 -7.023 1 97.06 34 LEU B C 1
ATOM 3197 O O . LEU B 1 34 ? 3.855 2.428 -7.457 1 97.06 34 LEU B O 1
ATOM 3201 N N . LEU B 1 35 ? 3.779 0.924 -5.781 1 96.25 35 LEU B N 1
ATOM 3202 C CA . LEU B 1 35 ? 4.32 1.853 -4.793 1 96.25 35 LEU B CA 1
ATOM 3203 C C . LEU B 1 35 ? 5.844 1.8 -4.777 1 96.25 35 LEU B C 1
ATOM 3205 O O . LEU B 1 35 ? 6.434 0.719 -4.695 1 96.25 35 LEU B O 1
ATOM 3209 N N . VAL B 1 36 ? 6.43 2.98 -4.84 1 95.62 36 VAL B N 1
ATOM 3210 C CA . VAL B 1 36 ? 7.879 3.045 -4.996 1 95.62 36 VAL B CA 1
ATOM 3211 C C . VAL B 1 36 ? 8.469 3.961 -3.928 1 95.62 36 VAL B C 1
ATOM 3213 O O . VAL B 1 36 ? 8.031 5.102 -3.762 1 95.62 36 VAL B O 1
ATOM 3216 N N . ASN B 1 37 ? 9.406 3.455 -3.203 1 93.44 37 ASN B N 1
ATOM 3217 C CA . ASN B 1 37 ? 10.227 4.293 -2.338 1 93.44 37 ASN B CA 1
ATOM 3218 C C . ASN B 1 37 ? 11.586 4.598 -2.973 1 93.44 37 ASN B C 1
ATOM 3220 O O . ASN B 1 37 ? 12.359 3.684 -3.256 1 93.44 37 ASN B O 1
ATOM 3224 N N . VAL B 1 38 ? 11.805 5.82 -3.17 1 94.25 38 VAL B N 1
ATOM 3225 C CA . VAL B 1 38 ? 13.023 6.281 -3.814 1 94.25 38 VAL B CA 1
ATOM 3226 C C . VAL B 1 38 ? 14.031 6.73 -2.756 1 94.25 38 VAL B C 1
ATOM 3228 O O . VAL B 1 38 ? 13.641 7.23 -1.697 1 94.25 38 VAL B O 1
ATOM 3231 N N . TYR B 1 39 ? 15.344 6.438 -3.047 1 90.44 39 TYR B N 1
ATOM 3232 C CA . TYR B 1 39 ? 16.375 6.93 -2.139 1 90.44 39 TYR B CA 1
ATOM 3233 C C . TYR B 1 39 ? 16.297 8.445 -1.992 1 90.44 39 TYR B C 1
ATOM 3235 O O . TYR B 1 39 ? 16 9.148 -2.959 1 90.44 39 TYR B O 1
ATOM 3243 N N . ASP B 1 40 ? 16.594 8.797 -0.749 1 83.12 40 ASP B N 1
ATOM 3244 C CA . ASP B 1 40 ? 16.578 10.234 -0.513 1 83.12 40 ASP B CA 1
ATOM 3245 C C . ASP B 1 40 ? 17.547 10.961 -1.448 1 83.12 40 ASP B C 1
ATOM 3247 O O . ASP B 1 40 ? 18.688 10.555 -1.59 1 83.12 40 ASP B O 1
ATOM 3251 N N . GLY B 1 41 ? 17.047 11.969 -2.125 1 84.94 41 GLY B N 1
ATOM 3252 C CA . GLY B 1 41 ? 17.891 12.75 -3.031 1 84.94 41 GLY B CA 1
ATOM 3253 C C . GLY B 1 41 ? 17.875 12.219 -4.453 1 84.94 41 GLY B C 1
ATOM 3254 O O . GLY B 1 41 ? 18.406 12.852 -5.363 1 84.94 41 GLY B O 1
ATOM 3255 N N . ALA B 1 42 ? 17.234 11.094 -4.664 1 90.5 42 ALA B N 1
ATOM 3256 C CA . ALA B 1 42 ? 17.281 10.469 -5.98 1 90.5 42 ALA B CA 1
ATOM 3257 C C . ALA B 1 42 ? 16 10.711 -6.762 1 90.5 42 ALA B C 1
ATOM 3259 O O . ALA B 1 42 ? 15.742 10.047 -7.766 1 90.5 42 ALA B O 1
ATOM 3260 N N . GLN B 1 43 ? 15.203 11.656 -6.293 1 89.44 43 GLN B N 1
ATOM 3261 C CA . GLN B 1 43 ? 13.891 11.875 -6.902 1 89.44 43 GLN B CA 1
ATOM 3262 C C . GLN B 1 43 ? 14.023 12.312 -8.359 1 89.44 43 GLN B C 1
ATOM 3264 O O . GLN B 1 43 ? 13.289 11.844 -9.219 1 89.44 43 GLN B O 1
ATOM 3269 N N . GLN B 1 44 ? 14.984 13.164 -8.633 1 89.62 44 GLN B N 1
ATOM 3270 C CA . GLN B 1 44 ? 15.188 13.625 -10 1 89.62 44 GLN B CA 1
ATOM 3271 C C . GLN B 1 44 ? 15.672 12.484 -10.898 1 89.62 44 GLN B C 1
ATOM 3273 O O . GLN B 1 44 ? 15.203 12.336 -12.023 1 89.62 44 GLN B O 1
ATOM 3278 N N . GLN B 1 45 ? 16.578 11.742 -10.398 1 92.44 45 GLN B N 1
ATOM 3279 C CA . GLN B 1 45 ? 17.062 10.578 -11.125 1 92.44 45 GLN B CA 1
ATOM 3280 C C . GLN B 1 45 ? 15.93 9.617 -11.445 1 92.44 45 GLN B C 1
ATOM 3282 O O . GLN B 1 45 ? 15.844 9.094 -12.562 1 92.44 45 GLN B O 1
ATOM 3287 N N . PHE B 1 46 ? 15.109 9.422 -10.516 1 95.19 46 PHE B N 1
ATOM 3288 C CA . PHE B 1 46 ? 13.977 8.523 -10.688 1 95.19 46 PHE B CA 1
ATOM 3289 C C . PHE B 1 46 ? 13.031 9.047 -11.766 1 95.19 46 PHE B C 1
ATOM 3291 O O . PHE B 1 46 ? 12.578 8.281 -12.625 1 95.19 46 PHE B O 1
ATOM 3298 N N . LEU B 1 47 ? 12.734 10.336 -11.672 1 93.12 47 LEU B N 1
ATOM 3299 C CA . LEU B 1 47 ? 11.844 10.945 -12.656 1 93.12 47 LEU B CA 1
ATOM 3300 C C . LEU B 1 47 ? 12.398 10.773 -14.07 1 93.12 47 LEU B C 1
ATOM 3302 O O . LEU B 1 47 ? 11.672 10.406 -14.992 1 93.12 47 LEU B O 1
ATOM 3306 N N . GLU B 1 48 ? 13.617 10.953 -14.281 1 91.25 48 GLU B N 1
ATOM 3307 C CA . GLU B 1 48 ? 14.266 10.828 -15.586 1 91.25 48 GLU B CA 1
ATOM 3308 C C . GLU B 1 48 ? 14.234 9.383 -16.078 1 91.25 48 GLU B C 1
ATOM 3310 O O . GLU B 1 48 ? 13.961 9.125 -17.25 1 91.25 48 GLU B O 1
ATOM 3315 N N . ALA B 1 49 ? 14.57 8.539 -15.18 1 91.88 49 ALA B N 1
ATOM 3316 C CA . ALA B 1 49 ? 14.523 7.121 -15.531 1 91.88 49 ALA B CA 1
ATOM 3317 C C . ALA B 1 49 ? 13.117 6.711 -15.969 1 91.88 49 ALA B C 1
ATOM 3319 O O . ALA B 1 49 ? 12.953 5.992 -16.953 1 91.88 49 ALA B O 1
ATOM 3320 N N . TYR B 1 50 ? 12.141 7.176 -15.297 1 92.81 50 TYR B N 1
ATOM 3321 C CA . TYR B 1 50 ? 10.758 6.867 -15.633 1 92.81 50 TYR B CA 1
ATOM 3322 C C . TYR B 1 50 ? 10.391 7.406 -17 1 92.81 50 TYR B C 1
ATOM 3324 O O . TYR B 1 50 ? 9.703 6.734 -17.781 1 92.81 50 TYR B O 1
ATOM 3332 N N . GLU B 1 51 ? 10.75 8.594 -17.219 1 89.44 51 GLU B N 1
ATOM 3333 C CA . GLU B 1 51 ? 10.414 9.219 -18.484 1 89.44 51 GLU B CA 1
ATOM 3334 C C . GLU B 1 51 ? 10.984 8.438 -19.672 1 89.44 51 GLU B C 1
ATOM 3336 O O . GLU B 1 51 ? 10.367 8.359 -20.734 1 89.44 51 GLU B O 1
ATOM 3341 N N . HIS B 1 52 ? 12.07 7.84 -19.422 1 86.5 52 HIS B N 1
ATOM 3342 C CA . HIS B 1 52 ? 12.664 6.992 -20.453 1 86.5 52 HIS B CA 1
ATOM 3343 C C . HIS B 1 52 ? 11.883 5.695 -20.609 1 86.5 52 HIS B C 1
ATOM 3345 O O . HIS B 1 52 ? 11.734 5.188 -21.734 1 86.5 52 HIS B O 1
ATOM 3351 N N . LEU B 1 53 ? 11.359 5.223 -19.594 1 89.44 53 LEU B N 1
ATOM 3352 C CA . LEU B 1 53 ? 10.695 3.922 -19.547 1 89.44 53 LEU B CA 1
ATOM 3353 C C . LEU B 1 53 ? 9.25 4.035 -20.016 1 89.44 53 LEU B C 1
ATOM 3355 O O . LEU B 1 53 ? 8.703 3.092 -20.594 1 89.44 53 LEU B O 1
ATOM 3359 N N . CYS B 1 54 ? 8.648 5.152 -19.828 1 86.44 54 CYS B N 1
ATOM 3360 C CA . CYS B 1 54 ? 7.211 5.293 -20 1 86.44 54 CYS B CA 1
ATOM 3361 C C . CYS B 1 54 ? 6.816 5.062 -21.469 1 86.44 54 CYS B C 1
ATOM 3363 O O . CYS B 1 54 ? 5.777 4.461 -21.734 1 86.44 54 CYS B O 1
ATOM 3365 N N . SER B 1 55 ? 7.629 5.465 -22.328 1 85.44 55 SER B N 1
ATOM 3366 C CA . SER B 1 55 ? 7.324 5.262 -23.75 1 85.44 55 SER B CA 1
ATOM 3367 C C . SER B 1 55 ? 7.379 3.783 -24.109 1 85.44 55 SER B C 1
ATOM 3369 O O . SER B 1 55 ? 6.574 3.312 -24.922 1 85.44 55 SER B O 1
ATOM 3371 N N . GLN B 1 56 ? 8.273 3.131 -23.562 1 89.5 56 GLN B N 1
ATOM 3372 C CA . GLN B 1 56 ? 8.406 1.699 -23.812 1 89.5 56 GLN B CA 1
ATOM 3373 C C . GLN B 1 56 ? 7.211 0.931 -23.266 1 89.5 56 GLN B C 1
ATOM 3375 O O . GLN B 1 56 ? 6.668 0.047 -23.922 1 89.5 56 GLN B O 1
ATOM 3380 N N . VAL B 1 57 ? 6.773 1.307 -22.125 1 91.31 57 VAL B N 1
ATOM 3381 C CA . VAL B 1 57 ? 5.652 0.631 -21.484 1 91.31 57 VAL B CA 1
ATOM 3382 C C . VAL B 1 57 ? 4.371 0.895 -22.266 1 91.31 57 VAL B C 1
ATOM 3384 O O . VAL B 1 57 ? 3.527 0.007 -22.406 1 91.31 57 VAL B O 1
ATOM 3387 N N . ALA B 1 58 ? 4.27 2.051 -22.797 1 91.06 58 ALA B N 1
ATOM 3388 C CA . ALA B 1 58 ? 3.08 2.445 -23.547 1 91.06 58 ALA B CA 1
ATOM 3389 C C . ALA B 1 58 ? 2.918 1.59 -24.797 1 91.06 58 ALA B C 1
ATOM 3391 O O . ALA B 1 58 ? 1.82 1.49 -25.359 1 91.06 58 ALA B O 1
ATOM 3392 N N . SER B 1 59 ? 3.979 0.958 -25.141 1 90.69 59 SER B N 1
ATOM 3393 C CA . SER B 1 59 ? 3.949 0.148 -26.359 1 90.69 59 SER B CA 1
ATOM 3394 C C . SER B 1 59 ? 3.666 -1.316 -26.031 1 90.69 59 SER B C 1
ATOM 3396 O O . SER B 1 59 ? 3.504 -2.135 -26.938 1 90.69 59 SER B O 1
ATOM 3398 N N . VAL B 1 60 ? 3.635 -1.611 -24.844 1 93.06 60 VAL B N 1
ATOM 3399 C CA . VAL B 1 60 ? 3.359 -2.988 -24.438 1 93.06 60 VAL B CA 1
ATOM 3400 C C . VAL B 1 60 ? 1.907 -3.338 -24.766 1 93.06 60 VAL B C 1
ATOM 3402 O O . VAL B 1 60 ? 0.993 -2.584 -24.422 1 93.06 60 VAL B O 1
ATOM 3405 N N . PRO B 1 61 ? 1.745 -4.484 -25.375 1 92 61 PRO B N 1
ATOM 3406 C CA . PRO B 1 61 ? 0.375 -4.887 -25.688 1 92 61 PRO B CA 1
ATOM 3407 C C . PRO B 1 61 ? -0.544 -4.891 -24.469 1 92 61 PRO B C 1
ATOM 3409 O O . PRO B 1 61 ? -0.166 -5.395 -23.406 1 92 61 PRO B O 1
ATOM 3412 N N . GLY B 1 62 ? -1.751 -4.266 -24.656 1 95.06 62 GLY B N 1
ATOM 3413 C CA . GLY B 1 62 ? -2.752 -4.258 -23.594 1 95.06 62 GLY B CA 1
ATOM 3414 C C . GLY B 1 62 ? -2.68 -3.023 -22.719 1 95.06 62 GLY B C 1
ATOM 3415 O O . GLY B 1 62 ? -3.596 -2.756 -21.938 1 95.06 62 GLY B O 1
ATOM 3416 N N . HIS B 1 63 ? -1.621 -2.279 -22.828 1 95.69 63 HIS B N 1
ATOM 3417 C CA . HIS B 1 63 ? -1.47 -1.076 -22.016 1 95.69 63 HIS B CA 1
ATOM 3418 C C . HIS B 1 63 ? -2.486 -0.011 -22.422 1 95.69 63 HIS B C 1
ATOM 3420 O O . HIS B 1 63 ? -2.664 0.267 -23.609 1 95.69 63 HIS B O 1
ATOM 3426 N N . VAL B 1 64 ? -3.172 0.616 -21.484 1 95.19 64 VAL B N 1
ATOM 3427 C CA . VAL B 1 64 ? -4.188 1.629 -21.75 1 95.19 64 VAL B CA 1
ATOM 3428 C C . VAL B 1 64 ? -3.664 3.006 -21.344 1 95.19 64 VAL B C 1
ATOM 3430 O O . VAL B 1 64 ? -3.674 3.939 -22.141 1 95.19 64 VAL B O 1
ATOM 3433 N N . SER B 1 65 ? -3.205 3.135 -20.125 1 94.94 65 SER B N 1
ATOM 3434 C CA . SER B 1 65 ? -2.684 4.398 -19.609 1 94.94 65 SER B CA 1
ATOM 3435 C C . SER B 1 65 ? -1.877 4.188 -18.344 1 94.94 65 SER B C 1
ATOM 3437 O O . SER B 1 65 ? -1.958 3.127 -17.719 1 94.94 65 SER B O 1
ATOM 3439 N N . ASP B 1 66 ? -1.052 5.148 -18.078 1 94.94 66 ASP B N 1
ATOM 3440 C CA . ASP B 1 66 ? -0.359 5.109 -16.781 1 94.94 66 ASP B CA 1
ATOM 3441 C C . ASP B 1 66 ? -0.117 6.52 -16.25 1 94.94 66 ASP B C 1
ATOM 3443 O O . ASP B 1 66 ? -0.232 7.5 -17 1 94.94 66 ASP B O 1
ATOM 3447 N N . GLN B 1 67 ? 0.057 6.609 -14.984 1 96.06 67 GLN B N 1
ATOM 3448 C CA . GLN B 1 67 ? 0.382 7.852 -14.281 1 96.06 67 GLN B CA 1
ATOM 3449 C C . GLN B 1 67 ? 1.559 7.656 -13.336 1 96.06 67 GLN B C 1
ATOM 3451 O O . GLN B 1 67 ? 1.677 6.609 -12.688 1 96.06 67 GLN B O 1
ATOM 3456 N N . LEU B 1 68 ? 2.432 8.594 -13.375 1 96.75 68 LEU B N 1
ATOM 3457 C CA . LEU B 1 68 ? 3.436 8.742 -12.328 1 96.75 68 LEU B CA 1
ATOM 3458 C C . LEU B 1 68 ? 3.018 9.805 -11.32 1 96.75 68 LEU B C 1
ATOM 3460 O O . LEU B 1 68 ? 2.689 10.93 -11.695 1 96.75 68 LEU B O 1
ATOM 3464 N N . CYS B 1 69 ? 3.049 9.43 -10.023 1 97.5 69 CYS B N 1
ATOM 3465 C CA . CYS B 1 69 ? 2.566 10.328 -8.984 1 97.5 69 CYS B CA 1
ATOM 3466 C C . CYS B 1 69 ? 3.566 10.422 -7.836 1 97.5 69 CYS B C 1
ATOM 3468 O O . CYS B 1 69 ? 4.348 9.492 -7.613 1 97.5 69 CYS B O 1
ATOM 3470 N N . GLN B 1 70 ? 3.545 11.539 -7.184 1 96.31 70 GLN B N 1
ATOM 3471 C CA . GLN B 1 70 ? 4.414 11.75 -6.031 1 96.31 70 GLN B CA 1
ATOM 3472 C C . GLN B 1 70 ? 3.602 12.047 -4.777 1 96.31 70 GLN B C 1
ATOM 3474 O O . GLN B 1 70 ? 2.652 12.836 -4.816 1 96.31 70 GLN B O 1
ATOM 3479 N N . SER B 1 71 ? 3.979 11.422 -3.682 1 96.31 71 SER B N 1
ATOM 3480 C CA . SER B 1 71 ? 3.242 11.547 -2.428 1 96.31 71 SER B CA 1
ATOM 3481 C C . SER B 1 71 ? 3.225 12.992 -1.939 1 96.31 71 SER B C 1
ATOM 3483 O O . SER B 1 71 ? 4.242 13.688 -2.006 1 96.31 71 SER B O 1
ATOM 3485 N N . ILE B 1 72 ? 2.102 13.398 -1.384 1 94.25 72 ILE B N 1
ATOM 3486 C CA . ILE B 1 72 ? 1.996 14.766 -0.877 1 94.25 72 ILE B CA 1
ATOM 3487 C C . ILE B 1 72 ? 2.479 14.812 0.57 1 94.25 72 ILE B C 1
ATOM 3489 O O . ILE B 1 72 ? 2.699 15.898 1.12 1 94.25 72 ILE B O 1
ATOM 3493 N N . GLU B 1 73 ? 2.652 13.688 1.159 1 92.5 73 GLU B N 1
ATOM 3494 C CA . GLU B 1 73 ? 3.062 13.609 2.559 1 92.5 73 GLU B CA 1
ATOM 3495 C C . GLU B 1 73 ? 4.551 13.297 2.68 1 92.5 73 GLU B C 1
ATOM 3497 O O . GLU B 1 73 ? 5.211 13.758 3.617 1 92.5 73 GLU B O 1
ATOM 3502 N N . ASN B 1 74 ? 5.031 12.5 1.825 1 92.38 74 ASN B N 1
ATOM 3503 C CA . ASN B 1 74 ? 6.43 12.086 1.778 1 92.38 74 ASN B CA 1
ATOM 3504 C C . ASN B 1 74 ? 6.941 12 0.343 1 92.38 74 ASN B C 1
ATOM 3506 O O . ASN B 1 74 ? 6.809 10.969 -0.308 1 92.38 74 ASN B O 1
ATOM 3510 N N . PRO B 1 75 ? 7.629 12.992 -0.066 1 91.88 75 PRO B N 1
ATOM 3511 C CA . PRO B 1 75 ? 8.039 13.086 -1.469 1 91.88 75 PRO B CA 1
ATOM 3512 C C . PRO B 1 75 ? 8.992 11.969 -1.879 1 91.88 75 PRO B C 1
ATOM 3514 O O . PRO B 1 75 ? 9.297 11.82 -3.064 1 91.88 75 PRO B O 1
ATOM 3517 N N . SER B 1 76 ? 9.461 11.195 -1.011 1 92.5 76 SER B N 1
ATOM 3518 C CA . SER B 1 76 ? 10.289 10.039 -1.356 1 92.5 76 SER B CA 1
ATOM 3519 C C . SER B 1 76 ? 9.43 8.859 -1.797 1 92.5 76 SER B C 1
ATOM 3521 O O . SER B 1 76 ? 9.945 7.871 -2.326 1 92.5 76 SER B O 1
ATOM 3523 N N . GLN B 1 77 ? 8.203 8.93 -1.565 1 94.5 77 GLN B N 1
ATOM 3524 C CA . GLN B 1 77 ? 7.27 7.875 -1.959 1 94.5 77 GLN B CA 1
ATOM 3525 C C . GLN B 1 77 ? 6.559 8.227 -3.264 1 94.5 77 GLN B C 1
ATOM 3527 O O . GLN B 1 77 ? 6.059 9.344 -3.42 1 94.5 77 GLN B O 1
ATOM 3532 N N . TRP B 1 78 ? 6.602 7.285 -4.152 1 96.62 78 TRP B N 1
ATOM 3533 C CA . TRP B 1 78 ? 6.012 7.484 -5.473 1 96.62 78 TRP B CA 1
ATOM 3534 C C . TRP B 1 78 ? 5.008 6.379 -5.793 1 96.62 78 TRP B C 1
ATOM 3536 O O . TRP B 1 78 ? 5.004 5.328 -5.148 1 96.62 78 TRP B O 1
ATOM 3546 N N . LEU B 1 79 ? 4.156 6.73 -6.703 1 97.81 79 LEU B N 1
ATOM 3547 C CA . LEU B 1 79 ? 3.162 5.801 -7.227 1 97.81 79 LEU B CA 1
ATOM 3548 C C . LEU B 1 79 ? 3.221 5.746 -8.75 1 97.81 79 LEU B C 1
ATOM 3550 O O . LEU B 1 79 ? 3.184 6.781 -9.414 1 97.81 79 LEU B O 1
ATOM 3554 N N . ILE B 1 80 ? 3.398 4.609 -9.266 1 97.31 80 ILE B N 1
ATOM 3555 C CA . ILE B 1 80 ? 3.094 4.348 -10.672 1 97.31 80 ILE B CA 1
ATOM 3556 C C . ILE B 1 80 ? 1.806 3.535 -10.773 1 97.31 80 ILE B C 1
ATOM 3558 O O . ILE B 1 80 ? 1.722 2.424 -10.25 1 97.31 80 ILE B O 1
ATOM 3562 N N . THR B 1 81 ? 0.822 4.078 -11.336 1 97.88 81 THR B N 1
ATOM 3563 C CA . THR B 1 81 ? -0.423 3.346 -11.547 1 97.88 81 THR B CA 1
ATOM 3564 C C . THR B 1 81 ? -0.752 3.26 -13.039 1 97.88 81 THR B C 1
ATOM 3566 O O . THR B 1 81 ? -0.525 4.211 -13.789 1 97.88 81 THR B O 1
ATOM 3569 N N . SER B 1 82 ? -1.19 2.109 -13.422 1 97.06 82 SER B N 1
ATOM 3570 C CA . SER B 1 82 ? -1.5 1.888 -14.828 1 97.06 82 SER B CA 1
ATOM 3571 C C . SER B 1 82 ? -2.777 1.072 -14.992 1 97.06 82 SER B C 1
ATOM 3573 O O . SER B 1 82 ? -3.186 0.355 -14.078 1 97.06 82 SER B O 1
ATOM 3575 N N . GLU B 1 83 ? -3.406 1.308 -16.109 1 97.06 83 GLU B N 1
ATOM 3576 C CA . GLU B 1 83 ? -4.574 0.536 -16.531 1 97.06 83 GLU B CA 1
ATOM 3577 C C . GLU B 1 83 ? -4.258 -0.329 -17.75 1 97.06 83 GLU B C 1
ATOM 3579 O O . GLU B 1 83 ? -3.541 0.102 -18.656 1 97.06 83 GLU B O 1
ATOM 3584 N N . TRP B 1 84 ? -4.77 -1.532 -17.719 1 96.88 84 TRP B N 1
ATOM 3585 C CA . TRP B 1 84 ? -4.555 -2.498 -18.797 1 96.88 84 TRP B CA 1
ATOM 3586 C C . TRP B 1 84 ? -5.875 -3.098 -19.25 1 96.88 84 TRP B C 1
ATOM 3588 O O . TRP B 1 84 ? -6.844 -3.148 -18.5 1 96.88 84 TRP B O 1
ATOM 3598 N N . GLU B 1 85 ? -5.871 -3.574 -20.469 1 96.19 85 GLU B N 1
ATOM 3599 C CA . GLU B 1 85 ? -7.082 -4.145 -21.047 1 96.19 85 GLU B CA 1
ATOM 3600 C C . GLU B 1 85 ? -7.531 -5.387 -20.281 1 96.19 85 GLU B C 1
ATOM 3602 O O . GLU B 1 85 ? -8.727 -5.652 -20.172 1 96.19 85 GLU B O 1
ATOM 3607 N N . SER B 1 86 ? -6.586 -6.152 -19.875 1 95.25 86 SER B N 1
ATOM 3608 C CA . SER B 1 86 ? -6.828 -7.352 -19.078 1 95.25 86 SER B CA 1
ATOM 3609 C C . SER B 1 86 ? -5.566 -7.793 -18.359 1 95.25 86 SER B C 1
ATOM 3611 O O . SER B 1 86 ? -4.484 -7.25 -18.578 1 95.25 86 SER B O 1
ATOM 3613 N N . ALA B 1 87 ? -5.715 -8.75 -17.5 1 95.81 87 ALA B N 1
ATOM 3614 C CA . ALA B 1 87 ? -4.605 -9.18 -16.656 1 95.81 87 ALA B CA 1
ATOM 3615 C C . ALA B 1 87 ? -3.588 -9.992 -17.453 1 95.81 87 ALA B C 1
ATOM 3617 O O . ALA B 1 87 ? -2.379 -9.781 -17.328 1 95.81 87 ALA B O 1
ATOM 3618 N N . PRO B 1 88 ? -3.947 -10.883 -18.375 1 94.62 88 PRO B N 1
ATOM 3619 C CA . PRO B 1 88 ? -2.994 -11.812 -18.984 1 94.62 88 PRO B CA 1
ATOM 3620 C C . PRO B 1 88 ? -1.884 -11.094 -19.75 1 94.62 88 PRO B C 1
ATOM 3622 O O . PRO B 1 88 ? -0.702 -11.383 -19.547 1 94.62 88 PRO B O 1
ATOM 3625 N N . PRO B 1 89 ? -2.186 -10.102 -20.594 1 93.81 89 PRO B N 1
ATOM 3626 C CA . PRO B 1 89 ? -1.082 -9.43 -21.281 1 93.81 89 PRO B CA 1
ATOM 3627 C C . PRO B 1 89 ? -0.108 -8.758 -20.312 1 93.81 89 PRO B C 1
ATOM 3629 O O . PRO B 1 89 ? 1.104 -8.766 -20.547 1 93.81 89 PRO B O 1
ATOM 3632 N N . PHE B 1 90 ? -0.596 -8.195 -19.344 1 95.81 90 PHE B N 1
ATOM 3633 C CA . PHE B 1 90 ? 0.271 -7.566 -18.359 1 95.81 90 PHE B CA 1
ATOM 3634 C C . PHE B 1 90 ? 1.166 -8.602 -17.688 1 95.81 90 PHE B C 1
ATOM 3636 O O . PHE B 1 90 ? 2.371 -8.391 -17.547 1 95.81 90 PHE B O 1
ATOM 3643 N N . LEU B 1 91 ? 0.526 -9.648 -17.234 1 93.88 91 LEU B N 1
ATOM 3644 C CA . LEU B 1 91 ? 1.271 -10.688 -16.531 1 93.88 91 LEU B CA 1
ATOM 3645 C C . LEU B 1 91 ? 2.338 -11.289 -17.438 1 93.88 91 LEU B C 1
ATOM 3647 O O . LEU B 1 91 ? 3.445 -11.594 -16.984 1 93.88 91 LEU B O 1
ATOM 3651 N N . ALA B 1 92 ? 2.031 -11.453 -18.688 1 92.06 92 ALA B N 1
ATOM 3652 C CA . ALA B 1 92 ? 3.016 -11.953 -19.641 1 92.06 92 ALA B CA 1
ATOM 3653 C C . ALA B 1 92 ? 4.211 -11.008 -19.734 1 92.06 92 ALA B C 1
ATOM 3655 O O . ALA B 1 92 ? 5.359 -11.453 -19.766 1 92.06 92 ALA B O 1
ATOM 3656 N N . TRP B 1 93 ? 3.949 -9.758 -19.703 1 94 93 TRP B N 1
ATOM 3657 C CA . TRP B 1 93 ? 4.996 -8.75 -19.859 1 94 93 TRP B CA 1
ATOM 3658 C C . TRP B 1 93 ? 5.816 -8.633 -18.578 1 94 93 TRP B C 1
ATOM 3660 O O . TRP B 1 93 ? 7.047 -8.695 -18.609 1 94 93 TRP B O 1
ATOM 3670 N N . VAL B 1 94 ? 5.184 -8.438 -17.469 1 92.62 94 VAL B N 1
ATOM 3671 C CA . VAL B 1 94 ? 5.871 -8.125 -16.219 1 92.62 94 VAL B CA 1
ATOM 3672 C C . VAL B 1 94 ? 6.75 -9.297 -15.805 1 92.62 94 VAL B C 1
ATOM 3674 O O . VAL B 1 94 ? 7.742 -9.117 -15.094 1 92.62 94 VAL B O 1
ATOM 3677 N N . ASN B 1 95 ? 6.387 -10.484 -16.281 1 87.31 95 ASN B N 1
ATOM 3678 C CA . ASN B 1 95 ? 7.156 -11.68 -15.938 1 87.31 95 ASN B CA 1
ATOM 3679 C C . ASN B 1 95 ? 8.172 -12.023 -17.031 1 87.31 95 ASN B C 1
ATOM 3681 O O . ASN B 1 95 ? 8.852 -13.039 -16.938 1 87.31 95 ASN B O 1
ATOM 3685 N N . SER B 1 96 ? 8.391 -11.203 -17.953 1 88.31 96 SER B N 1
ATOM 3686 C CA . SER B 1 96 ? 9.273 -11.453 -19.094 1 88.31 96 SER B CA 1
ATOM 3687 C C . SER B 1 96 ? 10.672 -10.906 -18.828 1 88.31 96 SER B C 1
ATOM 3689 O O . SER B 1 96 ? 10.859 -10.07 -17.953 1 88.31 96 SER B O 1
ATOM 3691 N N . GLU B 1 97 ? 11.594 -11.398 -19.656 1 88.31 97 GLU B N 1
ATOM 3692 C CA . GLU B 1 97 ? 12.953 -10.867 -19.641 1 88.31 97 GLU B CA 1
ATOM 3693 C C . GLU B 1 97 ? 12.984 -9.422 -20.125 1 88.31 97 GLU B C 1
ATOM 3695 O O . GLU B 1 97 ? 13.797 -8.617 -19.641 1 88.31 97 GLU B O 1
ATOM 3700 N N . GLU B 1 98 ? 12.133 -9.164 -20.984 1 89.88 98 GLU B N 1
ATOM 3701 C CA . GLU B 1 98 ? 12.031 -7.789 -21.484 1 89.88 98 GLU B CA 1
ATOM 3702 C C . GLU B 1 98 ? 11.758 -6.812 -20.344 1 89.88 98 GLU B C 1
ATOM 3704 O O . GLU B 1 98 ? 12.383 -5.75 -20.266 1 89.88 98 GLU B O 1
ATOM 3709 N N . HIS B 1 99 ? 10.891 -7.148 -19.531 1 92.12 99 HIS B N 1
ATOM 3710 C CA . HIS B 1 99 ? 10.562 -6.285 -18.406 1 92.12 99 HIS B CA 1
ATOM 3711 C C . HIS B 1 99 ? 11.758 -6.129 -17.469 1 92.12 99 HIS B C 1
ATOM 3713 O O . HIS B 1 99 ? 12.039 -5.027 -17 1 92.12 99 HIS B O 1
ATOM 3719 N N . VAL B 1 100 ? 12.422 -7.211 -17.203 1 87.81 100 VAL B N 1
ATOM 3720 C CA . VAL B 1 100 ? 13.578 -7.199 -16.328 1 87.81 100 VAL B CA 1
ATOM 3721 C C . VAL B 1 100 ? 14.609 -6.195 -16.828 1 87.81 100 VAL B C 1
ATOM 3723 O O . VAL B 1 100 ? 15.133 -5.387 -16.062 1 87.81 100 VAL B O 1
ATOM 3726 N N . GLN B 1 101 ? 14.797 -6.203 -18.062 1 89.38 101 GLN B N 1
ATOM 3727 C CA . GLN B 1 101 ? 15.773 -5.301 -18.672 1 89.38 101 GLN B CA 1
ATOM 3728 C C . GLN B 1 101 ? 15.266 -3.863 -18.688 1 89.38 101 GLN B C 1
ATOM 3730 O O . GLN B 1 101 ? 16.016 -2.928 -18.422 1 89.38 101 GLN B O 1
ATOM 3735 N N . MET B 1 102 ? 14.062 -3.773 -18.953 1 89.88 102 MET B N 1
ATOM 3736 C CA . MET B 1 102 ? 13.445 -2.459 -19.094 1 89.88 102 MET B CA 1
ATOM 3737 C C . MET B 1 102 ? 13.531 -1.669 -17.797 1 89.88 102 MET B C 1
ATOM 3739 O O . MET B 1 102 ? 13.711 -0.45 -17.812 1 89.88 102 MET B O 1
ATOM 3743 N N . VAL B 1 103 ? 13.438 -2.316 -16.656 1 89.81 103 VAL B N 1
ATOM 3744 C CA . VAL B 1 103 ? 13.305 -1.581 -15.406 1 89.81 103 VAL B CA 1
ATOM 3745 C C . VAL B 1 103 ? 14.664 -1.489 -14.711 1 89.81 103 VAL B C 1
ATOM 3747 O O . VAL B 1 103 ? 14.773 -0.912 -13.625 1 89.81 103 VAL B O 1
ATOM 3750 N N . ARG B 1 104 ? 15.719 -2.004 -15.281 1 87.88 104 ARG B N 1
ATOM 3751 C CA . ARG B 1 104 ? 17.047 -2.027 -14.695 1 87.88 104 ARG B CA 1
ATOM 3752 C C . ARG B 1 104 ? 17.516 -0.621 -14.32 1 87.88 104 ARG B C 1
ATOM 3754 O O . ARG B 1 104 ? 18.094 -0.416 -13.258 1 87.88 104 ARG B O 1
ATOM 3761 N N . PRO B 1 105 ? 17.219 0.381 -15.148 1 89 105 PRO B N 1
ATOM 3762 C CA . PRO B 1 105 ? 17.688 1.732 -14.82 1 89 105 PRO B CA 1
ATOM 3763 C C . PRO B 1 105 ? 17.094 2.256 -13.508 1 89 105 PRO B C 1
ATOM 3765 O O . PRO B 1 105 ? 17.656 3.162 -12.891 1 89 105 PRO B O 1
ATOM 3768 N N . LEU B 1 106 ? 15.984 1.755 -13.07 1 90.81 106 LEU B N 1
ATOM 3769 C CA . LEU B 1 106 ? 15.32 2.217 -11.859 1 90.81 106 LEU B CA 1
ATOM 3770 C C . LEU B 1 106 ? 16 1.654 -10.617 1 90.81 106 LEU B C 1
ATOM 3772 O O . LEU B 1 106 ? 15.812 2.172 -9.516 1 90.81 106 LEU B O 1
ATOM 3776 N N . HIS B 1 107 ? 16.766 0.604 -10.734 1 86.12 107 HIS B N 1
ATOM 3777 C CA . HIS B 1 107 ? 17.297 -0.127 -9.594 1 86.12 107 HIS B CA 1
ATOM 3778 C C . HIS B 1 107 ? 18.266 0.738 -8.789 1 86.12 107 HIS B C 1
ATOM 3780 O O . HIS B 1 107 ? 18.406 0.561 -7.578 1 86.12 107 HIS B O 1
ATOM 3786 N N . SER B 1 108 ? 18.875 1.661 -9.414 1 87.12 108 SER B N 1
ATOM 3787 C CA . SER B 1 108 ? 19.891 2.469 -8.742 1 87.12 108 SER B CA 1
ATOM 3788 C C . SER B 1 108 ? 19.25 3.543 -7.867 1 87.12 108 SER B C 1
ATOM 3790 O O . SER B 1 108 ? 19.875 4.062 -6.945 1 87.12 108 SER B O 1
ATOM 3792 N N . CYS B 1 109 ? 18.016 3.867 -8.117 1 92.38 109 CYS B N 1
ATOM 3793 C CA . CYS B 1 109 ? 17.438 4.98 -7.379 1 92.38 109 CYS B CA 1
ATOM 3794 C C . CYS B 1 109 ? 16.266 4.508 -6.523 1 92.38 109 CYS B C 1
ATOM 3796 O O . CYS B 1 109 ? 15.75 5.262 -5.691 1 92.38 109 CYS B O 1
ATOM 3798 N N . VAL B 1 110 ? 15.867 3.307 -6.664 1 92.5 110 VAL B N 1
ATOM 3799 C CA . VAL B 1 110 ? 14.695 2.789 -5.965 1 92.5 110 VAL B CA 1
ATOM 3800 C C . VAL B 1 110 ? 15.141 1.908 -4.801 1 92.5 110 VAL B C 1
ATOM 3802 O O . VAL B 1 110 ? 15.914 0.967 -4.984 1 92.5 110 VAL B O 1
ATOM 3805 N N . ARG B 1 111 ? 14.648 2.25 -3.652 1 87.44 111 ARG B N 1
ATOM 3806 C CA . ARG B 1 111 ? 14.961 1.49 -2.449 1 87.44 111 ARG B CA 1
ATOM 3807 C C . ARG B 1 111 ? 14.109 0.227 -2.359 1 87.44 111 ARG B C 1
ATOM 3809 O O . ARG B 1 111 ? 14.625 -0.851 -2.053 1 87.44 111 ARG B O 1
ATOM 3816 N N . ASP B 1 112 ? 12.891 0.326 -2.543 1 85.56 112 ASP B N 1
ATOM 3817 C CA . ASP B 1 112 ? 11.992 -0.825 -2.539 1 85.56 112 ASP B CA 1
ATOM 3818 C C . ASP B 1 112 ? 10.703 -0.514 -3.291 1 85.56 112 ASP B C 1
ATOM 3820 O O . ASP B 1 112 ? 10.398 0.65 -3.562 1 85.56 112 ASP B O 1
ATOM 3824 N N . THR B 1 113 ? 10.047 -1.561 -3.684 1 90.25 113 THR B N 1
ATOM 3825 C CA . THR B 1 113 ? 8.797 -1.446 -4.426 1 90.25 113 THR B CA 1
ATOM 3826 C C . THR B 1 113 ? 7.766 -2.438 -3.896 1 90.25 113 THR B C 1
ATOM 3828 O O . THR B 1 113 ? 8.117 -3.439 -3.273 1 90.25 113 THR B O 1
ATOM 3831 N N . ARG B 1 114 ? 6.562 -2.119 -4.047 1 90.56 114 ARG B N 1
ATOM 3832 C CA . ARG B 1 114 ? 5.422 -3 -3.82 1 90.56 114 ARG B CA 1
ATOM 3833 C C . ARG B 1 114 ? 4.422 -2.904 -4.969 1 90.56 114 ARG B C 1
ATOM 3835 O O . ARG B 1 114 ? 3.924 -1.82 -5.277 1 90.56 114 ARG B O 1
ATOM 3842 N N . SER B 1 115 ? 4.207 -4.043 -5.574 1 93.44 115 SER B N 1
ATOM 3843 C CA . SER B 1 115 ? 3.309 -4.102 -6.723 1 93.44 115 SER B CA 1
ATOM 3844 C C . SER B 1 115 ? 2.01 -4.816 -6.371 1 93.44 115 SER B C 1
ATOM 3846 O O . SER B 1 115 ? 2.033 -5.918 -5.809 1 93.44 115 SER B O 1
ATOM 3848 N N . LEU B 1 116 ? 0.892 -4.203 -6.676 1 95.75 116 LEU B N 1
ATOM 3849 C CA . LEU B 1 116 ? -0.434 -4.773 -6.469 1 95.75 116 LEU B CA 1
ATOM 3850 C C . LEU B 1 116 ? -1.254 -4.727 -7.754 1 95.75 116 LEU B C 1
ATOM 3852 O O . LEU B 1 116 ? -1.156 -3.764 -8.523 1 95.75 116 LEU B O 1
ATOM 3856 N N . ARG B 1 117 ? -2.033 -5.734 -7.977 1 96.81 117 ARG B N 1
ATOM 3857 C CA . ARG B 1 117 ? -2.834 -5.852 -9.188 1 96.81 117 ARG B CA 1
ATOM 3858 C C . ARG B 1 117 ? -4.301 -6.105 -8.852 1 96.81 117 ARG B C 1
ATOM 3860 O O . ARG B 1 117 ? -4.613 -6.949 -8.016 1 96.81 117 ARG B O 1
ATOM 3867 N N . PHE B 1 118 ? -5.133 -5.355 -9.539 1 97.69 118 PHE B N 1
ATOM 3868 C CA . PHE B 1 118 ? -6.555 -5.398 -9.227 1 97.69 118 PHE B CA 1
ATOM 3869 C C . PHE B 1 118 ? -7.387 -5.445 -10.5 1 97.69 118 PHE B C 1
ATOM 3871 O O . PHE B 1 118 ? -7.055 -4.789 -11.492 1 97.69 118 PHE B O 1
ATOM 3878 N N . HIS B 1 119 ? -8.484 -6.184 -10.469 1 97 119 HIS B N 1
ATOM 3879 C CA . HIS B 1 119 ? -9.523 -6.023 -11.477 1 97 119 HIS B CA 1
ATOM 3880 C C . HIS B 1 119 ? -10.438 -4.848 -11.148 1 97 119 HIS B C 1
ATOM 3882 O O . HIS B 1 119 ? -10.82 -4.656 -9.992 1 97 119 HIS B O 1
ATOM 3888 N N . ILE B 1 120 ? -10.758 -4.09 -12.148 1 96.81 120 ILE B N 1
ATOM 3889 C CA . ILE B 1 120 ? -11.688 -2.984 -11.961 1 96.81 120 ILE B CA 1
ATOM 3890 C C . ILE B 1 120 ? -13.117 -3.521 -11.906 1 96.81 120 ILE B C 1
ATOM 3892 O O . ILE B 1 120 ? -13.586 -4.152 -12.859 1 96.81 120 ILE B O 1
ATOM 38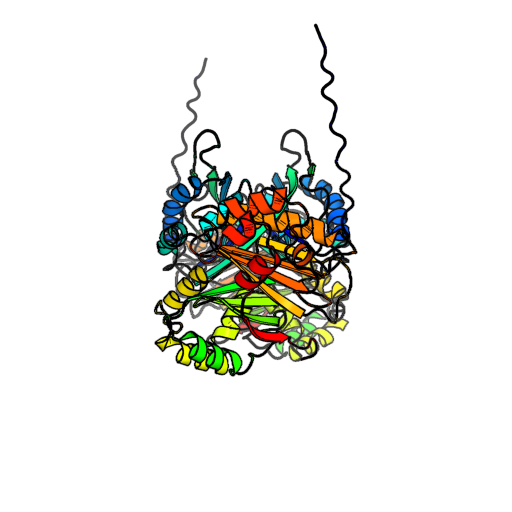96 N N . VAL B 1 121 ? -13.805 -3.221 -10.82 1 95.56 121 VAL B N 1
ATOM 3897 C CA . VAL B 1 121 ? -15.133 -3.766 -10.578 1 95.56 121 VAL B CA 1
ATOM 3898 C C . VAL B 1 121 ? -16.188 -2.695 -10.852 1 95.56 121 VAL B C 1
ATOM 3900 O O . VAL B 1 121 ? -17.25 -2.99 -11.398 1 95.56 121 VAL B O 1
ATOM 3903 N N . ARG B 1 122 ? -15.906 -1.515 -10.406 1 94.31 122 ARG B N 1
ATOM 3904 C CA . ARG B 1 122 ? -16.781 -0.364 -10.609 1 94.31 122 ARG B CA 1
ATOM 3905 C C . ARG B 1 122 ? -15.977 0.858 -11.047 1 94.31 122 ARG B C 1
ATOM 3907 O O . ARG B 1 122 ? -14.797 0.982 -10.727 1 94.31 122 ARG B O 1
ATOM 3914 N N . GLU B 1 123 ? -16.672 1.679 -11.75 1 92.94 123 GLU B N 1
ATOM 3915 C CA . GLU B 1 123 ? -16.094 2.959 -12.164 1 92.94 123 GLU B CA 1
ATOM 3916 C C . GLU B 1 123 ? -17.141 4.066 -12.117 1 92.94 123 GLU B C 1
ATOM 3918 O O . GLU B 1 123 ? -18.281 3.881 -12.57 1 92.94 123 GLU B O 1
ATOM 3923 N N . THR B 1 124 ? -16.766 5.109 -11.477 1 90.62 124 THR B N 1
ATOM 3924 C CA . THR B 1 124 ? -17.672 6.254 -11.359 1 90.62 124 THR B CA 1
ATOM 3925 C C . THR B 1 124 ? -16.969 7.535 -11.82 1 90.62 124 THR B C 1
ATOM 3927 O O . THR B 1 124 ? -15.836 7.805 -11.43 1 90.62 124 THR B O 1
ATOM 3930 N N . LYS B 1 125 ? -17.688 8.297 -12.648 1 86.06 125 LYS B N 1
ATOM 3931 C CA . LYS B 1 125 ? -17.203 9.594 -13.094 1 86.06 125 LYS B CA 1
ATOM 3932 C C . LYS B 1 125 ? -17.953 10.734 -12.414 1 86.06 125 LYS B C 1
ATOM 3934 O O . LYS B 1 125 ? -19.141 10.602 -12.102 1 86.06 125 LYS B O 1
ATOM 3939 N N . GLY B 1 126 ? -17.172 11.734 -12.125 1 75.31 126 GLY B N 1
ATOM 3940 C CA . GLY B 1 126 ? -17.734 12.898 -11.461 1 75.31 126 GLY B CA 1
ATOM 3941 C C . GLY B 1 126 ? -18.812 13.578 -12.273 1 75.31 126 GLY B C 1
ATOM 3942 O O . GLY B 1 126 ? -18.922 13.367 -13.484 1 75.31 126 GLY B O 1
ATOM 3943 N N . VAL B 1 127 ? -19.656 14.242 -11.484 1 66.06 127 VAL B N 1
ATOM 3944 C CA . VAL B 1 127 ? -20.828 14.914 -12.023 1 66.06 127 VAL B CA 1
ATOM 3945 C C . VAL B 1 127 ? -20.406 15.922 -13.094 1 66.06 127 VAL B C 1
ATOM 3947 O O . VAL B 1 127 ? -21.156 16.188 -14.039 1 66.06 127 VAL B O 1
ATOM 3950 N N . ALA B 1 128 ? -19.281 16.625 -12.82 1 59.41 128 ALA B N 1
ATOM 3951 C CA . ALA B 1 128 ? -18.891 17.625 -13.805 1 59.41 128 ALA B CA 1
ATOM 3952 C C . ALA B 1 128 ? -18.625 16.969 -15.164 1 59.41 128 ALA B C 1
ATOM 3954 O O . ALA B 1 128 ? -18.594 17.656 -16.188 1 59.41 128 ALA B O 1
ATOM 3955 N N . SER B 1 129 ? -18.312 15.781 -15.141 1 53.44 129 SER B N 1
ATOM 3956 C CA . SER B 1 129 ? -18.203 15.078 -16.406 1 53.44 129 SER B CA 1
ATOM 3957 C C . SER B 1 129 ? -19.578 14.758 -16.984 1 53.44 129 SER B C 1
ATOM 3959 O O . SER B 1 129 ? -20.547 14.578 -16.234 1 53.44 129 SER B O 1
ATOM 3961 N N . ALA B 1 130 ? -20.016 15.352 -18.062 1 46.06 130 ALA B N 1
ATOM 3962 C CA . ALA B 1 130 ? -21.281 15.125 -18.75 1 46.06 130 ALA B CA 1
ATOM 3963 C C . ALA B 1 130 ? -21.781 13.695 -18.531 1 46.06 130 ALA B C 1
ATOM 3965 O O . ALA B 1 130 ? -21.141 12.734 -18.969 1 46.06 130 ALA B O 1
ATOM 3966 N N . GLY B 1 131 ? -22.828 13.523 -17.422 1 48.28 131 GLY B N 1
ATOM 3967 C CA . GLY B 1 131 ? -23.625 12.383 -17 1 48.28 131 GLY B CA 1
ATOM 3968 C C . GLY B 1 131 ? -22.891 11.461 -16.047 1 48.28 131 GLY B C 1
ATOM 3969 O O . GLY B 1 131 ? -21.906 10.82 -16.422 1 48.28 131 GLY B O 1
ATOM 3970 N N . SER B 1 132 ? -23.016 11.781 -14.711 1 56.22 132 SER B N 1
ATOM 3971 C CA . SER B 1 132 ? -22.531 10.883 -13.664 1 56.22 132 SER B CA 1
ATOM 3972 C C . SER B 1 132 ? -22.969 9.445 -13.93 1 56.22 132 SER B C 1
ATOM 3974 O O . SER B 1 132 ? -24.172 9.172 -14.039 1 56.22 132 SER B O 1
ATOM 3976 N N . ALA B 1 133 ? -22.141 8.602 -14.547 1 66.12 133 ALA B N 1
ATOM 3977 C CA . ALA B 1 133 ? -22.562 7.234 -14.844 1 66.12 133 ALA B CA 1
ATOM 3978 C C . ALA B 1 133 ? -21.688 6.215 -14.141 1 66.12 133 ALA B C 1
ATOM 3980 O O . ALA B 1 133 ? -20.453 6.289 -14.227 1 66.12 133 ALA B O 1
ATOM 3981 N N . ALA B 1 134 ? -22.266 5.68 -13.07 1 70.75 134 ALA B N 1
ATOM 3982 C CA . ALA B 1 134 ? -21.656 4.492 -12.477 1 70.75 134 ALA B CA 1
ATOM 3983 C C . ALA B 1 134 ? -21.734 3.301 -13.43 1 70.75 134 ALA B C 1
ATOM 3985 O O . ALA B 1 134 ? -22.797 3.016 -13.992 1 70.75 134 ALA B O 1
ATOM 3986 N N . ARG B 1 135 ? -20.484 2.855 -13.805 1 77.94 135 ARG B N 1
ATOM 3987 C CA . ARG B 1 135 ? -20.438 1.648 -14.625 1 77.94 135 ARG B CA 1
ATOM 3988 C C . ARG B 1 135 ? -20.109 0.424 -13.773 1 77.94 135 ARG B C 1
ATOM 3990 O O . ARG B 1 135 ? -19.141 0.426 -13.016 1 77.94 135 ARG B O 1
ATOM 3997 N N . ARG B 1 136 ? -21.078 -0.551 -13.883 1 77.62 136 ARG B N 1
ATOM 3998 C CA . ARG B 1 136 ? -20.859 -1.851 -13.258 1 77.62 136 ARG B CA 1
ATOM 3999 C C . ARG B 1 136 ? -20.125 -2.803 -14.203 1 77.62 136 ARG B C 1
ATOM 4001 O O . ARG B 1 136 ? -20.719 -3.318 -15.148 1 77.62 136 ARG B O 1
ATOM 4008 N N . LEU B 1 137 ? -18.922 -3.047 -13.875 1 80 137 LEU B N 1
ATOM 4009 C CA . LEU B 1 137 ? -18.094 -3.834 -14.789 1 80 137 LEU B CA 1
ATOM 4010 C C . LEU B 1 137 ? -18.109 -5.309 -14.406 1 80 137 LEU B C 1
ATOM 4012 O O . LEU B 1 137 ? -17.891 -6.18 -15.25 1 80 137 LEU B O 1
ATOM 4016 N N . GLN B 1 138 ? -18.234 -5.586 -13.078 1 81.44 138 GLN B N 1
ATOM 4017 C CA . GLN B 1 138 ? -18.422 -6.945 -12.586 1 81.44 138 GLN B CA 1
ATOM 4018 C C . GLN B 1 138 ? -19.688 -7.062 -11.734 1 81.44 138 GLN B C 1
ATOM 4020 O O . GLN B 1 138 ? -19.984 -6.18 -10.93 1 81.44 138 GLN B O 1
ATOM 4025 N N . SER B 1 139 ? -20.328 -8.102 -11.969 1 74.88 139 SER B N 1
ATOM 4026 C CA . SER B 1 139 ? -21.625 -8.25 -11.328 1 74.88 139 SER B CA 1
ATOM 4027 C C . SER B 1 139 ? -21.484 -8.648 -9.859 1 74.88 139 SER B C 1
ATOM 4029 O O . SER B 1 139 ? -22.25 -8.188 -9.008 1 74.88 139 SER B O 1
ATOM 4031 N N . ALA B 1 140 ? -20.531 -9.586 -9.609 1 83.56 140 ALA B N 1
ATOM 4032 C CA . ALA B 1 140 ? -20.328 -10.055 -8.242 1 83.56 140 ALA B CA 1
ATOM 4033 C C . ALA B 1 140 ? -18.828 -10.125 -7.918 1 83.56 140 ALA B C 1
ATOM 4035 O O . ALA B 1 140 ? -18 -10.352 -8.805 1 83.56 140 ALA B O 1
ATOM 4036 N N . PRO B 1 141 ? -18.641 -9.875 -6.641 1 88.75 141 PRO B N 1
ATOM 4037 C CA . PRO B 1 141 ? -17.234 -9.984 -6.238 1 88.75 141 PRO B CA 1
ATOM 4038 C C . PRO B 1 141 ? -16.781 -11.438 -6.066 1 88.75 141 PRO B C 1
ATOM 4040 O O . PRO B 1 141 ? -17.609 -12.328 -5.887 1 88.75 141 PRO B O 1
ATOM 4043 N N . ARG B 1 142 ? -15.586 -11.641 -6.227 1 89.69 142 ARG B N 1
ATOM 4044 C CA . ARG B 1 142 ? -15 -12.93 -5.879 1 89.69 142 ARG B CA 1
ATOM 4045 C C . ARG B 1 142 ? -14.805 -13.055 -4.375 1 89.69 142 ARG B C 1
ATOM 4047 O O . ARG B 1 142 ? -14.523 -12.07 -3.691 1 89.69 142 ARG B O 1
ATOM 4054 N N . ILE B 1 143 ? -14.938 -14.258 -3.986 1 90.06 143 ILE B N 1
ATOM 4055 C CA . ILE B 1 143 ? -14.773 -14.531 -2.564 1 90.06 143 ILE B CA 1
ATOM 4056 C C . ILE B 1 143 ? -13.367 -15.086 -2.309 1 90.06 143 ILE B C 1
ATOM 4058 O O . ILE B 1 143 ? -12.938 -16.031 -2.977 1 90.06 143 ILE B O 1
ATOM 4062 N N . GLY B 1 144 ? -12.703 -14.414 -1.38 1 87.38 144 GLY B N 1
ATOM 4063 C CA . GLY B 1 144 ? -11.359 -14.844 -1.022 1 87.38 144 GLY B CA 1
ATOM 4064 C C . GLY B 1 144 ? -11.289 -15.523 0.334 1 87.38 144 GLY B C 1
ATOM 4065 O O . GLY B 1 144 ? -12.266 -15.516 1.087 1 87.38 144 GLY B O 1
ATOM 4066 N N . ASP B 1 145 ? -10.117 -16.156 0.623 1 88.75 145 ASP B N 1
ATOM 4067 C CA . ASP B 1 145 ? -9.883 -16.781 1.915 1 88.75 145 ASP B CA 1
ATOM 4068 C C . ASP B 1 145 ? -8.711 -16.141 2.646 1 88.75 145 ASP B C 1
ATOM 4070 O O . ASP B 1 145 ? -8.086 -16.766 3.506 1 88.75 145 ASP B O 1
ATOM 4074 N N . GLY B 1 146 ? -8.312 -15.008 2.148 1 88.94 146 GLY B N 1
ATOM 4075 C CA . GLY B 1 146 ? -7.301 -14.219 2.83 1 88.94 146 GLY B CA 1
ATOM 4076 C C . GLY B 1 146 ? -5.887 -14.703 2.559 1 88.94 146 GLY B C 1
ATOM 4077 O O . GLY B 1 146 ? -4.934 -14.227 3.17 1 88.94 146 GLY B O 1
ATOM 4078 N N . LYS B 1 147 ? -5.691 -15.594 1.602 1 93.38 147 LYS B N 1
ATOM 4079 C CA . LYS B 1 147 ? -4.367 -16.156 1.335 1 93.38 147 LYS B CA 1
ATOM 4080 C C . LYS B 1 147 ? -3.877 -15.766 -0.055 1 93.38 147 LYS B C 1
ATOM 4082 O O . LYS B 1 147 ? -4.672 -15.656 -0.993 1 93.38 147 LYS B O 1
ATOM 4087 N N . ILE B 1 148 ? -2.6 -15.57 -0.082 1 94.94 148 ILE B N 1
ATOM 4088 C CA . ILE B 1 148 ? -1.91 -15.375 -1.353 1 94.94 148 ILE B CA 1
ATOM 4089 C C . ILE B 1 148 ? -1.163 -16.656 -1.73 1 94.94 148 ILE B C 1
ATOM 4091 O O . ILE B 1 148 ? -0.49 -17.266 -0.891 1 94.94 148 ILE B O 1
ATOM 4095 N N . ARG B 1 149 ? -1.368 -17.047 -2.961 1 97.12 149 ARG B N 1
ATOM 4096 C CA . ARG B 1 149 ? -0.726 -18.25 -3.471 1 97.12 149 ARG B CA 1
ATOM 4097 C C . ARG B 1 149 ? 0.33 -17.906 -4.516 1 97.12 149 ARG B C 1
ATOM 4099 O O . ARG B 1 149 ? 0.104 -17.047 -5.379 1 97.12 149 ARG B O 1
ATOM 4106 N N . HIS B 1 150 ? 1.423 -18.547 -4.355 1 96.06 150 HIS B N 1
ATOM 4107 C CA . HIS B 1 150 ? 2.572 -18.281 -5.215 1 96.06 150 HIS B CA 1
ATOM 4108 C C . HIS B 1 150 ? 3.445 -19.531 -5.363 1 96.06 150 HIS B C 1
ATOM 4110 O O . HIS B 1 150 ? 3.383 -20.438 -4.535 1 96.06 150 HIS B O 1
ATOM 4116 N N . ALA B 1 151 ? 4.129 -19.594 -6.492 1 97.5 151 ALA B N 1
ATOM 4117 C CA . ALA B 1 151 ? 5.066 -20.688 -6.668 1 97.5 151 ALA B CA 1
ATOM 4118 C C . ALA B 1 151 ? 6.418 -20.188 -7.176 1 97.5 151 ALA B C 1
ATOM 4120 O O . ALA B 1 151 ? 6.504 -19.109 -7.758 1 97.5 151 ALA B O 1
ATOM 4121 N N . LEU B 1 152 ? 7.418 -20.891 -6.844 1 94.81 152 LEU B N 1
ATOM 4122 C CA . LEU B 1 152 ? 8.773 -20.719 -7.355 1 94.81 152 LEU B CA 1
ATOM 4123 C C . LEU B 1 152 ? 9.258 -21.984 -8.047 1 94.81 152 LEU B C 1
ATOM 4125 O O . LEU B 1 152 ? 8.961 -23.094 -7.602 1 94.81 152 LEU B O 1
ATOM 4129 N N . THR B 1 153 ? 9.969 -21.812 -9.062 1 95.62 153 THR B N 1
ATOM 4130 C CA . THR B 1 153 ? 10.492 -22.984 -9.742 1 95.62 153 THR B CA 1
ATOM 4131 C C . THR B 1 153 ? 11.938 -22.766 -10.18 1 95.62 153 THR B C 1
ATOM 4133 O O . THR B 1 153 ? 12.359 -21.625 -10.406 1 95.62 153 THR B O 1
ATOM 4136 N N . PHE B 1 154 ? 12.695 -23.797 -10.195 1 93.25 154 PHE B N 1
ATOM 4137 C CA . PHE B 1 154 ? 14.055 -23.812 -10.734 1 93.25 154 PHE B CA 1
ATOM 4138 C C . PHE B 1 154 ? 14.438 -25.219 -11.18 1 93.25 154 PHE B C 1
ATOM 4140 O O . PHE B 1 154 ? 13.742 -26.188 -10.859 1 93.25 154 PHE B O 1
ATOM 4147 N N . THR B 1 155 ? 15.453 -25.297 -11.93 1 94.69 155 THR B N 1
ATOM 4148 C CA . THR B 1 155 ? 15.914 -26.594 -12.414 1 94.69 155 THR B CA 1
ATOM 4149 C C . THR B 1 155 ? 17.266 -26.938 -11.812 1 94.69 155 THR B C 1
ATOM 4151 O O . THR B 1 155 ? 18.031 -26.047 -11.438 1 94.69 155 THR B O 1
ATOM 4154 N N . VAL B 1 156 ? 17.484 -28.188 -11.727 1 96.44 156 VAL B N 1
ATOM 4155 C CA . VAL B 1 156 ? 18.75 -28.688 -11.188 1 96.44 156 VAL B CA 1
ATOM 4156 C C . VAL B 1 156 ? 19.484 -29.5 -12.266 1 96.44 156 VAL B C 1
ATOM 4158 O O . VAL B 1 156 ? 18.906 -29.812 -13.305 1 96.44 156 VAL B O 1
ATOM 4161 N N . LYS B 1 157 ? 20.75 -29.781 -12.016 1 96.38 157 LYS B N 1
ATOM 4162 C CA . LYS B 1 157 ? 21.531 -30.562 -12.969 1 96.38 157 LYS B CA 1
ATOM 4163 C C . LYS B 1 157 ? 20.984 -31.969 -13.102 1 96.38 157 LYS B C 1
ATOM 4165 O O . LYS B 1 157 ? 20.688 -32.625 -12.102 1 96.38 157 LYS B O 1
ATOM 4170 N N . PRO B 1 158 ? 20.875 -32.406 -14.383 1 94.56 158 PRO B N 1
ATOM 4171 C CA . PRO B 1 158 ? 20.359 -33.75 -14.578 1 94.56 158 PRO B CA 1
ATOM 4172 C C . PRO B 1 158 ? 21.188 -34.812 -13.844 1 94.56 158 PRO B C 1
ATOM 4174 O O . PRO B 1 158 ? 22.422 -34.781 -13.867 1 94.56 158 PRO B O 1
ATOM 4177 N N . GLY B 1 159 ? 20.516 -35.688 -13.195 1 95.81 159 GLY B N 1
ATOM 4178 C CA . GLY B 1 159 ? 21.172 -36.719 -12.445 1 95.81 159 GLY B CA 1
ATOM 4179 C C . GLY B 1 159 ? 21.281 -36.438 -10.961 1 95.81 159 GLY B C 1
ATOM 4180 O O . GLY B 1 159 ? 21.516 -37.344 -10.156 1 95.81 159 GLY B O 1
ATOM 4181 N N . SER B 1 160 ? 21.031 -35.188 -10.602 1 96.81 160 SER B N 1
ATOM 4182 C CA . SER B 1 160 ? 21.203 -34.812 -9.211 1 96.81 160 SER B CA 1
ATOM 4183 C C . SER B 1 160 ? 19.891 -34.844 -8.461 1 96.81 160 SER B C 1
ATOM 4185 O O . SER B 1 160 ? 19.812 -34.469 -7.281 1 96.81 160 SER B O 1
ATOM 4187 N N . GLU B 1 161 ? 18.828 -35.25 -9.102 1 96.81 161 GLU B N 1
ATOM 4188 C CA . GLU B 1 161 ? 17.469 -35.188 -8.57 1 96.81 161 GLU B CA 1
ATOM 4189 C C . GLU B 1 161 ? 17.375 -35.875 -7.215 1 96.81 161 GLU B C 1
ATOM 4191 O O . GLU B 1 161 ? 16.812 -35.312 -6.262 1 96.81 161 GLU B O 1
ATOM 4196 N N . PRO B 1 162 ? 17.984 -37.062 -7.039 1 97 162 PRO B N 1
ATOM 4197 C CA . PRO B 1 162 ? 17.859 -37.719 -5.742 1 97 162 PRO B CA 1
ATOM 4198 C C . PRO B 1 162 ? 18.516 -36.969 -4.609 1 97 162 PRO B C 1
ATOM 4200 O O . PRO B 1 162 ? 17.969 -36.875 -3.508 1 97 162 PRO B O 1
ATOM 4203 N N . GLU B 1 163 ? 19.625 -36.406 -4.891 1 97.12 163 GLU B N 1
ATOM 4204 C CA . GLU B 1 163 ? 20.344 -35.656 -3.877 1 97.12 163 GLU B CA 1
ATOM 4205 C C . GLU B 1 163 ? 19.578 -34.375 -3.496 1 97.12 163 GLU B C 1
ATOM 4207 O O . GLU B 1 163 ? 19.5 -34.031 -2.316 1 97.12 163 GLU B O 1
ATOM 4212 N N . VAL B 1 164 ? 19.078 -33.781 -4.473 1 97.31 164 VAL B N 1
ATOM 4213 C CA . VAL B 1 164 ? 18.328 -32.562 -4.242 1 97.31 164 VAL B CA 1
ATOM 4214 C C . VAL B 1 164 ? 17.062 -32.875 -3.445 1 97.31 164 VAL B C 1
ATOM 4216 O O . VAL B 1 164 ? 16.719 -32.156 -2.502 1 97.31 164 VAL B O 1
ATOM 4219 N N . ALA B 1 165 ? 16.406 -33.906 -3.834 1 97.5 165 ALA B N 1
ATOM 4220 C CA . ALA B 1 165 ? 15.195 -34.312 -3.119 1 97.5 165 ALA B CA 1
ATOM 4221 C C . ALA B 1 165 ? 15.5 -34.562 -1.644 1 97.5 165 ALA B C 1
ATOM 4223 O O . ALA B 1 165 ? 14.695 -34.219 -0.774 1 97.5 165 ALA B O 1
ATOM 4224 N N . LYS B 1 166 ? 16.594 -35.156 -1.367 1 97.06 166 LYS B N 1
ATOM 4225 C CA . LYS B 1 166 ? 17 -35.438 0.011 1 97.06 166 LYS B CA 1
ATOM 4226 C C . LYS B 1 166 ? 17.219 -34.125 0.782 1 97.06 166 LYS B C 1
ATOM 4228 O O . LYS B 1 166 ? 16.781 -34 1.927 1 97.06 166 LYS B O 1
ATOM 4233 N N . ILE B 1 167 ? 17.859 -33.219 0.186 1 96.38 167 ILE B N 1
ATOM 4234 C CA . ILE B 1 167 ? 18.141 -31.953 0.816 1 96.38 167 ILE B CA 1
ATOM 4235 C C . ILE B 1 167 ? 16.828 -31.234 1.141 1 96.38 167 ILE B C 1
ATOM 4237 O O . ILE B 1 167 ? 16.641 -30.75 2.256 1 96.38 167 ILE B O 1
ATOM 4241 N N . LEU B 1 168 ? 15.914 -31.266 0.195 1 95.5 168 LEU B N 1
ATOM 4242 C CA . LEU B 1 168 ? 14.664 -30.516 0.314 1 95.5 168 LEU B CA 1
ATOM 4243 C C . LEU B 1 168 ? 13.695 -31.219 1.256 1 95.5 168 LEU B C 1
ATOM 4245 O O . LEU B 1 168 ? 12.789 -30.594 1.805 1 95.5 168 LEU B O 1
ATOM 4249 N N . ALA B 1 169 ? 13.906 -32.5 1.455 1 95.75 169 ALA B N 1
ATOM 4250 C CA . ALA B 1 169 ? 13.031 -33.25 2.338 1 95.75 169 ALA B CA 1
ATOM 4251 C C . ALA B 1 169 ? 13.445 -33.094 3.799 1 95.75 169 ALA B C 1
ATOM 4253 O O . ALA B 1 169 ? 12.625 -33.281 4.703 1 95.75 169 ALA B O 1
ATOM 4254 N N . ASN B 1 170 ? 14.633 -32.656 4.035 1 92.75 170 ASN B N 1
ATOM 4255 C CA . ASN B 1 170 ? 15.164 -32.812 5.387 1 92.75 170 ASN B CA 1
ATOM 4256 C C . ASN B 1 170 ? 15.445 -31.453 6.035 1 92.75 170 ASN B C 1
ATOM 4258 O O . ASN B 1 170 ? 15.766 -31.391 7.223 1 92.75 170 ASN B O 1
ATOM 4262 N N . TYR B 1 171 ? 15.273 -30.406 5.355 1 89.5 171 TYR B N 1
ATOM 4263 C CA . TYR B 1 171 ? 15.57 -29.141 6.02 1 89.5 171 TYR B CA 1
ATOM 4264 C C . TYR B 1 171 ? 14.461 -28.766 6.992 1 89.5 171 TYR B C 1
ATOM 4266 O O . TYR B 1 171 ? 13.305 -29.141 6.805 1 89.5 171 TYR B O 1
ATOM 4274 N N . ALA B 1 172 ? 14.828 -28 8.039 1 90.88 172 ALA B N 1
ATOM 4275 C CA . ALA B 1 172 ? 13.859 -27.562 9.047 1 90.88 172 ALA B CA 1
ATOM 4276 C C . ALA B 1 172 ? 12.922 -26.5 8.484 1 90.88 172 ALA B C 1
ATOM 4278 O O . ALA B 1 172 ? 13.352 -25.609 7.754 1 90.88 172 ALA B O 1
ATOM 4279 N N . PRO B 1 173 ? 11.672 -26.656 8.867 1 88.94 173 PRO B N 1
ATOM 4280 C CA . PRO B 1 173 ? 10.734 -25.641 8.391 1 88.94 173 PRO B CA 1
ATOM 4281 C C . PRO B 1 173 ? 10.977 -24.281 9.016 1 88.94 173 PRO B C 1
ATOM 4283 O O . PRO B 1 173 ? 11.359 -24.188 10.18 1 88.94 173 PRO B O 1
ATOM 4286 N N . PRO B 1 174 ? 10.742 -23.266 8.195 1 90.12 174 PRO B N 1
ATOM 4287 C CA . PRO B 1 174 ? 10.859 -21.922 8.758 1 90.12 174 PRO B CA 1
ATOM 4288 C C . PRO B 1 174 ? 9.742 -21.594 9.742 1 90.12 174 PRO B C 1
ATOM 4290 O O . PRO B 1 174 ? 8.727 -22.281 9.781 1 90.12 174 PRO B O 1
ATOM 4293 N N . GLU B 1 175 ? 10.047 -20.531 10.461 1 91.94 175 GLU B N 1
ATOM 4294 C CA . GLU B 1 175 ? 9 -20.047 11.359 1 91.94 175 GLU B CA 1
ATOM 4295 C C . GLU B 1 175 ? 7.781 -19.562 10.57 1 91.94 175 GLU B C 1
ATOM 4297 O O . GLU B 1 175 ? 7.918 -18.812 9.609 1 91.94 175 GLU B O 1
ATOM 4302 N N . ALA B 1 176 ? 6.645 -19.969 11.094 1 93.19 176 ALA B N 1
ATOM 4303 C CA . ALA B 1 176 ? 5.41 -19.641 10.383 1 93.19 176 ALA B CA 1
ATOM 4304 C C . ALA B 1 176 ? 5.059 -18.172 10.523 1 93.19 176 ALA B C 1
ATOM 4306 O O . ALA B 1 176 ? 4.574 -17.547 9.578 1 93.19 176 ALA B O 1
ATOM 4307 N N . ARG B 1 177 ? 5.25 -17.656 11.68 1 93.19 177 ARG B N 1
ATOM 4308 C CA . ARG B 1 177 ? 4.918 -16.25 11.914 1 93.19 177 ARG B CA 1
ATOM 4309 C C . ARG B 1 177 ? 6.02 -15.336 11.391 1 93.19 177 ARG B C 1
ATOM 4311 O O . ARG B 1 177 ? 7.156 -15.398 11.859 1 93.19 177 ARG B O 1
ATOM 4318 N N . VAL B 1 178 ? 5.68 -14.539 10.469 1 90.12 178 VAL B N 1
ATOM 4319 C CA . VAL B 1 178 ? 6.617 -13.602 9.859 1 90.12 178 VAL B CA 1
ATOM 4320 C C . VAL B 1 178 ? 6.598 -12.281 10.617 1 90.12 178 VAL B C 1
ATOM 4322 O O . VAL B 1 178 ? 7.648 -11.766 11.008 1 90.12 178 VAL B O 1
ATOM 4325 N N . ASP B 1 179 ? 5.441 -11.711 10.836 1 86.75 179 ASP B N 1
ATOM 4326 C CA . ASP B 1 179 ? 5.176 -10.516 11.625 1 86.75 179 ASP B CA 1
ATOM 4327 C C . ASP B 1 179 ? 3.736 -10.492 12.133 1 86.75 179 ASP B C 1
ATOM 4329 O O . ASP B 1 179 ? 3.074 -11.531 12.18 1 86.75 179 ASP B O 1
ATOM 4333 N N . ALA B 1 180 ? 3.299 -9.328 12.578 1 79.75 180 ALA B N 1
ATOM 4334 C CA . ALA B 1 180 ? 2.008 -9.234 13.258 1 79.75 180 ALA B CA 1
ATOM 4335 C C . ALA B 1 180 ? 0.865 -9.57 12.305 1 79.75 180 ALA B C 1
ATOM 4337 O O . ALA B 1 180 ? -0.188 -10.055 12.734 1 79.75 180 ALA B O 1
ATOM 4338 N N . THR B 1 181 ? 1.084 -9.445 10.992 1 84.44 181 THR B N 1
ATOM 4339 C CA . THR B 1 181 ? -0.038 -9.586 10.07 1 84.44 181 THR B CA 1
ATOM 4340 C C . THR B 1 181 ? 0.291 -10.594 8.969 1 84.44 181 THR B C 1
ATOM 4342 O O . THR B 1 181 ? -0.52 -10.82 8.07 1 84.44 181 THR B O 1
ATOM 4345 N N . THR B 1 182 ? 1.476 -11.18 9.016 1 91.38 182 THR B N 1
ATOM 4346 C CA . THR B 1 182 ? 1.924 -12.062 7.945 1 91.38 182 THR B CA 1
ATOM 4347 C C . THR B 1 182 ? 2.309 -13.43 8.492 1 91.38 182 THR B C 1
ATOM 4349 O O . THR B 1 182 ? 3.031 -13.531 9.492 1 91.38 182 THR B O 1
ATOM 4352 N N . ARG B 1 183 ? 1.822 -14.43 7.809 1 95.38 183 ARG B N 1
ATOM 4353 C CA . ARG B 1 183 ? 2.092 -15.797 8.242 1 95.38 183 ARG B CA 1
ATOM 4354 C C . ARG B 1 183 ? 2.252 -16.734 7.051 1 95.38 183 ARG B C 1
ATOM 4356 O O . ARG B 1 183 ? 1.503 -16.641 6.074 1 95.38 183 ARG B O 1
ATOM 4363 N N . LEU B 1 184 ? 3.244 -17.625 7.145 1 94.75 184 LEU B N 1
ATOM 4364 C CA . LEU B 1 184 ? 3.381 -18.719 6.191 1 94.75 184 LEU B CA 1
ATOM 4365 C C . LEU B 1 184 ? 2.414 -19.844 6.52 1 94.75 184 LEU B C 1
ATOM 4367 O O . LEU B 1 184 ? 2.553 -20.516 7.551 1 94.75 184 LEU B O 1
ATOM 4371 N N . CYS B 1 185 ? 1.517 -20.172 5.625 1 95.69 185 CYS B N 1
ATOM 4372 C CA . CYS B 1 185 ? 0.433 -21.094 5.938 1 95.69 185 CYS B CA 1
ATOM 4373 C C . CYS B 1 185 ? 0.77 -22.516 5.473 1 95.69 185 CYS B C 1
ATOM 4375 O O . CYS B 1 185 ? 0.513 -23.484 6.188 1 95.69 185 CYS B O 1
ATOM 4377 N N . ARG B 1 186 ? 1.246 -22.641 4.328 1 96.12 186 ARG B N 1
ATOM 4378 C CA . ARG B 1 186 ? 1.509 -23.938 3.746 1 96.12 186 ARG B CA 1
ATOM 4379 C C . ARG B 1 186 ? 2.604 -23.859 2.688 1 96.12 186 ARG B C 1
ATOM 4381 O O . ARG B 1 186 ? 2.641 -22.922 1.896 1 96.12 186 ARG B O 1
ATOM 4388 N N . THR B 1 187 ? 3.525 -24.719 2.691 1 95.38 187 THR B N 1
ATOM 4389 C CA . THR B 1 187 ? 4.582 -24.859 1.694 1 95.38 187 THR B CA 1
ATOM 4390 C C . THR B 1 187 ? 4.648 -26.281 1.173 1 95.38 187 THR B C 1
ATOM 4392 O O . THR B 1 187 ? 4.738 -27.234 1.956 1 95.38 187 THR B O 1
ATOM 4395 N N . SER B 1 188 ? 4.59 -26.453 -0.1 1 97.31 188 SER B N 1
ATOM 4396 C CA . SER B 1 188 ? 4.688 -27.75 -0.747 1 97.31 188 SER B CA 1
ATOM 4397 C C . SER B 1 188 ? 5.809 -27.766 -1.781 1 97.31 188 SER B C 1
ATOM 4399 O O . SER B 1 188 ? 5.969 -26.828 -2.551 1 97.31 188 SER B O 1
ATOM 4401 N N . LEU B 1 189 ? 6.559 -28.797 -1.749 1 97.38 189 LEU B N 1
ATOM 4402 C CA . LEU B 1 189 ? 7.664 -28.969 -2.689 1 97.38 189 LEU B CA 1
ATOM 4403 C C . LEU B 1 189 ? 7.445 -30.203 -3.566 1 97.38 189 LEU B C 1
ATOM 4405 O O . LEU B 1 189 ? 7.141 -31.281 -3.061 1 97.38 189 LEU B O 1
ATOM 4409 N N . PHE B 1 190 ? 7.621 -30 -4.828 1 98.19 190 PHE B N 1
ATOM 4410 C CA . PHE B 1 190 ? 7.457 -31.078 -5.805 1 98.19 190 PHE B CA 1
ATOM 4411 C C . PHE B 1 190 ? 8.617 -31.094 -6.793 1 98.19 190 PHE B C 1
ATOM 4413 O O . PHE B 1 190 ? 9.32 -30.078 -6.945 1 98.19 190 PHE B O 1
ATOM 4420 N N . MET B 1 191 ? 8.742 -32.219 -7.402 1 97.38 191 MET B N 1
ATOM 4421 C CA . MET B 1 191 ? 9.75 -32.344 -8.445 1 97.38 191 MET B CA 1
ATOM 4422 C C . MET B 1 191 ? 9.203 -33.094 -9.656 1 97.38 191 MET B C 1
ATOM 4424 O O . MET B 1 191 ? 8.477 -34.094 -9.5 1 97.38 191 MET B O 1
ATOM 4428 N N . HIS B 1 192 ? 9.422 -32.688 -10.781 1 95.5 192 HIS B N 1
ATOM 4429 C CA . HIS B 1 192 ? 9.188 -33.344 -12.055 1 95.5 192 HIS B CA 1
ATOM 4430 C C . HIS B 1 192 ? 10.438 -33.344 -12.922 1 95.5 192 HIS B C 1
ATOM 4432 O O . HIS B 1 192 ? 10.82 -32.312 -13.453 1 95.5 192 HIS B O 1
ATOM 4438 N N . GLY B 1 193 ? 10.961 -34.531 -13.141 1 92.06 193 GLY B N 1
ATOM 4439 C CA . GLY B 1 193 ? 12.289 -34.531 -13.734 1 92.06 193 GLY B CA 1
ATOM 4440 C C . GLY B 1 193 ? 13.297 -33.719 -12.93 1 92.06 193 GLY B C 1
ATOM 4441 O O . GLY B 1 193 ? 13.461 -33.938 -11.734 1 92.06 193 GLY B O 1
ATOM 4442 N N . ASN B 1 194 ? 13.922 -32.75 -13.602 1 94.75 194 ASN B N 1
ATOM 4443 C CA . ASN B 1 194 ? 14.922 -31.953 -12.906 1 94.75 194 ASN B CA 1
ATOM 4444 C C . ASN B 1 194 ? 14.367 -30.609 -12.484 1 94.75 194 ASN B C 1
ATOM 4446 O O . ASN B 1 194 ? 15.125 -29.688 -12.148 1 94.75 194 ASN B O 1
ATOM 4450 N N . ARG B 1 195 ? 13.078 -30.484 -12.562 1 95.06 195 ARG B N 1
ATOM 4451 C CA . ARG B 1 195 ? 12.461 -29.219 -12.172 1 95.06 195 ARG B CA 1
ATOM 4452 C C . ARG B 1 195 ? 11.852 -29.312 -10.781 1 95.06 195 ARG B C 1
ATOM 4454 O O . ARG B 1 195 ? 11.078 -30.234 -10.492 1 95.06 195 ARG B O 1
ATOM 4461 N N . VAL B 1 196 ? 12.195 -28.344 -10 1 96.56 196 VAL B N 1
ATOM 4462 C CA . VAL B 1 196 ? 11.641 -28.219 -8.656 1 96.56 196 VAL B CA 1
ATOM 4463 C C . VAL B 1 196 ? 10.578 -27.125 -8.633 1 96.56 196 VAL B C 1
ATOM 4465 O O . VAL B 1 196 ? 10.766 -26.062 -9.227 1 96.56 196 VAL B O 1
ATOM 4468 N N . VAL B 1 197 ? 9.461 -27.406 -8.023 1 97.44 197 VAL B N 1
ATOM 4469 C CA . VAL B 1 197 ? 8.414 -26.406 -7.828 1 97.44 197 VAL B CA 1
ATOM 4470 C C . VAL B 1 197 ? 8.07 -26.297 -6.344 1 97.44 197 VAL B C 1
ATOM 4472 O O . VAL B 1 197 ? 7.766 -27.297 -5.691 1 97.44 197 VAL B O 1
ATOM 4475 N N . ARG B 1 198 ? 8.164 -25.141 -5.863 1 96.12 198 ARG B N 1
ATOM 4476 C CA . ARG B 1 198 ? 7.77 -24.812 -4.496 1 96.12 198 ARG B CA 1
ATOM 4477 C C . ARG B 1 198 ? 6.512 -23.953 -4.48 1 96.12 198 ARG B C 1
ATOM 4479 O O . ARG B 1 198 ? 6.531 -22.812 -4.93 1 96.12 198 ARG B O 1
ATOM 4486 N N . ALA B 1 199 ? 5.441 -24.484 -3.969 1 97.81 199 ALA B N 1
ATOM 4487 C CA . ALA B 1 199 ? 4.203 -23.719 -3.814 1 97.81 199 ALA B CA 1
ATOM 4488 C C . ALA B 1 199 ? 4.043 -23.219 -2.383 1 97.81 199 ALA B C 1
ATOM 4490 O O . ALA B 1 199 ? 4.258 -23.969 -1.426 1 97.81 199 ALA B O 1
ATOM 4491 N N . ILE B 1 200 ? 3.66 -21.953 -2.283 1 96.19 200 ILE B N 1
ATOM 4492 C CA . ILE B 1 200 ? 3.539 -21.344 -0.964 1 96.19 200 ILE B CA 1
ATOM 4493 C C . ILE B 1 200 ? 2.178 -20.656 -0.834 1 96.19 200 ILE B C 1
ATOM 4495 O O . ILE B 1 200 ? 1.643 -20.141 -1.813 1 96.19 200 ILE B O 1
ATOM 4499 N N . GLU B 1 201 ? 1.631 -20.734 0.308 1 96.56 201 GLU B N 1
ATOM 4500 C CA . GLU B 1 201 ? 0.437 -20 0.713 1 96.56 201 GLU B CA 1
ATOM 4501 C C . GLU B 1 201 ? 0.723 -19.094 1.912 1 96.56 201 GLU B C 1
ATOM 4503 O O . GLU B 1 201 ? 1.233 -19.562 2.936 1 96.56 201 GLU B O 1
ATOM 4508 N N . VAL B 1 202 ? 0.4 -17.812 1.702 1 95.75 202 VAL B N 1
ATOM 4509 C CA . VAL B 1 202 ? 0.755 -16.828 2.713 1 95.75 202 VAL B CA 1
ATOM 4510 C C . VAL B 1 202 ? -0.475 -15.992 3.08 1 95.75 202 VAL B C 1
ATOM 4512 O O . VAL B 1 202 ? -1.257 -15.609 2.205 1 95.75 202 VAL B O 1
ATOM 4515 N N . GLU B 1 203 ? -0.665 -15.805 4.355 1 93.94 203 GLU B N 1
ATOM 4516 C CA . GLU B 1 203 ? -1.573 -14.766 4.84 1 93.94 203 GLU B CA 1
ATOM 4517 C C . GLU B 1 203 ? -0.832 -13.461 5.09 1 93.94 203 GLU B C 1
ATOM 4519 O O . GLU B 1 203 ? 0.191 -13.438 5.777 1 93.94 203 GLU B O 1
ATOM 4524 N N . GLY B 1 204 ? -1.336 -12.375 4.473 1 90.56 204 GLY B N 1
ATOM 4525 C CA . GLY B 1 204 ? -0.668 -11.102 4.668 1 90.56 204 GLY B CA 1
ATOM 4526 C C . GLY B 1 204 ? 0.195 -10.695 3.488 1 90.56 204 GLY B C 1
ATOM 4527 O O . GLY B 1 204 ? -0.265 -10.695 2.344 1 90.56 204 GLY B O 1
ATOM 4528 N N . ASP B 1 205 ? 1.438 -10.398 3.758 1 88.69 205 ASP B N 1
ATOM 4529 C CA . ASP B 1 205 ? 2.35 -9.852 2.762 1 88.69 205 ASP B CA 1
ATOM 4530 C C . ASP B 1 205 ? 3.281 -10.93 2.213 1 88.69 205 ASP B C 1
ATOM 4532 O O . ASP B 1 205 ? 4.207 -11.367 2.9 1 88.69 205 ASP B O 1
ATOM 4536 N N . LEU B 1 206 ? 3.148 -11.156 0.928 1 91.12 206 LEU B N 1
ATOM 4537 C CA . LEU B 1 206 ? 3.922 -12.219 0.295 1 91.12 206 LEU B CA 1
ATOM 4538 C C . LEU B 1 206 ? 5.41 -11.883 0.291 1 91.12 206 LEU B C 1
ATOM 4540 O O . LEU B 1 206 ? 6.242 -12.734 0.62 1 91.12 206 LEU B O 1
ATOM 4544 N N . LEU B 1 207 ? 5.754 -10.68 -0.084 1 87.06 207 LEU B N 1
ATOM 4545 C CA . LEU B 1 207 ? 7.16 -10.305 -0.172 1 87.06 207 LEU B CA 1
ATOM 4546 C C . LEU B 1 207 ? 7.82 -10.359 1.2 1 87.06 207 LEU B C 1
ATOM 4548 O O . LEU B 1 207 ? 8.977 -10.773 1.321 1 87.06 207 LEU B O 1
ATOM 4552 N N . ALA B 1 208 ? 7.098 -9.906 2.199 1 86 208 ALA B N 1
ATOM 4553 C CA . ALA B 1 208 ? 7.621 -10.023 3.559 1 86 208 ALA B CA 1
ATOM 4554 C C . ALA B 1 208 ? 7.879 -11.477 3.928 1 86 208 ALA B C 1
ATOM 4556 O O . ALA B 1 208 ? 8.898 -11.805 4.535 1 86 208 ALA B O 1
ATOM 4557 N N . ALA B 1 209 ? 6.988 -12.328 3.547 1 90.31 209 ALA B N 1
ATOM 4558 C CA . ALA B 1 209 ? 7.125 -13.758 3.832 1 90.31 209 ALA B CA 1
ATOM 4559 C C . ALA B 1 209 ? 8.344 -14.344 3.125 1 90.31 209 ALA B C 1
ATOM 4561 O O . ALA B 1 209 ? 9.125 -15.086 3.729 1 90.31 209 ALA B O 1
ATOM 4562 N N . LEU B 1 210 ? 8.508 -13.984 1.883 1 87.62 210 LEU B N 1
ATOM 4563 C CA . LEU B 1 210 ? 9.625 -14.508 1.111 1 87.62 210 LEU B CA 1
ATOM 4564 C C . LEU B 1 210 ? 10.953 -14 1.669 1 87.62 210 LEU B C 1
ATOM 4566 O O . LEU B 1 210 ? 11.922 -14.766 1.769 1 87.62 210 LEU B O 1
ATOM 4570 N N . ARG B 1 211 ? 11.008 -12.773 2.039 1 83.94 211 ARG B N 1
ATOM 4571 C CA . ARG B 1 211 ? 12.203 -12.219 2.654 1 83.94 211 ARG B CA 1
ATOM 4572 C C . ARG B 1 211 ? 12.516 -12.914 3.975 1 83.94 211 ARG B C 1
ATOM 4574 O O . ARG B 1 211 ? 13.68 -13.219 4.262 1 83.94 211 ARG B O 1
ATOM 4581 N N . HIS B 1 212 ? 11.484 -13.117 4.734 1 86.25 212 HIS B N 1
ATOM 4582 C CA . HIS B 1 212 ? 11.617 -13.812 6.012 1 86.25 212 HIS B CA 1
ATOM 4583 C C . HIS B 1 212 ? 12.211 -15.203 5.82 1 86.25 212 HIS B C 1
ATOM 4585 O O . HIS B 1 212 ? 13.148 -15.586 6.52 1 86.25 212 HIS B O 1
ATOM 4591 N N . VAL B 1 213 ? 11.711 -15.938 4.902 1 87.12 213 VAL B N 1
ATOM 4592 C CA . VAL B 1 213 ? 12.156 -17.297 4.629 1 87.12 213 VAL B CA 1
ATOM 4593 C C . VAL B 1 213 ? 13.602 -17.281 4.133 1 87.12 213 VAL B C 1
ATOM 4595 O O . VAL B 1 213 ? 14.398 -18.141 4.5 1 87.12 213 VAL B O 1
ATOM 4598 N N . ALA B 1 214 ? 13.961 -16.328 3.391 1 83 214 ALA B N 1
ATOM 4599 C CA . ALA B 1 214 ? 15.289 -16.219 2.785 1 83 214 ALA B CA 1
ATOM 4600 C C . ALA B 1 214 ? 16.359 -16.016 3.85 1 83 214 ALA B C 1
ATOM 4602 O O . ALA B 1 214 ? 17.516 -16.391 3.654 1 83 214 ALA B O 1
ATOM 4603 N N . VAL B 1 215 ? 15.984 -15.461 4.973 1 84.88 215 VAL B N 1
ATOM 4604 C CA . VAL B 1 215 ? 17 -15.125 5.965 1 84.88 215 VAL B CA 1
ATOM 4605 C C . VAL B 1 215 ? 17 -16.172 7.078 1 84.88 215 VAL B C 1
ATOM 4607 O O . VAL B 1 215 ? 17.859 -16.141 7.965 1 84.88 215 VAL B O 1
ATOM 4610 N N . GLU B 1 216 ? 16.094 -17.047 7.059 1 88.12 216 GLU B N 1
ATOM 4611 C CA . GLU B 1 216 ? 16.062 -18.109 8.062 1 88.12 216 GLU B CA 1
ATOM 4612 C C . GLU B 1 216 ? 17.266 -19.031 7.93 1 88.12 216 GLU B C 1
ATOM 4614 O O . GLU B 1 216 ? 17.547 -19.562 6.848 1 88.12 216 GLU B O 1
ATOM 4619 N N . PRO B 1 217 ? 17.969 -19.297 9.016 1 89.5 217 PRO B N 1
ATOM 4620 C CA . PRO B 1 217 ? 19.219 -20.062 8.953 1 89.5 217 PRO B CA 1
ATOM 4621 C C . PRO B 1 217 ? 19.031 -21.453 8.344 1 89.5 217 PRO B C 1
ATOM 4623 O O . PRO B 1 217 ? 19.844 -21.875 7.531 1 89.5 217 PRO B O 1
ATOM 4626 N N . ALA B 1 218 ? 18.031 -22.141 8.75 1 90.75 218 ALA B N 1
ATOM 4627 C CA . ALA B 1 218 ? 17.812 -23.469 8.219 1 90.75 218 ALA B CA 1
ATOM 4628 C C . ALA B 1 218 ? 17.578 -23.438 6.711 1 90.75 218 ALA B C 1
ATOM 4630 O O . ALA B 1 218 ? 18.047 -24.328 5.984 1 90.75 218 ALA B O 1
ATOM 4631 N N . VAL B 1 219 ? 16.844 -22.547 6.25 1 88.38 219 VAL B N 1
ATOM 4632 C CA . VAL B 1 219 ? 16.578 -22.406 4.824 1 88.38 219 VAL B CA 1
ATOM 4633 C C . VAL B 1 219 ? 17.859 -22.031 4.086 1 88.38 219 VAL B C 1
ATOM 4635 O O . VAL B 1 219 ? 18.141 -22.562 3.012 1 88.38 219 VAL B O 1
ATOM 4638 N N . ARG B 1 220 ? 18.625 -21.172 4.637 1 87.94 220 ARG B N 1
ATOM 4639 C CA . ARG B 1 220 ? 19.891 -20.781 4.031 1 87.94 220 ARG B CA 1
ATOM 4640 C C . ARG B 1 220 ? 20.828 -21.969 3.891 1 87.94 220 ARG B C 1
ATOM 4642 O O . ARG B 1 220 ? 21.516 -22.109 2.875 1 87.94 220 ARG B O 1
ATOM 4649 N N . ALA B 1 221 ? 20.859 -22.703 4.914 1 91.81 221 ALA B N 1
ATOM 4650 C CA . ALA B 1 221 ? 21.703 -23.906 4.879 1 91.81 221 ALA B CA 1
ATOM 4651 C C . ALA B 1 221 ? 21.266 -24.844 3.758 1 91.81 221 ALA B C 1
ATOM 4653 O O . ALA B 1 221 ? 22.109 -25.391 3.045 1 91.81 221 ALA B O 1
ATOM 4654 N N . ALA B 1 222 ? 20.031 -25.062 3.658 1 91.5 222 ALA B N 1
ATOM 4655 C CA . ALA B 1 222 ? 19.5 -25.922 2.598 1 91.5 222 ALA B CA 1
ATOM 4656 C C . ALA B 1 222 ? 19.812 -25.344 1.221 1 91.5 222 ALA B C 1
ATOM 4658 O O . ALA B 1 222 ? 20.172 -26.094 0.303 1 91.5 222 ALA B O 1
ATOM 4659 N N . GLU B 1 223 ? 19.625 -24.094 1.098 1 88.19 223 GLU B N 1
ATOM 4660 C CA . GLU B 1 223 ? 19.906 -23.438 -0.176 1 88.19 223 GLU B CA 1
ATOM 4661 C C . GLU B 1 223 ? 21.375 -23.547 -0.541 1 88.19 223 GLU B C 1
ATOM 4663 O O . GLU B 1 223 ? 21.719 -23.734 -1.709 1 88.19 223 GLU B O 1
ATOM 4668 N N . GLU B 1 224 ? 22.219 -23.359 0.403 1 89.19 224 GLU B N 1
ATOM 4669 C CA . GLU B 1 224 ? 23.656 -23.531 0.167 1 89.19 224 GLU B CA 1
ATOM 4670 C C . GLU B 1 224 ? 23.969 -24.953 -0.268 1 89.19 224 GLU B C 1
ATOM 4672 O O . GLU B 1 224 ? 24.812 -25.172 -1.144 1 89.19 224 GLU B O 1
ATOM 4677 N N . ALA B 1 225 ? 23.375 -25.812 0.36 1 93.75 225 ALA B N 1
ATOM 4678 C CA . ALA B 1 225 ? 23.578 -27.219 0.018 1 93.75 225 ALA B CA 1
ATOM 4679 C C . ALA B 1 225 ? 23.109 -27.516 -1.405 1 93.75 225 ALA B C 1
ATOM 4681 O O . ALA B 1 225 ? 23.594 -28.453 -2.045 1 93.75 225 ALA B O 1
ATOM 4682 N N . LEU B 1 226 ? 22.172 -26.75 -1.899 1 93.19 226 LEU B N 1
ATOM 4683 C CA . LEU B 1 226 ? 21.609 -26.953 -3.23 1 93.19 226 LEU B CA 1
ATOM 4684 C C . LEU B 1 226 ? 22.516 -26.359 -4.301 1 93.19 226 LEU B C 1
ATOM 4686 O O . LEU B 1 226 ? 22.438 -26.75 -5.469 1 93.19 226 LEU B O 1
ATOM 4690 N N . ASN B 1 227 ? 23.328 -25.453 -3.977 1 91.25 227 ASN B N 1
ATOM 4691 C CA . ASN B 1 227 ? 24.094 -24.625 -4.91 1 91.25 227 ASN B CA 1
ATOM 4692 C C . ASN B 1 227 ? 24.844 -25.484 -5.918 1 91.25 227 ASN B C 1
ATOM 4694 O O . ASN B 1 227 ? 24.828 -25.219 -7.117 1 91.25 227 ASN B O 1
ATOM 4698 N N . PRO B 1 228 ? 25.469 -26.547 -5.469 1 93.12 228 PRO B N 1
ATOM 4699 C CA . PRO B 1 228 ? 26.266 -27.344 -6.414 1 93.12 228 PRO B CA 1
ATOM 4700 C C . PRO B 1 228 ? 25.391 -28.031 -7.469 1 93.12 228 PRO B C 1
ATOM 4702 O O . PRO B 1 228 ? 25.906 -28.453 -8.508 1 93.12 228 PRO B O 1
ATOM 4705 N N . TYR B 1 229 ? 24.188 -28.125 -7.223 1 95.5 229 TYR B N 1
ATOM 4706 C CA . TYR B 1 229 ? 23.328 -28.953 -8.07 1 95.5 229 TYR B CA 1
ATOM 4707 C C . TYR B 1 229 ? 22.469 -28.078 -8.977 1 95.5 229 TYR B C 1
ATOM 4709 O O . TYR B 1 229 ? 21.734 -28.594 -9.836 1 95.5 229 TYR B O 1
ATOM 4717 N N . LEU B 1 230 ? 22.5 -26.812 -8.805 1 92.69 230 LEU B N 1
ATOM 4718 C CA . LEU B 1 230 ? 21.656 -25.906 -9.578 1 92.69 230 LEU B CA 1
ATOM 4719 C C . LEU B 1 230 ? 22.172 -25.781 -11.008 1 92.69 230 LEU B C 1
ATOM 4721 O O . LEU B 1 230 ? 23.375 -25.719 -11.234 1 92.69 230 LEU B O 1
ATOM 4725 N N . GLU B 1 231 ? 21.297 -25.781 -11.922 1 90.81 231 GLU B N 1
ATOM 4726 C CA . GLU B 1 231 ? 21.672 -25.531 -13.312 1 90.81 231 GLU B CA 1
ATOM 4727 C C . GLU B 1 231 ? 22.094 -24.094 -13.531 1 90.81 231 GLU B C 1
ATOM 4729 O O . GLU B 1 231 ? 23.062 -23.812 -14.25 1 90.81 231 GLU B O 1
ATOM 4734 N N . GLN B 1 232 ? 21.328 -23.219 -12.984 1 83.94 232 GLN B N 1
ATOM 4735 C CA . GLN B 1 232 ? 21.656 -21.797 -13.039 1 83.94 232 GLN B CA 1
ATOM 4736 C C . GLN B 1 232 ? 22.156 -21.297 -11.688 1 83.94 232 GLN B C 1
ATOM 4738 O O . GLN B 1 232 ? 21.453 -21.406 -10.68 1 83.94 232 GLN B O 1
ATOM 4743 N N . GLU B 1 233 ? 23.328 -20.672 -11.781 1 77.75 233 GLU B N 1
ATOM 4744 C CA . GLU B 1 233 ? 23.938 -20.172 -10.555 1 77.75 233 GLU B CA 1
ATOM 4745 C C . GLU B 1 233 ? 23.172 -18.969 -10.008 1 77.75 233 GLU B C 1
ATOM 4747 O O . GLU B 1 233 ? 22.609 -18.188 -10.766 1 77.75 233 GLU B O 1
ATOM 4752 N N . ARG B 1 234 ? 23.062 -19.094 -8.617 1 77.62 234 ARG B N 1
ATOM 4753 C CA . ARG B 1 234 ? 22.438 -17.953 -7.945 1 77.62 234 ARG B CA 1
ATOM 4754 C C . ARG B 1 234 ? 23.172 -17.625 -6.648 1 77.62 234 ARG B C 1
ATOM 4756 O O . ARG B 1 234 ? 23.734 -18.5 -6.004 1 77.62 234 ARG B O 1
ATOM 4763 N N . ASP B 1 235 ? 23.547 -16.406 -6.477 1 76.69 235 ASP B N 1
ATOM 4764 C CA . ASP B 1 235 ? 24.062 -15.914 -5.203 1 76.69 235 ASP B CA 1
ATOM 4765 C C . ASP B 1 235 ? 23 -15.109 -4.461 1 76.69 235 ASP B C 1
ATOM 4767 O O . ASP B 1 235 ? 22.844 -13.914 -4.703 1 76.69 235 ASP B O 1
ATOM 4771 N N . LEU B 1 236 ? 22.312 -15.766 -3.477 1 75.31 236 LEU B N 1
ATOM 4772 C CA . LEU B 1 236 ? 21.203 -15.125 -2.787 1 75.31 236 LEU B CA 1
ATOM 4773 C C . LEU B 1 236 ? 21.719 -14.117 -1.755 1 75.31 236 LEU B C 1
ATOM 4775 O O . LEU B 1 236 ? 20.922 -13.375 -1.17 1 75.31 236 LEU B O 1
ATOM 4779 N N . ASN B 1 237 ? 23.031 -14.062 -1.563 1 75.38 237 ASN B N 1
ATOM 4780 C CA . ASN B 1 237 ? 23.594 -13.109 -0.623 1 75.38 237 ASN B CA 1
ATOM 4781 C C . ASN B 1 237 ? 23.719 -11.719 -1.24 1 75.38 237 ASN B C 1
ATOM 4783 O O . ASN B 1 237 ? 23.859 -10.727 -0.524 1 75.38 237 ASN B O 1
ATOM 4787 N N . ASP B 1 238 ? 23.766 -11.75 -2.475 1 76.5 238 ASP B N 1
ATOM 4788 C CA . ASP B 1 238 ? 23.688 -10.477 -3.188 1 76.5 238 ASP B CA 1
ATOM 4789 C C . ASP B 1 238 ? 22.234 -10.07 -3.422 1 76.5 238 ASP B C 1
ATOM 4791 O O . ASP B 1 238 ? 21.5 -10.758 -4.125 1 76.5 238 ASP B O 1
ATOM 4795 N N . PRO B 1 239 ? 21.891 -8.969 -2.893 1 73.25 239 PRO B N 1
ATOM 4796 C CA . PRO B 1 239 ? 20.484 -8.57 -2.969 1 73.25 239 PRO B CA 1
ATOM 4797 C C . PRO B 1 239 ? 20 -8.43 -4.406 1 73.25 239 PRO B C 1
ATOM 4799 O O . PRO B 1 239 ? 18.844 -8.766 -4.703 1 73.25 239 PRO B O 1
ATOM 4802 N N . GLU B 1 240 ? 20.828 -7.93 -5.203 1 74.56 240 GLU B N 1
ATOM 4803 C CA . GLU B 1 240 ? 20.406 -7.754 -6.59 1 74.56 240 GLU B CA 1
ATOM 4804 C C . GLU B 1 240 ? 20.25 -9.102 -7.289 1 74.56 240 GLU B C 1
ATOM 4806 O O . GLU B 1 240 ? 19.297 -9.297 -8.047 1 74.56 240 GLU B O 1
ATOM 4811 N N . VAL B 1 241 ? 21.188 -9.953 -7.059 1 74.69 241 VAL B N 1
ATOM 4812 C CA . VAL B 1 241 ? 21.125 -11.281 -7.656 1 74.69 241 VAL B CA 1
ATOM 4813 C C . VAL B 1 241 ? 19.922 -12.039 -7.117 1 74.69 241 VAL B C 1
ATOM 4815 O O . VAL B 1 241 ? 19.203 -12.703 -7.875 1 74.69 241 VAL B O 1
ATOM 4818 N N . ALA B 1 242 ? 19.703 -11.891 -5.93 1 75.69 242 ALA B N 1
ATOM 4819 C CA . ALA B 1 242 ? 18.562 -12.539 -5.301 1 75.69 242 ALA B CA 1
ATOM 4820 C C . ALA B 1 242 ? 17.25 -12.039 -5.902 1 75.69 242 ALA B C 1
ATOM 4822 O O . ALA B 1 242 ? 16.359 -12.828 -6.195 1 75.69 242 ALA B O 1
ATOM 4823 N N . ARG B 1 243 ? 17.188 -10.812 -6.086 1 75.19 243 ARG B N 1
ATOM 4824 C CA . ARG B 1 243 ? 15.984 -10.203 -6.652 1 75.19 243 ARG B CA 1
ATOM 4825 C C . ARG B 1 243 ? 15.703 -10.75 -8.047 1 75.19 243 ARG B C 1
ATOM 4827 O O . ARG B 1 243 ? 14.57 -11.133 -8.359 1 75.19 243 ARG B O 1
ATOM 4834 N N . VAL B 1 244 ? 16.703 -10.82 -8.789 1 76.94 244 VAL B N 1
ATOM 4835 C CA . VAL B 1 244 ? 16.562 -11.297 -10.156 1 76.94 244 VAL B CA 1
ATOM 4836 C C . VAL B 1 244 ? 16.188 -12.781 -10.156 1 76.94 244 VAL B C 1
ATOM 4838 O O . VAL B 1 244 ? 15.32 -13.203 -10.93 1 76.94 244 VAL B O 1
ATOM 4841 N N . PHE B 1 245 ? 16.812 -13.492 -9.344 1 78.38 245 PHE B N 1
ATOM 4842 C CA . PHE B 1 245 ? 16.484 -14.914 -9.25 1 78.38 245 PHE B CA 1
ATOM 4843 C C . PHE B 1 245 ? 15.016 -15.109 -8.891 1 78.38 245 PHE B C 1
ATOM 4845 O O . PHE B 1 245 ? 14.312 -15.875 -9.547 1 78.38 245 PHE B O 1
ATOM 4852 N N . PHE B 1 246 ? 14.586 -14.414 -7.848 1 79.25 246 PHE B N 1
ATOM 4853 C CA . PHE B 1 246 ? 13.211 -14.578 -7.398 1 79.25 246 PHE B CA 1
ATOM 4854 C C . PHE B 1 246 ? 12.234 -14.133 -8.477 1 79.25 246 PHE B C 1
ATOM 4856 O O . PHE B 1 246 ? 11.156 -14.719 -8.625 1 79.25 246 PHE B O 1
ATOM 4863 N N . THR B 1 247 ? 12.609 -13.211 -9.172 1 81.25 247 THR B N 1
ATOM 4864 C CA . THR B 1 247 ? 11.773 -12.773 -10.281 1 81.25 247 THR B CA 1
ATOM 4865 C C . THR B 1 247 ? 11.68 -13.852 -11.352 1 81.25 247 THR B C 1
ATOM 4867 O O . THR B 1 247 ? 10.586 -14.172 -11.828 1 81.25 247 THR B O 1
ATOM 4870 N N . ARG B 1 248 ? 12.766 -14.445 -11.625 1 85.12 248 ARG B N 1
ATOM 4871 C CA . ARG B 1 248 ? 12.812 -15.438 -12.688 1 85.12 248 ARG B CA 1
ATOM 4872 C C . ARG B 1 248 ? 12.203 -16.766 -12.227 1 85.12 248 ARG B C 1
ATOM 4874 O O . ARG B 1 248 ? 11.648 -17.516 -13.031 1 85.12 248 ARG B O 1
ATOM 4881 N N . ALA B 1 249 ? 12.312 -16.969 -11.008 1 91.31 249 ALA B N 1
ATOM 4882 C CA . ALA B 1 249 ? 11.812 -18.234 -10.453 1 91.31 249 ALA B CA 1
ATOM 4883 C C . ALA B 1 249 ? 10.32 -18.156 -10.164 1 91.31 249 ALA B C 1
ATOM 4885 O O . ALA B 1 249 ? 9.672 -19.172 -9.953 1 91.31 249 ALA B O 1
ATOM 4886 N N . ALA B 1 250 ? 9.797 -16.969 -10.172 1 92.69 250 ALA B N 1
ATOM 4887 C CA . ALA B 1 250 ? 8.414 -16.75 -9.766 1 92.69 250 ALA B CA 1
ATOM 4888 C C . ALA B 1 250 ? 7.445 -17.359 -10.781 1 92.69 250 ALA B C 1
ATOM 4890 O O . ALA B 1 250 ? 7.621 -17.203 -11.992 1 92.69 250 ALA B O 1
ATOM 4891 N N . VAL B 1 251 ? 6.516 -18.094 -10.273 1 95.88 251 VAL B N 1
ATOM 4892 C CA . VAL B 1 251 ? 5.379 -18.594 -11.047 1 95.88 251 VAL B CA 1
ATOM 4893 C C . VAL B 1 251 ? 4.074 -18.172 -10.375 1 95.88 251 VAL B C 1
ATOM 4895 O O . VAL B 1 251 ? 3.559 -18.891 -9.508 1 95.88 251 VAL B O 1
ATOM 4898 N N . PRO B 1 252 ? 3.496 -17.125 -10.828 1 95.25 252 PRO B N 1
ATOM 4899 C CA . PRO B 1 252 ? 2.307 -16.578 -10.156 1 95.25 252 PRO B CA 1
ATOM 4900 C C . PRO B 1 252 ? 1.08 -17.469 -10.336 1 95.25 252 PRO B C 1
ATOM 4902 O O . PRO B 1 252 ? 0.99 -18.219 -11.312 1 95.25 252 PRO B O 1
ATOM 4905 N N . ALA B 1 253 ? 0.241 -17.375 -9.344 1 97.44 253 ALA B N 1
ATOM 4906 C CA . ALA B 1 253 ? -1.062 -18.016 -9.461 1 97.44 253 ALA B CA 1
ATOM 4907 C C . ALA B 1 253 ? -1.993 -17.219 -10.367 1 97.44 253 ALA B C 1
ATOM 4909 O O . ALA B 1 253 ? -2.24 -16.047 -10.133 1 97.44 253 ALA B O 1
ATOM 4910 N N . VAL B 1 254 ? -2.531 -17.906 -11.344 1 97.38 254 VAL B N 1
ATOM 4911 C CA . VAL B 1 254 ? -3.389 -17.203 -12.281 1 97.38 254 VAL B CA 1
ATOM 4912 C C . VAL B 1 254 ? -4.844 -17.609 -12.078 1 97.38 254 VAL B C 1
ATOM 4914 O O . VAL B 1 254 ? -5.758 -17 -12.633 1 97.38 254 VAL B O 1
ATOM 4917 N N . HIS B 1 255 ? -4.996 -18.641 -11.289 1 96.94 255 HIS B N 1
ATOM 4918 C CA . HIS B 1 255 ? -6.336 -19.156 -11.016 1 96.94 255 HIS B CA 1
ATOM 4919 C C . HIS B 1 255 ? -6.367 -19.969 -9.727 1 96.94 255 HIS B C 1
ATOM 4921 O O . HIS B 1 255 ? -5.398 -20.656 -9.398 1 96.94 255 HIS B O 1
ATOM 4927 N N . HIS B 1 256 ? -7.434 -19.875 -9 1 97.06 256 HIS B N 1
ATOM 4928 C CA . HIS B 1 256 ? -7.699 -20.688 -7.824 1 97.06 256 HIS B CA 1
ATOM 4929 C C . HIS B 1 256 ? -9.195 -20.859 -7.594 1 97.06 256 HIS B C 1
ATOM 4931 O O . HIS B 1 256 ? -9.961 -19.891 -7.734 1 97.06 256 HIS B O 1
ATOM 4937 N N . VAL B 1 257 ? -9.586 -22.047 -7.289 1 96.12 257 VAL B N 1
ATOM 4938 C CA . VAL B 1 257 ? -11 -22.281 -7.004 1 96.12 257 VAL B CA 1
ATOM 4939 C C . VAL B 1 257 ? -11.148 -23.453 -6.035 1 96.12 257 VAL B C 1
ATOM 4941 O O . VAL B 1 257 ? -10.336 -24.391 -6.047 1 96.12 257 VAL B O 1
ATOM 4944 N N . THR B 1 258 ? -12.125 -23.344 -5.191 1 94.62 258 THR B N 1
ATOM 4945 C CA . THR B 1 258 ? -12.461 -24.438 -4.289 1 94.62 258 THR B CA 1
ATOM 4946 C C . THR B 1 258 ? -13.883 -24.922 -4.551 1 94.62 258 THR B C 1
ATOM 4948 O O . THR B 1 258 ? -14.711 -24.203 -5.109 1 94.62 258 THR B O 1
ATOM 4951 N N . SER B 1 259 ? -14.195 -26.172 -4.184 1 91 259 SER B N 1
ATOM 4952 C CA . SER B 1 259 ? -15.508 -26.766 -4.391 1 91 259 SER B CA 1
ATOM 4953 C C . SER B 1 259 ? -16.516 -26.266 -3.355 1 91 259 SER B C 1
ATOM 4955 O O . SER B 1 259 ? -17.719 -26.438 -3.518 1 91 259 SER B O 1
ATOM 4957 N N . GLY B 1 260 ? -16.141 -25.562 -2.379 1 83.56 260 GLY B N 1
ATOM 4958 C CA . GLY B 1 260 ? -17.031 -25.125 -1.321 1 83.56 260 GLY B CA 1
ATOM 4959 C C . GLY B 1 260 ? -17.266 -26.172 -0.249 1 83.56 260 GLY B C 1
ATOM 4960 O O . GLY B 1 260 ? -17.875 -25.891 0.782 1 83.56 260 GLY B O 1
ATOM 4961 N N . GLN B 1 261 ? -16.828 -27.359 -0.509 1 80.5 261 GLN B N 1
ATOM 4962 C CA . GLN B 1 261 ? -16.984 -28.453 0.454 1 80.5 261 GLN B CA 1
ATOM 4963 C C . GLN B 1 261 ? -15.727 -28.625 1.296 1 80.5 261 GLN B C 1
ATOM 4965 O O . GLN B 1 261 ? -14.617 -28.391 0.817 1 80.5 261 GLN B O 1
ATOM 4970 N N . GLU B 1 262 ? -15.945 -28.922 2.541 1 78.56 262 GLU B N 1
ATOM 4971 C CA . GLU B 1 262 ? -14.812 -29.234 3.402 1 78.56 262 GLU B CA 1
ATOM 4972 C C . GLU B 1 262 ? -14.195 -30.578 3.021 1 78.56 262 GLU B C 1
ATOM 4974 O O . GLU B 1 262 ? -14.906 -31.547 2.775 1 78.56 262 GLU B O 1
ATOM 4979 N N . CYS B 1 263 ? -12.938 -30.5 2.854 1 86.94 263 CYS B N 1
ATOM 4980 C CA . CYS B 1 263 ? -12.219 -31.719 2.486 1 86.94 263 CYS B CA 1
ATOM 4981 C C . CYS B 1 263 ? -11.008 -31.922 3.387 1 86.94 263 CYS B C 1
ATOM 4983 O O . CYS B 1 263 ? -9.875 -31.906 2.916 1 86.94 263 CYS B O 1
ATOM 4985 N N . PRO B 1 264 ? -11.195 -32.312 4.594 1 84.69 264 PRO B N 1
ATOM 4986 C CA . PRO B 1 264 ? -10.055 -32.438 5.5 1 84.69 264 PRO B CA 1
ATOM 4987 C C . PRO B 1 264 ? -9.109 -33.562 5.109 1 84.69 264 PRO B C 1
ATOM 4989 O O . PRO B 1 264 ? -7.918 -33.531 5.414 1 84.69 264 PRO B O 1
ATOM 4992 N N . GLU B 1 265 ? -9.602 -34.562 4.414 1 89.19 265 GLU B N 1
ATOM 4993 C CA . GLU B 1 265 ? -8.789 -35.75 4.09 1 89.19 265 GLU B CA 1
ATOM 4994 C C . GLU B 1 265 ? -8.125 -35.594 2.727 1 89.19 265 GLU B C 1
ATOM 4996 O O . GLU B 1 265 ? -7.473 -36.531 2.242 1 89.19 265 GLU B O 1
ATOM 5001 N N . ALA B 1 266 ? -8.281 -34.469 2.146 1 93.81 266 ALA B N 1
ATOM 5002 C CA . ALA B 1 266 ? -7.746 -34.312 0.797 1 93.81 266 ALA B CA 1
ATOM 5003 C C . ALA B 1 266 ? -6.223 -34.281 0.809 1 93.81 266 ALA B C 1
ATOM 5005 O O . ALA B 1 266 ? -5.609 -33.719 1.729 1 93.81 266 ALA B O 1
ATOM 5006 N N . GLU B 1 267 ? -5.656 -34.906 -0.17 1 95.62 267 GLU B N 1
ATOM 5007 C CA . GLU B 1 267 ? -4.211 -34.906 -0.37 1 95.62 267 GLU B CA 1
ATOM 5008 C C . GLU B 1 267 ? -3.826 -33.938 -1.5 1 95.62 267 GLU B C 1
ATOM 5010 O O . GLU B 1 267 ? -4.508 -33.875 -2.525 1 95.62 267 GLU B O 1
ATOM 5015 N N . ARG B 1 268 ? -2.721 -33.312 -1.298 1 96.94 268 ARG B N 1
ATOM 5016 C CA . ARG B 1 268 ? -2.27 -32.312 -2.283 1 96.94 268 ARG B CA 1
ATOM 5017 C C . ARG B 1 268 ? -1.367 -32.969 -3.326 1 96.94 268 ARG B C 1
ATOM 5019 O O . ARG B 1 268 ? -0.458 -33.75 -2.984 1 96.94 268 ARG B O 1
ATOM 5026 N N . HIS B 1 269 ? -1.637 -32.688 -4.582 1 97.62 269 HIS B N 1
ATOM 5027 C CA . HIS B 1 269 ? -0.854 -33.156 -5.723 1 97.62 269 HIS B CA 1
ATOM 5028 C C . HIS B 1 269 ? -0.512 -32 -6.656 1 97.62 269 HIS B C 1
ATOM 5030 O O . HIS B 1 269 ? -1.198 -30.969 -6.656 1 97.62 269 HIS B O 1
ATOM 5036 N N . ALA B 1 270 ? 0.578 -32.156 -7.348 1 98.12 270 ALA B N 1
ATOM 5037 C CA . ALA B 1 270 ? 0.939 -31.188 -8.383 1 98.12 270 ALA B CA 1
ATOM 5038 C C . ALA B 1 270 ? 1.088 -31.875 -9.742 1 98.12 270 ALA B C 1
ATOM 5040 O O . ALA B 1 270 ? 1.619 -33 -9.828 1 98.12 270 ALA B O 1
ATOM 5041 N N . LEU B 1 271 ? 0.525 -31.25 -10.711 1 96.56 271 LEU B N 1
ATOM 5042 C CA . LEU B 1 271 ? 0.641 -31.703 -12.094 1 96.56 271 LEU B CA 1
ATOM 5043 C C . LEU B 1 271 ? 1.388 -30.672 -12.938 1 96.56 271 LEU B C 1
ATOM 5045 O O . LEU B 1 271 ? 1.079 -29.484 -12.891 1 96.56 271 LEU B O 1
ATOM 5049 N N . TYR B 1 272 ? 2.359 -31.125 -13.656 1 96 272 TYR B N 1
ATOM 5050 C CA . TYR B 1 272 ? 3.133 -30.266 -14.547 1 96 272 TYR B CA 1
ATOM 5051 C C . TYR B 1 272 ? 2.691 -30.453 -15.992 1 96 272 TYR B C 1
ATOM 5053 O O . TYR B 1 272 ? 2.627 -31.578 -16.5 1 96 272 TYR B O 1
ATOM 5061 N N . TYR B 1 273 ? 2.318 -29.344 -16.641 1 92.94 273 TYR B N 1
ATOM 5062 C CA . TYR B 1 273 ? 1.892 -29.312 -18.047 1 92.94 273 TYR B CA 1
ATOM 5063 C C . TYR B 1 273 ? 2.859 -28.516 -18.906 1 92.94 273 TYR B C 1
ATOM 5065 O O . TYR B 1 273 ? 2.689 -27.297 -19.062 1 92.94 273 TYR B O 1
ATOM 5073 N N . PRO B 1 274 ? 3.857 -29.125 -19.469 1 90.94 274 PRO B N 1
ATOM 5074 C CA . PRO B 1 274 ? 4.711 -28.359 -20.375 1 90.94 274 PRO B CA 1
ATOM 5075 C C . PRO B 1 274 ? 3.965 -27.875 -21.625 1 90.94 274 PRO B C 1
ATOM 5077 O O . PRO B 1 274 ? 3.568 -28.672 -22.469 1 90.94 274 PRO B O 1
ATOM 5080 N N . ALA B 1 275 ? 3.836 -26.656 -21.688 1 94.25 275 ALA B N 1
ATOM 5081 C CA . ALA B 1 275 ? 3.105 -26.078 -22.812 1 94.25 275 ALA B CA 1
ATOM 5082 C C . ALA B 1 275 ? 4.008 -25.922 -24.031 1 94.25 275 ALA B C 1
ATOM 5084 O O . ALA B 1 275 ? 5.227 -25.766 -23.891 1 94.25 275 ALA B O 1
ATOM 5085 N N . ARG B 1 276 ? 3.359 -25.984 -25.219 1 93.62 276 ARG B N 1
ATOM 5086 C CA . ARG B 1 276 ? 4.055 -25.578 -26.438 1 93.62 276 ARG B CA 1
ATOM 5087 C C . ARG B 1 276 ? 4.492 -24.109 -26.359 1 93.62 276 ARG B C 1
ATOM 5089 O O . ARG B 1 276 ? 3.877 -23.312 -25.656 1 93.62 276 ARG B O 1
ATOM 5096 N N . GLN B 1 277 ? 5.527 -23.859 -27.109 1 93.19 277 GLN B N 1
ATOM 5097 C CA . GLN B 1 277 ? 6.074 -22.5 -27.078 1 93.19 277 GLN B CA 1
ATOM 5098 C C . GLN B 1 277 ? 4.988 -21.469 -27.328 1 93.19 277 GLN B C 1
ATOM 5100 O O . GLN B 1 277 ? 4.293 -21.516 -28.344 1 93.19 277 GLN B O 1
ATOM 5105 N N . GLY B 1 278 ? 4.824 -20.609 -26.359 1 92.62 278 GLY B N 1
ATOM 5106 C CA . GLY B 1 278 ? 3.895 -19.5 -26.5 1 92.62 278 GLY B CA 1
ATOM 5107 C C . GLY B 1 278 ? 2.473 -19.859 -26.109 1 92.62 278 GLY B C 1
ATOM 5108 O O . GLY B 1 278 ? 1.577 -19.016 -26.172 1 92.62 278 GLY B O 1
ATOM 5109 N N . CYS B 1 279 ? 2.223 -21.031 -25.609 1 94.88 279 CYS B N 1
ATOM 5110 C CA . CYS B 1 279 ? 0.856 -21.484 -25.375 1 94.88 279 CYS B CA 1
ATOM 5111 C C . CYS B 1 279 ? 0.576 -21.594 -23.875 1 94.88 279 CYS B C 1
ATOM 5113 O O . CYS B 1 279 ? -0.487 -22.078 -23.469 1 94.88 279 CYS B O 1
ATOM 5115 N N . GLY B 1 280 ? 1.521 -21.219 -23.109 1 95.56 280 GLY B N 1
ATOM 5116 C CA . GLY B 1 280 ? 1.379 -21.375 -21.672 1 95.56 280 GLY B CA 1
ATOM 5117 C C . GLY B 1 280 ? 0.122 -20.734 -21.125 1 95.56 280 GLY B C 1
ATOM 5118 O O . GLY B 1 280 ? -0.634 -21.359 -20.375 1 95.56 280 GLY B O 1
ATOM 5119 N N . MET B 1 281 ? -0.129 -19.547 -21.516 1 94.75 281 MET B N 1
ATOM 5120 C CA . MET B 1 281 ? -1.277 -18.797 -21.016 1 94.75 281 MET B CA 1
ATOM 5121 C C . MET B 1 281 ? -2.584 -19.422 -21.5 1 94.75 281 MET B C 1
ATOM 5123 O O . MET B 1 281 ? -3.547 -19.531 -20.734 1 94.75 281 MET B O 1
ATOM 5127 N N . ARG B 1 282 ? -2.656 -19.797 -22.703 1 95.19 282 ARG B N 1
ATOM 5128 C CA . ARG B 1 282 ? -3.844 -20.438 -23.25 1 95.19 282 ARG B CA 1
ATOM 5129 C C . ARG B 1 282 ? -4.133 -21.75 -22.547 1 95.19 282 ARG B C 1
ATOM 5131 O O . ARG B 1 282 ? -5.289 -22.078 -22.266 1 95.19 282 ARG B O 1
ATOM 5138 N N . LEU B 1 283 ? -3.082 -22.469 -22.312 1 95.88 283 LEU B N 1
ATOM 5139 C CA . LEU B 1 283 ? -3.217 -23.719 -21.578 1 95.88 283 LEU B CA 1
ATOM 5140 C C . LEU B 1 283 ? -3.762 -23.484 -20.172 1 95.88 283 LEU B C 1
ATOM 5142 O O . LEU B 1 283 ? -4.691 -24.172 -19.75 1 95.88 283 LEU B O 1
ATOM 5146 N N . ALA B 1 284 ? -3.203 -22.531 -19.516 1 97.12 284 ALA B N 1
ATOM 5147 C CA . ALA B 1 284 ? -3.666 -22.188 -18.172 1 97.12 284 ALA B CA 1
ATOM 5148 C C . ALA B 1 284 ? -5.141 -21.797 -18.188 1 97.12 284 ALA B C 1
ATOM 5150 O O . ALA B 1 284 ? -5.898 -22.188 -17.297 1 97.12 284 ALA B O 1
ATOM 5151 N N . ARG B 1 285 ? -5.535 -21.062 -19.141 1 96.06 285 ARG B N 1
ATOM 5152 C CA . ARG B 1 285 ? -6.926 -20.641 -19.266 1 96.06 285 ARG B CA 1
ATOM 5153 C C . ARG B 1 285 ? -7.848 -21.844 -19.453 1 96.06 285 ARG B C 1
ATOM 5155 O O . ARG B 1 285 ? -8.906 -21.922 -18.828 1 96.06 285 ARG B O 1
ATOM 5162 N N . LEU B 1 286 ? -7.441 -22.703 -20.297 1 94.81 286 LEU B N 1
ATOM 5163 C CA . LEU B 1 286 ? -8.227 -23.922 -20.531 1 94.81 286 LEU B CA 1
ATOM 5164 C C . LEU B 1 286 ? -8.398 -24.703 -19.234 1 94.81 286 LEU B C 1
ATOM 5166 O O . LEU B 1 286 ? -9.508 -25.125 -18.891 1 94.81 286 LEU B O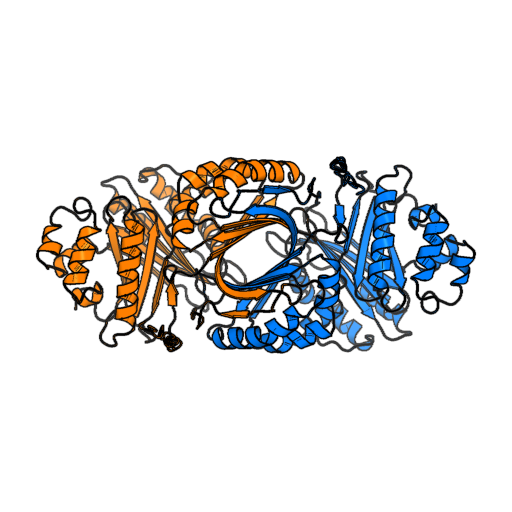 1
ATOM 5170 N N . LEU B 1 287 ? -7.305 -24.891 -18.547 1 95.62 287 LEU B N 1
ATOM 5171 C CA . LEU B 1 287 ? -7.344 -25.625 -17.297 1 95.62 287 LEU B CA 1
ATOM 5172 C C . LEU B 1 287 ? -8.227 -24.906 -16.281 1 95.62 287 LEU B C 1
ATOM 5174 O O . LEU B 1 287 ? -8.938 -25.562 -15.5 1 95.62 287 LEU B O 1
ATOM 5178 N N . ALA B 1 288 ? -8.164 -23.609 -16.297 1 95.75 288 ALA B N 1
ATOM 5179 C CA . ALA B 1 288 ? -8.977 -22.828 -15.375 1 95.75 288 ALA B CA 1
ATOM 5180 C C . ALA B 1 288 ? -10.469 -23.062 -15.625 1 95.75 288 ALA B C 1
ATOM 5182 O O . ALA B 1 288 ? -11.25 -23.188 -14.68 1 95.75 288 ALA B O 1
ATOM 5183 N N . GLN B 1 289 ? -10.82 -23.094 -16.812 1 93.88 289 GLN B N 1
ATOM 5184 C CA . GLN B 1 289 ? -12.211 -23.344 -17.172 1 93.88 289 GLN B CA 1
ATOM 5185 C C . GLN B 1 289 ? -12.656 -24.719 -16.688 1 93.88 289 GLN B C 1
ATOM 5187 O O . GLN B 1 289 ? -13.766 -24.875 -16.156 1 93.88 289 GLN B O 1
ATOM 5192 N N . GLN B 1 290 ? -11.805 -25.625 -16.859 1 92.88 290 GLN B N 1
ATOM 5193 C CA . GLN B 1 290 ? -12.102 -26.969 -16.406 1 92.88 290 GLN B CA 1
ATOM 5194 C C . GLN B 1 290 ? -12.211 -27.031 -14.891 1 92.88 290 GLN B C 1
ATOM 5196 O O . GLN B 1 290 ? -13.062 -27.75 -14.352 1 92.88 290 GLN B O 1
ATOM 5201 N N . ASP B 1 291 ? -11.352 -26.344 -14.25 1 94.62 291 ASP B N 1
ATOM 5202 C CA . ASP B 1 291 ? -11.375 -26.297 -12.789 1 94.62 291 ASP B CA 1
ATOM 5203 C C . ASP B 1 291 ? -12.688 -25.703 -12.281 1 94.62 291 ASP B C 1
ATOM 5205 O O . ASP B 1 291 ? -13.234 -26.156 -11.273 1 94.62 291 ASP B O 1
ATOM 5209 N N . GLU B 1 292 ? -13.156 -24.703 -12.938 1 92.75 292 GLU B N 1
ATOM 5210 C CA . GLU B 1 292 ? -14.445 -24.125 -12.562 1 92.75 292 GLU B CA 1
ATOM 5211 C C . GLU B 1 292 ? -15.578 -25.125 -12.734 1 92.75 292 GLU B C 1
ATOM 5213 O O . GLU B 1 292 ? -16.453 -25.234 -11.867 1 92.75 292 GLU B O 1
ATOM 5218 N N . ALA B 1 293 ? -15.523 -25.797 -13.82 1 91.44 293 ALA B N 1
ATOM 5219 C CA . ALA B 1 293 ? -16.531 -26.812 -14.07 1 91.44 293 ALA B CA 1
ATOM 5220 C C . ALA B 1 293 ? -16.469 -27.922 -13.016 1 91.44 293 ALA B C 1
ATOM 5222 O O . ALA B 1 293 ? -17.5 -28.391 -12.539 1 91.44 293 ALA B O 1
ATOM 5223 N N . ALA B 1 294 ? -15.297 -28.297 -12.688 1 91.44 294 ALA B N 1
ATOM 5224 C CA . ALA B 1 294 ? -15.109 -29.344 -11.68 1 91.44 294 ALA B CA 1
ATOM 5225 C C . ALA B 1 294 ? -15.617 -28.875 -10.312 1 91.44 294 ALA B C 1
ATOM 5227 O O . ALA B 1 294 ? -16.172 -29.672 -9.555 1 91.44 294 ALA B O 1
ATOM 5228 N N . ALA B 1 295 ? -15.383 -27.672 -10.016 1 91.88 295 ALA B N 1
ATOM 5229 C CA . ALA B 1 295 ? -15.82 -27.125 -8.734 1 91.88 295 ALA B CA 1
ATOM 5230 C C . ALA B 1 295 ? -17.344 -27.109 -8.625 1 91.88 295 ALA B C 1
ATOM 5232 O O . ALA B 1 295 ? -17.891 -27.203 -7.527 1 91.88 295 ALA B O 1
ATOM 5233 N N . ASP B 1 296 ? -18 -27.062 -9.695 1 90.38 296 ASP B N 1
ATOM 5234 C CA . ASP B 1 296 ? -19.469 -27.031 -9.734 1 90.38 296 ASP B CA 1
ATOM 5235 C C . ASP B 1 296 ? -20.031 -28.453 -9.688 1 90.38 296 ASP B C 1
ATOM 5237 O O . ASP B 1 296 ? -21.234 -28.641 -9.5 1 90.38 296 ASP B O 1
ATOM 5241 N N . ASP B 1 297 ? -19.203 -29.406 -9.859 1 90.62 297 ASP B N 1
ATOM 5242 C CA . ASP B 1 297 ? -19.609 -30.812 -9.891 1 90.62 297 ASP B CA 1
ATOM 5243 C C . ASP B 1 297 ? -19.453 -31.469 -8.523 1 90.62 297 ASP B C 1
ATOM 5245 O O . ASP B 1 297 ? -18.328 -31.734 -8.086 1 90.62 297 ASP B O 1
ATOM 5249 N N . PRO B 1 298 ? -20.484 -31.797 -7.938 1 88.19 298 PRO B N 1
ATOM 5250 C CA . PRO B 1 298 ? -20.391 -32.438 -6.621 1 88.19 298 PRO B CA 1
ATOM 5251 C C . PRO B 1 298 ? -19.688 -33.781 -6.668 1 88.19 298 PRO B C 1
ATOM 5253 O O . PRO B 1 298 ? -19.203 -34.25 -5.641 1 88.19 298 PRO B O 1
ATOM 5256 N N . GLY B 1 299 ? -19.609 -34.344 -7.824 1 88.38 299 GLY B N 1
ATOM 5257 C CA . GLY B 1 299 ? -18.969 -35.656 -7.961 1 88.38 299 GLY B CA 1
ATOM 5258 C C . GLY B 1 299 ? -17.469 -35.562 -8.172 1 88.38 299 GLY B C 1
ATOM 5259 O O . GLY B 1 299 ? -16.766 -36.562 -8.18 1 88.38 299 GLY B O 1
ATOM 5260 N N . SER B 1 300 ? -17.016 -34.438 -8.273 1 91.88 300 SER B N 1
ATOM 5261 C CA . SER B 1 300 ? -15.586 -34.25 -8.508 1 91.88 300 SER B CA 1
ATOM 5262 C C . SER B 1 300 ? -14.781 -34.5 -7.238 1 91.88 300 SER B C 1
ATOM 5264 O O . SER B 1 300 ? -15.141 -34.062 -6.156 1 91.88 300 SER B O 1
ATOM 5266 N N . PRO B 1 301 ? -13.703 -35.25 -7.391 1 93.5 301 PRO B N 1
ATOM 5267 C CA . PRO B 1 301 ? -12.844 -35.469 -6.223 1 93.5 301 PRO B CA 1
ATOM 5268 C C . PRO B 1 301 ? -11.953 -34.281 -5.898 1 93.5 301 PRO B C 1
ATOM 5270 O O . PRO B 1 301 ? -11.305 -34.25 -4.848 1 93.5 301 PRO B O 1
ATOM 5273 N N . VAL B 1 302 ? -11.844 -33.312 -6.73 1 94.81 302 VAL B N 1
ATOM 5274 C CA . VAL B 1 302 ? -10.969 -32.156 -6.559 1 94.81 302 VAL B CA 1
ATOM 5275 C C . VAL B 1 302 ? -11.633 -31.141 -5.637 1 94.81 302 VAL B C 1
ATOM 5277 O O . VAL B 1 302 ? -12.664 -30.562 -5.988 1 94.81 302 VAL B O 1
ATOM 5280 N N . CYS B 1 303 ? -11 -30.906 -4.469 1 94.69 303 CYS B N 1
ATOM 5281 C CA . CYS B 1 303 ? -11.539 -29.984 -3.469 1 94.69 303 CYS B CA 1
ATOM 5282 C C . CYS B 1 303 ? -11.055 -28.562 -3.717 1 94.69 303 CYS B C 1
ATOM 5284 O O . CYS B 1 303 ? -11.719 -27.594 -3.324 1 94.69 303 CYS B O 1
ATOM 5286 N N . GLY B 1 304 ? -9.938 -28.453 -4.301 1 95.44 304 GLY B N 1
ATOM 5287 C CA . GLY B 1 304 ? -9.32 -27.172 -4.625 1 95.44 304 GLY B CA 1
ATOM 5288 C C . GLY B 1 304 ? -8.266 -27.281 -5.703 1 95.44 304 GLY B C 1
ATOM 5289 O O . GLY B 1 304 ? -7.602 -28.297 -5.836 1 95.44 304 GLY B O 1
ATOM 5290 N N . SER B 1 305 ? -8.156 -26.219 -6.441 1 97.12 305 SER B N 1
ATOM 5291 C CA . SER B 1 305 ? -7.191 -26.188 -7.535 1 97.12 305 SER B CA 1
ATOM 5292 C C . SER B 1 305 ? -6.57 -24.797 -7.695 1 97.12 305 SER B C 1
ATOM 5294 O O . SER B 1 305 ? -7.27 -23.797 -7.621 1 97.12 305 SER B O 1
ATOM 5296 N N . THR B 1 306 ? -5.309 -24.797 -7.797 1 98.06 306 THR B N 1
ATOM 5297 C CA . THR B 1 306 ? -4.555 -23.578 -8.117 1 98.06 306 THR B CA 1
ATOM 5298 C C . THR B 1 306 ? -3.699 -23.797 -9.359 1 98.06 306 THR B C 1
ATOM 5300 O O . THR B 1 306 ? -2.988 -24.797 -9.469 1 98.06 306 THR B O 1
ATOM 5303 N N . ILE B 1 307 ? -3.807 -22.875 -10.273 1 98.25 307 ILE B N 1
ATOM 5304 C CA . ILE B 1 307 ? -2.992 -22.953 -11.477 1 98.25 307 ILE B CA 1
ATOM 5305 C C . ILE B 1 307 ? -1.918 -21.875 -11.445 1 98.25 307 ILE B C 1
ATOM 5307 O O . ILE B 1 307 ? -2.227 -20.688 -11.297 1 98.25 307 ILE B O 1
ATOM 5311 N N . PHE B 1 308 ? -0.695 -22.281 -11.555 1 98.19 308 PHE B N 1
ATOM 5312 C CA . PHE B 1 308 ? 0.45 -21.391 -11.68 1 98.19 308 PHE B CA 1
ATOM 5313 C C . PHE B 1 308 ? 0.964 -21.359 -13.109 1 98.19 308 PHE B C 1
ATOM 5315 O O . PHE B 1 308 ? 1.016 -22.406 -13.781 1 98.19 308 PHE B O 1
ATOM 5322 N N . GLN B 1 309 ? 1.339 -20.188 -13.539 1 97 309 GLN B N 1
ATOM 5323 C CA . GLN B 1 309 ? 1.773 -20.125 -14.938 1 97 309 GLN B CA 1
ATOM 5324 C C . GLN B 1 309 ? 2.814 -19.031 -15.141 1 97 309 GLN B C 1
ATOM 5326 O O . GLN B 1 309 ? 2.676 -17.938 -14.602 1 97 309 GLN B O 1
ATOM 5331 N N . ARG B 1 310 ? 3.793 -19.344 -15.82 1 94.06 310 ARG B N 1
ATOM 5332 C CA . ARG B 1 310 ? 4.801 -18.422 -16.344 1 94.06 310 ARG B CA 1
ATOM 5333 C C . ARG B 1 310 ? 5.363 -18.922 -17.672 1 94.06 310 ARG B C 1
ATOM 5335 O O . ARG B 1 310 ? 5.844 -20.062 -17.75 1 94.06 310 ARG B O 1
ATOM 5342 N N . ASP B 1 311 ? 5.348 -18.047 -18.625 1 92.88 311 ASP B N 1
ATOM 5343 C CA . ASP B 1 311 ? 5.797 -18.469 -19.953 1 92.88 311 ASP B CA 1
ATOM 5344 C C . ASP B 1 311 ? 5.133 -19.781 -20.359 1 92.88 311 ASP B C 1
ATOM 5346 O O . ASP B 1 311 ? 3.904 -19.891 -20.375 1 92.88 311 ASP B O 1
ATOM 5350 N N . ASP B 1 312 ? 5.953 -20.828 -20.594 1 94.06 312 ASP B N 1
ATOM 5351 C CA . ASP B 1 312 ? 5.375 -22.094 -21.047 1 94.06 312 ASP B CA 1
ATOM 5352 C C . ASP B 1 312 ? 5.348 -23.125 -19.922 1 94.06 312 ASP B C 1
ATOM 5354 O O . ASP B 1 312 ? 5.176 -24.312 -20.172 1 94.06 312 ASP B O 1
ATOM 5358 N N . ILE B 1 313 ? 5.516 -22.641 -18.703 1 94.69 313 ILE B N 1
ATOM 5359 C CA . ILE B 1 313 ? 5.41 -23.484 -17.516 1 94.69 313 ILE B CA 1
ATOM 5360 C C . ILE B 1 313 ? 4.016 -23.359 -16.922 1 94.69 313 ILE B C 1
ATOM 5362 O O . ILE B 1 313 ? 3.58 -22.266 -16.562 1 94.69 313 ILE B O 1
ATOM 5366 N N . VAL B 1 314 ? 3.334 -24.469 -16.859 1 97.12 314 VAL B N 1
ATOM 5367 C CA . VAL B 1 314 ? 2.016 -24.5 -16.234 1 97.12 314 VAL B CA 1
ATOM 5368 C C . VAL B 1 314 ? 1.967 -25.625 -15.195 1 97.12 314 VAL B C 1
ATOM 5370 O O . VAL B 1 314 ? 2.236 -26.781 -15.516 1 97.12 314 VAL B O 1
ATOM 5373 N N . VAL B 1 315 ? 1.706 -25.234 -14.008 1 98 315 VAL B N 1
ATOM 5374 C CA . VAL B 1 315 ? 1.584 -26.188 -12.914 1 98 315 VAL B CA 1
ATOM 5375 C C . VAL B 1 315 ? 0.19 -26.094 -12.297 1 98 315 VAL B C 1
ATOM 5377 O O . VAL B 1 315 ? -0.297 -25 -12.016 1 98 315 VAL B O 1
ATOM 5380 N N . ARG B 1 316 ? -0.421 -27.156 -12.188 1 98.19 316 ARG B N 1
ATOM 5381 C CA . ARG B 1 316 ? -1.723 -27.25 -11.539 1 98.19 316 ARG B CA 1
ATOM 5382 C C . ARG B 1 316 ? -1.607 -27.953 -10.188 1 98.19 316 ARG B C 1
ATOM 5384 O O . ARG B 1 316 ? -1.215 -29.125 -10.125 1 98.19 316 ARG B O 1
ATOM 5391 N N . LEU B 1 317 ? -1.839 -27.25 -9.133 1 98.31 317 LEU B N 1
ATOM 5392 C CA . LEU B 1 317 ? -1.84 -27.781 -7.773 1 98.31 317 LEU B CA 1
ATOM 5393 C C . LEU B 1 317 ? -3.258 -28.109 -7.316 1 98.31 317 LEU B C 1
ATOM 5395 O O . LEU B 1 317 ? -4.117 -27.219 -7.262 1 98.31 317 LEU B O 1
ATOM 5399 N N . ILE B 1 318 ? -3.461 -29.375 -6.953 1 97.31 318 ILE B N 1
ATOM 5400 C CA . ILE B 1 318 ? -4.828 -29.781 -6.641 1 97.31 318 ILE B CA 1
ATOM 5401 C C . ILE B 1 318 ? -4.852 -30.547 -5.32 1 97.31 318 ILE B C 1
ATOM 5403 O O . ILE B 1 318 ? -3.893 -31.25 -4.984 1 97.31 318 ILE B O 1
ATOM 5407 N N . ASP B 1 319 ? -5.879 -30.359 -4.57 1 96.25 319 ASP B N 1
ATOM 5408 C CA . ASP B 1 319 ? -6.23 -31.188 -3.418 1 96.25 319 ASP B CA 1
ATOM 5409 C C . ASP B 1 319 ? -7.332 -32.188 -3.766 1 96.25 319 ASP B C 1
ATOM 5411 O O . ASP B 1 319 ? -8.438 -31.781 -4.137 1 96.25 319 ASP B O 1
ATOM 5415 N N . VAL B 1 320 ? -7.031 -33.438 -3.58 1 96 320 VAL B N 1
ATOM 5416 C CA . VAL B 1 320 ? -7.93 -34.469 -4.094 1 96 320 VAL B CA 1
ATOM 5417 C C . VAL B 1 320 ? -8.359 -35.406 -2.959 1 96 320 VAL B C 1
ATOM 5419 O O . VAL B 1 320 ? -7.531 -35.812 -2.146 1 96 320 VAL B O 1
ATOM 5422 N N . ARG B 1 321 ? -9.633 -35.688 -3.002 1 93.88 321 ARG B N 1
ATOM 5423 C CA . ARG B 1 321 ? -10.188 -36.656 -2.08 1 93.88 321 ARG B CA 1
ATOM 5424 C C . ARG B 1 321 ? -10.211 -38.062 -2.715 1 93.88 321 ARG B C 1
ATOM 5426 O O . ARG B 1 321 ? -10.547 -38.188 -3.891 1 93.88 321 ARG B O 1
ATOM 5433 N N . GLY B 1 322 ? -9.898 -39.156 -1.931 1 90.56 322 GLY B N 1
ATOM 5434 C CA . GLY B 1 322 ? -10.023 -40.531 -2.393 1 90.56 322 GLY B CA 1
ATOM 5435 C C . GLY B 1 322 ? -8.875 -40.969 -3.281 1 90.56 322 GLY B C 1
ATOM 5436 O O . GLY B 1 322 ? -8.898 -42.062 -3.84 1 90.56 322 GLY B O 1
ATOM 5437 N N . GLY B 1 323 ? -7.902 -40.156 -3.523 1 91.81 323 GLY B N 1
ATOM 5438 C CA . GLY B 1 323 ? -6.727 -40.531 -4.293 1 91.81 323 GLY B CA 1
ATOM 5439 C C . GLY B 1 323 ? -6.742 -40 -5.707 1 91.81 323 GLY B C 1
ATOM 5440 O O . GLY B 1 323 ? -7.793 -39.938 -6.352 1 91.81 323 GLY B O 1
ATOM 5441 N N . LEU B 1 324 ? -5.637 -39.625 -6.246 1 92.38 324 LEU B N 1
ATOM 5442 C CA . LEU B 1 324 ? -5.465 -39 -7.551 1 92.38 324 LEU B CA 1
ATOM 5443 C C . LEU B 1 324 ? -5.785 -40 -8.672 1 92.38 324 LEU B C 1
ATOM 5445 O O . LEU B 1 324 ? -6.355 -39.594 -9.695 1 92.38 324 LEU B O 1
ATOM 5449 N N . ASP B 1 325 ? -5.582 -41.312 -8.445 1 92.69 325 ASP B N 1
ATOM 5450 C CA . ASP B 1 325 ? -5.672 -42.312 -9.484 1 92.69 325 ASP B CA 1
ATOM 5451 C C . ASP B 1 325 ? -7.059 -42.969 -9.523 1 92.69 325 ASP B C 1
ATOM 5453 O O . ASP B 1 325 ? -7.371 -43.719 -10.43 1 92.69 325 ASP B O 1
ATOM 5457 N N . ALA B 1 326 ? -7.852 -42.625 -8.57 1 91.19 326 ALA B N 1
ATOM 5458 C CA . ALA B 1 326 ? -9.164 -43.25 -8.492 1 91.19 326 ALA B CA 1
ATOM 5459 C C . ALA B 1 326 ? -10 -42.938 -9.734 1 91.19 326 ALA B C 1
ATOM 5461 O O . ALA B 1 326 ? -10.695 -43.812 -10.258 1 91.19 326 ALA B O 1
ATOM 5462 N N . ASP B 1 327 ? -9.922 -41.719 -10.18 1 90.81 327 ASP B N 1
ATOM 5463 C CA . ASP B 1 327 ? -10.578 -41.281 -11.406 1 90.81 327 ASP B CA 1
ATOM 5464 C C . ASP B 1 327 ? -9.727 -40.25 -12.141 1 90.81 327 ASP B C 1
ATOM 5466 O O . ASP B 1 327 ? -9.914 -39.031 -11.977 1 90.81 327 ASP B O 1
ATOM 5470 N N . PRO B 1 328 ? -8.875 -40.719 -12.992 1 90.62 328 PRO B N 1
ATOM 5471 C CA . PRO B 1 328 ? -7.965 -39.844 -13.695 1 90.62 328 PRO B CA 1
ATOM 5472 C C . PRO B 1 328 ? -8.695 -38.781 -14.531 1 90.62 328 PRO B C 1
ATOM 5474 O O . PRO B 1 328 ? -8.227 -37.656 -14.656 1 90.62 328 PRO B O 1
ATOM 5477 N N . VAL B 1 329 ? -9.844 -39.125 -15.047 1 88.25 329 VAL B N 1
ATOM 5478 C CA . VAL B 1 329 ? -10.617 -38.219 -15.883 1 88.25 329 VAL B CA 1
ATOM 5479 C C . VAL B 1 329 ? -11.078 -37 -15.047 1 88.25 329 VAL B C 1
ATOM 5481 O O . VAL B 1 329 ? -10.891 -35.875 -15.453 1 88.25 329 VAL B O 1
ATOM 5484 N N . LEU B 1 330 ? -11.523 -37.281 -13.883 1 89.12 330 LEU B N 1
ATOM 5485 C CA . LEU B 1 330 ? -12.047 -36.219 -13.023 1 89.12 330 LEU B CA 1
ATOM 5486 C C . LEU B 1 330 ? -10.906 -35.438 -12.359 1 89.12 330 LEU B C 1
ATOM 5488 O O . LEU B 1 330 ? -11.008 -34.219 -12.164 1 89.12 330 LEU B O 1
ATOM 5492 N N . SER B 1 331 ? -9.859 -36.156 -12.062 1 90.44 331 SER B N 1
ATOM 5493 C CA . SER B 1 331 ? -8.719 -35.5 -11.438 1 90.44 331 SER B CA 1
ATOM 5494 C C . SER B 1 331 ? -8.055 -34.531 -12.398 1 90.44 331 SER B C 1
ATOM 5496 O O . SER B 1 331 ? -7.598 -33.438 -11.992 1 90.44 331 SER B O 1
ATOM 5498 N N . LEU B 1 332 ? -8.102 -34.875 -13.688 1 89.38 332 LEU B N 1
ATOM 5499 C CA . LEU B 1 332 ? -7.516 -34.031 -14.711 1 89.38 332 LEU B CA 1
ATOM 5500 C C . LEU B 1 332 ? -8.508 -32.938 -15.141 1 89.38 332 LEU B C 1
ATOM 5502 O O . LEU B 1 332 ? -8.117 -31.953 -15.773 1 89.38 332 LEU B O 1
ATOM 5506 N N . GLY B 1 333 ? -9.773 -33.188 -14.82 1 84.94 333 GLY B N 1
ATOM 5507 C CA . GLY B 1 333 ? -10.812 -32.25 -15.234 1 84.94 333 GLY B CA 1
ATOM 5508 C C . GLY B 1 333 ? -11.125 -32.344 -16.719 1 84.94 333 GLY B C 1
ATOM 5509 O O . GLY B 1 333 ? -11.359 -31.297 -17.359 1 84.94 333 GLY B O 1
ATOM 5510 N N . LEU B 1 334 ? -10.969 -33.469 -17.25 1 86.56 334 LEU B N 1
ATOM 5511 C CA . LEU B 1 334 ? -11.164 -33.656 -18.688 1 86.56 334 LEU B CA 1
ATOM 5512 C C . LEU B 1 334 ? -12.234 -34.688 -18.953 1 86.56 334 LEU B C 1
ATOM 5514 O O . LEU B 1 334 ? -11.961 -35.719 -19.609 1 86.56 334 LEU B O 1
ATOM 5518 N N . PRO B 1 335 ? -13.461 -34.375 -18.578 1 81.75 335 PRO B N 1
ATOM 5519 C CA . PRO B 1 335 ? -14.5 -35.375 -18.844 1 81.75 335 PRO B CA 1
ATOM 5520 C C . PRO B 1 335 ? -14.914 -35.438 -20.312 1 81.75 335 PRO B C 1
ATOM 5522 O O . PRO B 1 335 ? -15.438 -36.438 -20.766 1 81.75 335 PRO B O 1
ATOM 5525 N N . ASP B 1 336 ? -14.672 -34.406 -21.016 1 83.88 336 ASP B N 1
ATOM 5526 C CA . ASP B 1 336 ? -15.039 -34.312 -22.422 1 83.88 336 ASP B CA 1
ATOM 5527 C C . ASP B 1 336 ? -13.836 -34.562 -23.328 1 83.88 336 ASP B C 1
ATOM 5529 O O . ASP B 1 336 ? -12.82 -33.875 -23.234 1 83.88 336 ASP B O 1
ATOM 5533 N N . PRO B 1 337 ? -13.984 -35.5 -24.234 1 83.56 337 PRO B N 1
ATOM 5534 C CA . PRO B 1 337 ? -12.875 -35.844 -25.141 1 83.56 337 PRO B CA 1
ATOM 5535 C C . PRO B 1 337 ? -12.422 -34.625 -25.969 1 83.56 337 PRO B C 1
ATOM 5537 O O . PRO B 1 337 ? -11.25 -34.531 -26.328 1 83.56 337 PRO B O 1
ATOM 5540 N N . ALA B 1 338 ? -13.344 -33.812 -26.234 1 84.88 338 ALA B N 1
ATOM 5541 C CA . ALA B 1 338 ? -12.977 -32.625 -27 1 84.88 338 ALA B CA 1
ATOM 5542 C C . ALA B 1 338 ? -12.023 -31.719 -26.219 1 84.88 338 ALA B C 1
ATOM 5544 O O . ALA B 1 338 ? -11.094 -31.141 -26.781 1 84.88 338 ALA B O 1
ATOM 5545 N N . GLN B 1 339 ? -12.25 -31.672 -25 1 84.69 339 GLN B N 1
ATOM 5546 C CA . GLN B 1 339 ? -11.375 -30.891 -24.141 1 84.69 339 GLN B CA 1
ATOM 5547 C C . GLN B 1 339 ? -9.984 -31.516 -24.047 1 84.69 339 GLN B C 1
ATOM 5549 O O . GLN B 1 339 ? -8.977 -30.812 -24.031 1 84.69 339 GLN B O 1
ATOM 5554 N N . ALA B 1 340 ? -9.977 -32.781 -23.984 1 84.94 340 ALA B N 1
ATOM 5555 C CA . ALA B 1 340 ? -8.703 -33.531 -23.938 1 84.94 340 ALA B CA 1
ATOM 5556 C C . ALA B 1 340 ? -7.91 -33.312 -25.219 1 84.94 340 ALA B C 1
ATOM 5558 O O . ALA B 1 340 ? -6.688 -33.125 -25.188 1 84.94 340 ALA B O 1
ATOM 5559 N N . ALA B 1 341 ? -8.625 -33.281 -26.328 1 86.44 341 ALA B N 1
ATOM 5560 C CA . ALA B 1 341 ? -7.977 -33.062 -27.609 1 86.44 341 ALA B CA 1
ATOM 5561 C C . ALA B 1 341 ? -7.379 -31.641 -27.672 1 86.44 341 ALA B C 1
ATOM 5563 O O . ALA B 1 341 ? -6.258 -31.469 -28.156 1 86.44 341 ALA B O 1
ATOM 5564 N N . GLU B 1 342 ? -8.133 -30.781 -27.188 1 89.56 342 GLU B N 1
ATOM 5565 C CA . GLU B 1 342 ? -7.637 -29.406 -27.172 1 89.56 342 GLU B CA 1
ATOM 5566 C C . GLU B 1 342 ? -6.395 -29.281 -26.281 1 89.56 342 GLU B C 1
ATOM 5568 O O . GLU B 1 342 ? -5.422 -28.625 -26.672 1 89.56 342 GLU B O 1
ATOM 5573 N N . LEU B 1 343 ? -6.449 -29.844 -25.156 1 89.31 343 LEU B N 1
ATOM 5574 C CA . LEU B 1 343 ? -5.312 -29.828 -24.234 1 89.31 343 LEU B CA 1
ATOM 5575 C C . LEU B 1 343 ? -4.066 -30.391 -24.906 1 89.31 343 LEU B C 1
ATOM 5577 O O . LEU B 1 343 ? -2.971 -29.844 -24.75 1 89.31 343 LEU B O 1
ATOM 5581 N N . THR B 1 344 ? -4.223 -31.406 -25.672 1 84.69 344 THR B N 1
ATOM 5582 C CA . THR B 1 344 ? -3.111 -32.062 -26.344 1 84.69 344 THR B CA 1
ATOM 5583 C C . THR B 1 344 ? -2.449 -31.141 -27.359 1 84.69 344 THR B C 1
ATOM 5585 O O . THR B 1 344 ? -1.233 -31.203 -27.547 1 84.69 344 THR B O 1
ATOM 5588 N N . THR B 1 345 ? -3.213 -30.344 -27.938 1 89.06 345 THR B N 1
ATOM 5589 C CA . THR B 1 345 ? -2.67 -29.438 -28.953 1 89.06 345 THR B CA 1
ATOM 5590 C C . THR B 1 345 ? -1.821 -28.344 -28.297 1 89.06 345 THR B C 1
ATOM 5592 O O . THR B 1 345 ? -0.997 -27.703 -28.953 1 89.06 345 THR B O 1
ATOM 5595 N N . LEU B 1 346 ? -2.031 -28.172 -27.047 1 93.12 346 LEU B N 1
ATOM 5596 C CA . LEU B 1 346 ? -1.35 -27.078 -26.359 1 93.12 346 LEU B CA 1
ATOM 5597 C C . LEU B 1 346 ? -0.102 -27.594 -25.641 1 93.12 346 LEU B C 1
ATOM 5599 O O . LEU B 1 346 ? 0.717 -26.797 -25.188 1 93.12 346 LEU B O 1
ATOM 5603 N N . LEU B 1 347 ? 0.096 -28.828 -25.578 1 91.31 347 LEU B N 1
ATOM 5604 C CA . LEU B 1 347 ? 1.192 -29.422 -24.812 1 91.31 347 LEU B CA 1
ATOM 5605 C C . LEU B 1 347 ? 2.402 -29.672 -25.719 1 91.31 347 LEU B C 1
ATOM 5607 O O . LEU B 1 347 ? 2.25 -29.938 -26.906 1 91.31 347 LEU B O 1
ATOM 5611 N N . ASP B 1 348 ? 3.484 -29.484 -25.109 1 88.12 348 ASP B N 1
ATOM 5612 C CA . ASP B 1 348 ? 4.727 -29.891 -25.766 1 88.12 348 ASP B CA 1
ATOM 5613 C C . ASP B 1 348 ? 4.918 -31.406 -25.703 1 88.12 348 ASP B C 1
ATOM 5615 O O . ASP B 1 348 ? 5.344 -31.938 -24.672 1 88.12 348 ASP B O 1
ATOM 5619 N N . GLY B 1 349 ? 4.637 -32.031 -26.734 1 75.06 349 GLY B N 1
ATOM 5620 C CA . GLY B 1 349 ? 4.676 -33.5 -26.797 1 75.06 349 GLY B CA 1
ATOM 5621 C C . GLY B 1 349 ? 6.039 -34.062 -26.469 1 75.06 349 GLY B C 1
ATOM 5622 O O . GLY B 1 349 ? 6.133 -35.125 -25.812 1 75.06 349 GLY B O 1
ATOM 5623 N N . ALA B 1 350 ? 7.086 -33.406 -26.844 1 72.5 350 ALA B N 1
ATOM 5624 C CA . ALA B 1 350 ? 8.445 -33.875 -26.609 1 72.5 350 ALA B CA 1
ATOM 5625 C C . ALA B 1 350 ? 8.797 -33.781 -25.125 1 72.5 350 ALA B C 1
ATOM 5627 O O . ALA B 1 350 ? 9.461 -34.688 -24.594 1 72.5 350 ALA B O 1
ATOM 5628 N N . ALA B 1 351 ? 8.305 -32.812 -24.484 1 67.12 351 ALA B N 1
ATOM 5629 C CA . ALA B 1 351 ? 8.633 -32.594 -23.078 1 67.12 351 ALA B CA 1
ATOM 5630 C C . ALA B 1 351 ? 7.855 -33.531 -22.172 1 67.12 351 ALA B C 1
ATOM 5632 O O . ALA B 1 351 ? 8.344 -33.938 -21.109 1 67.12 351 ALA B O 1
ATOM 5633 N N . VAL B 1 352 ? 6.566 -33.719 -22.469 1 63.84 352 VAL B N 1
ATOM 5634 C CA . VAL B 1 352 ? 5.73 -34.594 -21.641 1 63.84 352 VAL B CA 1
ATOM 5635 C C . VAL B 1 352 ? 6.188 -36.031 -21.781 1 63.84 352 VAL B C 1
ATOM 5637 O O . VAL B 1 352 ? 5.93 -36.844 -20.891 1 63.84 352 VAL B O 1
ATOM 5640 N N . GLY B 1 353 ? 7.363 -36.156 -22.484 1 57.25 353 GLY B N 1
ATOM 5641 C CA . GLY B 1 353 ? 7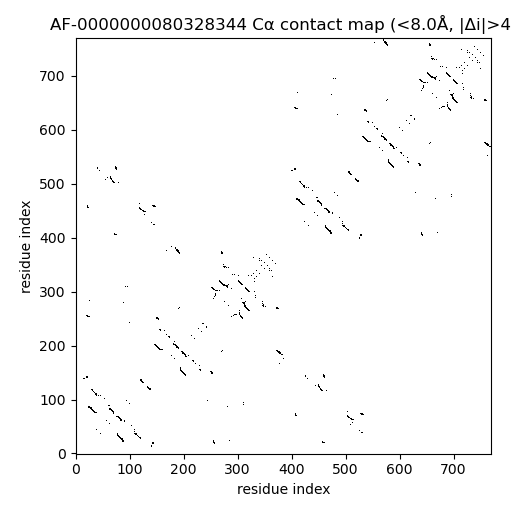.797 -37.5 -22.859 1 57.25 353 GLY B CA 1
ATOM 5642 C C . GLY B 1 353 ? 7.09 -38.031 -24.078 1 57.25 353 GLY B C 1
ATOM 5643 O O . GLY B 1 353 ? 6.113 -37.469 -24.562 1 57.25 353 GLY B O 1
ATOM 5644 N N . ALA B 1 354 ? 7.73 -38.969 -24.672 1 48.97 354 ALA B N 1
ATOM 5645 C CA . ALA B 1 354 ? 7.523 -39.562 -25.969 1 48.97 354 ALA B CA 1
ATOM 5646 C C . ALA B 1 354 ? 6.035 -39.75 -26.266 1 48.97 354 ALA B C 1
ATOM 5648 O O . ALA B 1 354 ? 5.617 -39.781 -27.422 1 48.97 354 ALA B O 1
ATOM 5649 N N . ASP B 1 355 ? 5.066 -40.25 -25.281 1 47.91 355 ASP B N 1
ATOM 5650 C CA . ASP B 1 355 ? 3.877 -40.844 -25.875 1 47.91 355 ASP B CA 1
ATOM 5651 C C . ASP B 1 355 ? 2.705 -39.875 -25.859 1 47.91 355 ASP B C 1
ATOM 5653 O O . ASP B 1 355 ? 1.859 -39.906 -24.969 1 47.91 355 ASP B O 1
ATOM 5657 N N . GLY B 1 356 ? 2.941 -38.562 -26.188 1 53.56 356 GLY B N 1
ATOM 5658 C CA . GLY B 1 356 ? 1.763 -37.781 -26.578 1 53.56 356 GLY B CA 1
ATOM 5659 C C . GLY B 1 356 ? 0.658 -38.656 -27.141 1 53.56 356 GLY B C 1
ATOM 5660 O O . GLY B 1 356 ? -0.469 -38.219 -27.328 1 53.56 356 GLY B O 1
ATOM 5661 N N . ALA B 1 357 ? 1.149 -39.75 -27.516 1 55.56 357 ALA B N 1
ATOM 5662 C CA . ALA B 1 357 ? 0.236 -40.75 -28.062 1 55.56 357 ALA B CA 1
ATOM 5663 C C . ALA B 1 357 ? -0.787 -41.188 -27.031 1 55.56 357 ALA B C 1
ATOM 5665 O O . ALA B 1 357 ? -1.919 -41.531 -27.375 1 55.56 357 ALA B O 1
ATOM 5666 N N . ALA B 1 358 ? -0.268 -41.031 -25.766 1 57.47 358 ALA B N 1
ATOM 5667 C CA . ALA B 1 358 ? -1.228 -41.469 -24.75 1 57.47 358 ALA B CA 1
ATOM 5668 C C . ALA B 1 358 ? -2.455 -40.562 -24.734 1 57.47 358 ALA B C 1
ATOM 5670 O O . ALA B 1 358 ? -3.588 -41.031 -24.625 1 57.47 358 ALA B O 1
ATOM 5671 N N . LEU B 1 359 ? -2.254 -39.25 -24.891 1 60.56 359 LEU B N 1
ATOM 5672 C CA . LEU B 1 359 ? -3.393 -38.344 -24.859 1 60.56 359 LEU B CA 1
ATOM 5673 C C . LEU B 1 359 ? -4.23 -38.469 -26.125 1 60.56 359 LEU B C 1
ATOM 5675 O O . LEU B 1 359 ? -5.465 -38.469 -26.062 1 60.56 359 LEU B O 1
ATOM 5679 N N . LYS B 1 360 ? -3.469 -38.656 -27.172 1 61.09 360 LYS B N 1
ATOM 5680 C CA . LYS B 1 360 ? -4.195 -38.844 -28.422 1 61.09 360 LYS B CA 1
ATOM 5681 C C . LYS B 1 360 ? -4.996 -40.125 -28.422 1 61.09 360 LYS B C 1
ATOM 5683 O O . LYS B 1 360 ? -6.094 -40.188 -28.984 1 61.09 360 LYS B O 1
ATOM 5688 N N . GLY B 1 361 ? -4.371 -41.062 -27.734 1 63.44 361 GLY B N 1
ATOM 5689 C CA . GLY B 1 361 ? -5.043 -42.375 -27.703 1 63.44 361 GLY B CA 1
ATOM 5690 C C . GLY B 1 361 ? -6.109 -42.469 -26.625 1 63.44 361 GLY B C 1
ATOM 5691 O O . GLY B 1 361 ? -6.832 -43.469 -26.547 1 63.44 361 GLY B O 1
ATOM 5692 N N . GLY B 1 362 ? -6.23 -41.344 -25.875 1 67.56 362 GLY B N 1
ATOM 5693 C CA . GLY B 1 362 ? -7.285 -41.281 -24.875 1 67.56 362 GLY B CA 1
ATOM 5694 C C . GLY B 1 362 ? -6.898 -41.938 -23.562 1 67.56 362 GLY B C 1
ATOM 5695 O O . GLY B 1 362 ? -7.758 -42.188 -22.719 1 67.56 362 GLY B O 1
ATOM 5696 N N . ASP B 1 363 ? -5.648 -42.219 -23.406 1 81.81 363 ASP B N 1
ATOM 5697 C CA . ASP B 1 363 ? -5.23 -42.875 -22.156 1 81.81 363 ASP B CA 1
ATOM 5698 C C . ASP B 1 363 ? -4.906 -41.812 -21.094 1 81.81 363 ASP B C 1
ATOM 5700 O O . ASP B 1 363 ? -3.738 -41.5 -20.859 1 81.81 363 ASP B O 1
ATOM 5704 N N . LEU B 1 364 ? -5.844 -41.406 -20.422 1 85.94 364 LEU B N 1
ATOM 5705 C CA . LEU B 1 364 ? -5.738 -40.344 -19.453 1 85.94 364 LEU B CA 1
ATOM 5706 C C . LEU B 1 364 ? -5.016 -40.812 -18.188 1 85.94 364 LEU B C 1
ATOM 5708 O O . LEU B 1 364 ? -4.383 -40 -17.5 1 85.94 364 LEU B O 1
ATOM 5712 N N . ALA B 1 365 ? -5.121 -42.031 -17.922 1 88.5 365 ALA B N 1
ATOM 5713 C CA . ALA B 1 365 ? -4.395 -42.594 -16.766 1 88.5 365 ALA B CA 1
ATOM 5714 C C . ALA B 1 365 ? -2.887 -42.469 -16.969 1 88.5 365 ALA B C 1
ATOM 5716 O O . ALA B 1 365 ? -2.158 -42.094 -16.047 1 88.5 365 ALA B O 1
ATOM 5717 N N . HIS B 1 366 ? -2.514 -42.812 -18.156 1 87.75 366 HIS B N 1
ATOM 5718 C CA . HIS B 1 366 ? -1.096 -42.688 -18.469 1 87.75 366 HIS B CA 1
ATOM 5719 C C . HIS B 1 366 ? -0.642 -41.25 -18.469 1 87.75 366 HIS B C 1
ATOM 5721 O O . HIS B 1 366 ? 0.439 -40.938 -17.969 1 87.75 366 HIS B O 1
ATOM 5727 N N . PHE B 1 367 ? -1.409 -40.406 -19 1 87.31 367 PHE B N 1
ATOM 5728 C CA . PHE B 1 367 ? -1.078 -38.969 -19.016 1 87.31 367 PHE B CA 1
ATOM 5729 C C . PHE B 1 367 ? -0.94 -38.438 -17.594 1 87.31 367 PHE B C 1
ATOM 5731 O O . PHE B 1 367 ? -0.035 -37.656 -17.297 1 87.31 367 PHE B O 1
ATOM 5738 N N . LEU B 1 368 ? -1.86 -38.812 -16.766 1 91.12 368 LEU B N 1
ATOM 5739 C CA . LEU B 1 368 ? -1.817 -38.406 -15.375 1 91.12 368 LEU B CA 1
ATOM 5740 C C . LEU B 1 368 ? -0.498 -38.812 -14.727 1 91.12 368 LEU B C 1
ATOM 5742 O O . LEU B 1 368 ? 0.094 -38.031 -13.969 1 91.12 368 LEU B O 1
ATOM 5746 N N . THR B 1 369 ? -0.059 -40 -15.016 1 89.81 369 THR B N 1
ATOM 5747 C CA . THR B 1 369 ? 1.202 -40.469 -14.477 1 89.81 369 THR B CA 1
ATOM 5748 C C . THR B 1 369 ? 2.373 -39.656 -14.977 1 89.81 369 THR B C 1
ATOM 5750 O O . THR B 1 369 ? 3.307 -39.344 -14.227 1 89.81 369 THR B O 1
ATOM 5753 N N . LEU B 1 370 ? 2.279 -39.25 -16.188 1 87.75 370 LEU B N 1
ATOM 5754 C CA . LEU B 1 370 ? 3.352 -38.469 -16.781 1 87.75 370 LEU B CA 1
ATOM 5755 C C . LEU B 1 370 ? 3.361 -37.031 -16.219 1 87.75 370 LEU B C 1
ATOM 5757 O O . LEU B 1 370 ? 4.426 -36.438 -16.047 1 87.75 370 LEU B O 1
ATOM 5761 N N . ALA B 1 371 ? 2.221 -36.562 -16 1 91.88 371 ALA B N 1
ATOM 5762 C CA . ALA B 1 371 ? 2.086 -35.156 -15.57 1 91.88 371 ALA B CA 1
ATOM 5763 C C . ALA B 1 371 ? 2.338 -35.031 -14.07 1 91.88 371 ALA B C 1
ATOM 5765 O O . ALA B 1 371 ? 2.684 -33.969 -13.586 1 91.88 371 ALA B O 1
ATOM 5766 N N . ARG B 1 372 ? 2.166 -36.094 -13.352 1 94.94 372 ARG B N 1
ATOM 5767 C CA . ARG B 1 372 ? 2.252 -36.062 -11.891 1 94.94 372 ARG B CA 1
ATOM 5768 C C . ARG B 1 372 ? 3.664 -35.719 -11.43 1 94.94 372 ARG B C 1
ATOM 5770 O O . ARG B 1 372 ? 4.641 -36.312 -11.906 1 94.94 372 ARG B O 1
ATOM 5777 N N . MET B 1 373 ? 3.717 -34.75 -10.57 1 96.88 373 MET B N 1
ATOM 5778 C CA . MET B 1 373 ? 4.996 -34.438 -9.945 1 96.88 373 MET B CA 1
ATOM 5779 C C . MET B 1 373 ? 5.195 -35.219 -8.664 1 96.88 373 MET B C 1
ATOM 5781 O O . MET B 1 373 ? 4.23 -35.562 -7.977 1 96.88 373 MET B O 1
ATOM 5785 N N . ALA B 1 374 ? 6.438 -35.531 -8.383 1 97.19 374 ALA B N 1
ATOM 5786 C CA . ALA B 1 374 ? 6.762 -36.25 -7.145 1 97.19 374 ALA B CA 1
ATOM 5787 C C . ALA B 1 374 ? 6.727 -35.312 -5.945 1 97.19 374 ALA B C 1
ATOM 5789 O O . ALA B 1 374 ? 7.379 -34.25 -5.949 1 97.19 374 ALA B O 1
ATOM 5790 N N . LEU B 1 375 ? 5.977 -35.688 -4.949 1 97.62 375 LEU B N 1
ATOM 5791 C CA . LEU B 1 375 ? 5.902 -34.906 -3.721 1 97.62 375 LEU B CA 1
ATOM 5792 C C . LEU B 1 375 ? 7.176 -35.062 -2.896 1 97.62 375 LEU B C 1
ATOM 5794 O O . LEU B 1 375 ? 7.605 -36.188 -2.627 1 97.62 375 LEU B O 1
ATOM 5798 N N . ILE B 1 376 ? 7.793 -34 -2.535 1 97.25 376 ILE B N 1
ATOM 5799 C CA . ILE B 1 376 ? 8.961 -34.031 -1.662 1 97.25 376 ILE B CA 1
ATOM 5800 C C . ILE B 1 376 ? 8.547 -33.719 -0.229 1 97.25 376 ILE B C 1
ATOM 5802 O O . ILE B 1 376 ? 8.789 -34.5 0.688 1 97.25 376 ILE B O 1
ATOM 5806 N N . THR B 1 377 ? 7.938 -32.531 -0.05 1 95.56 377 THR B N 1
ATOM 5807 C CA . THR B 1 377 ? 7.418 -32.156 1.257 1 95.56 377 THR B CA 1
ATOM 5808 C C . THR B 1 377 ? 6.125 -31.359 1.111 1 95.56 377 THR B C 1
ATOM 5810 O O . THR B 1 377 ? 5.902 -30.703 0.09 1 95.56 377 THR B O 1
ATOM 5813 N N . ASP B 1 378 ? 5.211 -31.5 2.031 1 95.5 378 ASP B N 1
ATOM 5814 C CA . ASP B 1 378 ? 3.996 -30.719 2.213 1 95.5 378 ASP B CA 1
ATOM 5815 C C . ASP B 1 378 ? 3.799 -30.344 3.68 1 95.5 378 ASP B C 1
ATOM 5817 O O . ASP B 1 378 ? 3.395 -31.172 4.488 1 95.5 378 ASP B O 1
ATOM 5821 N N . ARG B 1 379 ? 4.035 -29.094 3.98 1 93.25 379 ARG B N 1
ATOM 5822 C CA . ARG B 1 379 ? 4.035 -28.672 5.375 1 93.25 379 ARG B CA 1
ATOM 5823 C C . ARG B 1 379 ? 2.969 -27.609 5.621 1 93.25 379 ARG B C 1
ATOM 5825 O O . ARG B 1 379 ? 2.863 -26.641 4.863 1 93.25 379 ARG B O 1
ATOM 5832 N N . ARG B 1 380 ? 2.189 -27.844 6.652 1 91.38 380 ARG B N 1
ATOM 5833 C CA . ARG B 1 380 ? 1.173 -26.891 7.078 1 91.38 380 ARG B CA 1
ATOM 5834 C C . ARG B 1 380 ? 1.516 -26.297 8.445 1 91.38 380 ARG B C 1
ATOM 5836 O O . ARG B 1 380 ? 1.982 -27.016 9.336 1 91.38 380 ARG B O 1
ATOM 5843 N N . SER B 1 381 ? 1.376 -25 8.43 1 84.88 381 SER B N 1
ATOM 5844 C CA . SER B 1 381 ? 1.604 -24.375 9.727 1 84.88 381 SER B CA 1
ATOM 5845 C C . SER B 1 381 ? 0.333 -24.375 10.57 1 84.88 381 SER B C 1
ATOM 5847 O O . SER B 1 381 ? -0.769 -24.219 10.039 1 84.88 381 SER B O 1
ATOM 5849 N N . SER B 1 382 ? 0.47 -24.688 11.852 1 70.75 382 SER B N 1
ATOM 5850 C CA . SER B 1 382 ? -0.671 -24.641 12.766 1 70.75 382 SER B CA 1
ATOM 5851 C C . SER B 1 382 ? -1.121 -23.203 13.008 1 70.75 382 SER B C 1
ATOM 5853 O O . SER B 1 382 ? -0.295 -22.297 13.055 1 70.75 382 SER B O 1
ATOM 5855 N N . PRO B 1 383 ? -2.42 -22.969 12.883 1 63.22 383 PRO B N 1
ATOM 5856 C CA . PRO B 1 383 ? -2.943 -21.625 13.117 1 63.22 383 PRO B CA 1
ATOM 5857 C C . PRO B 1 383 ? -2.471 -21.031 14.438 1 63.22 383 PRO B C 1
ATOM 5859 O O . PRO B 1 383 ? -2.328 -19.812 14.555 1 63.22 383 PRO B O 1
ATOM 5862 N N . ASP B 1 384 ? -2.309 -21.781 15.555 1 57.56 384 ASP B N 1
ATOM 5863 C CA . ASP B 1 384 ? -2.021 -21.281 16.891 1 57.56 384 ASP B CA 1
ATOM 5864 C C . ASP B 1 384 ? -0.527 -21.031 17.078 1 57.56 384 ASP B C 1
ATOM 5866 O O . ASP B 1 384 ? -0.106 -20.469 18.094 1 57.56 384 ASP B O 1
ATOM 5870 N N . ALA B 1 385 ? 0.2 -21.469 16.281 1 47.22 385 ALA B N 1
ATOM 5871 C CA . ALA B 1 385 ? 1.616 -21.25 16.578 1 47.22 385 ALA B CA 1
ATOM 5872 C C . ALA B 1 385 ? 2.111 -19.953 15.961 1 47.22 385 ALA B C 1
ATOM 5874 O O . ALA B 1 385 ? 1.702 -19.578 14.859 1 47.22 385 ALA B O 1
#

InterPro domains:
  IPR007138 Antibiotic biosynthesis monooxygenase domain [PF03992] (31-103)
  IPR007138 Antibiotic biosynthesis monooxygenase domain [PS51725] (30-121)
  IPR007575 SchA/CurD-like domain [PF04486] (148-258)
  IPR011008 Dimeric alpha-beta barrel [SSF54909] (31-121)

pLDDT: mean 86.59, std 15.2, range [23.27, 98.31]